Protein AF-0000000081334468 (afdb_homodimer)

Organism: NCBI:txid2813360

Solvent-accessible surface area (backbone atoms only — not comparable to full-atom values): 34342 Å² total; per-residue (Å²): 132,62,69,47,63,34,62,40,71,49,80,74,41,70,24,66,18,25,35,27,31,48,58,57,69,58,56,74,20,61,84,16,30,59,49,68,69,50,39,28,52,50,31,40,37,18,38,14,40,31,6,31,39,27,40,32,58,20,8,26,38,84,65,19,20,40,25,73,19,23,35,28,30,64,45,69,68,32,23,58,55,42,31,68,39,34,52,40,15,43,74,41,58,11,45,29,24,36,25,43,26,39,19,16,39,59,18,32,19,36,52,70,89,73,68,49,23,50,44,52,83,87,43,86,82,34,64,83,31,38,25,57,22,66,50,40,54,36,87,60,32,58,59,62,16,45,50,52,48,75,65,49,52,54,49,52,42,48,27,47,33,53,23,45,45,35,41,48,72,33,58,44,58,32,41,28,41,47,30,27,56,27,18,32,46,24,24,28,52,33,78,89,39,17,74,33,83,56,80,53,13,74,48,72,67,20,14,42,38,64,54,53,53,36,48,45,54,34,52,76,65,40,61,86,57,38,42,39,30,31,31,35,31,37,34,58,35,70,84,52,41,69,63,42,34,53,53,34,32,52,48,45,34,52,40,42,76,56,60,43,57,34,39,33,46,44,53,19,55,60,53,83,77,52,67,71,74,79,50,80,38,54,45,35,68,58,32,24,49,41,25,65,76,34,69,42,50,26,27,39,54,57,34,31,65,44,54,67,48,36,36,46,34,43,75,70,55,24,29,70,33,38,20,33,44,69,46,34,64,60,22,40,21,39,51,29,53,30,25,53,76,68,64,43,82,70,24,40,62,44,29,54,65,65,44,14,54,60,51,60,74,65,113,133,62,68,45,63,35,64,39,70,48,81,74,42,70,26,65,17,24,35,28,34,47,59,60,68,58,56,74,20,59,84,17,32,60,47,69,69,50,37,28,53,50,30,40,38,18,37,13,38,32,6,31,39,27,40,32,59,20,7,26,40,84,64,20,19,42,27,72,20,24,35,29,31,64,45,70,68,30,23,57,55,42,30,67,40,35,53,39,16,44,74,43,56,12,47,29,24,37,25,41,28,38,20,16,39,58,19,32,19,38,52,69,90,73,66,49,23,48,44,52,84,87,42,86,83,34,64,82,30,38,24,57,20,66,50,41,53,36,87,60,32,58,59,63,16,45,50,52,48,74,66,49,52,53,49,51,40,47,28,48,32,51,24,45,45,37,41,49,72,33,57,44,60,31,41,28,42,46,29,28,55,27,17,32,46,24,24,29,51,32,77,89,40,17,74,33,84,55,80,54,13,74,48,72,67,18,14,39,37,63,53,53,50,35,50,44,54,31,52,76,64,43,62,86,57,39,43,39,30,32,31,34,32,36,34,59,34,71,83,53,40,70,62,41,33,53,52,34,31,53,49,46,32,51,41,43,74,57,60,43,57,34,39,32,46,44,51,18,55,60,53,82,78,53,68,71,74,82,51,80,38,56,47,36,68,58,32,25,49,40,25,65,74,33,67,42,51,25,27,40,54,57,35,32,65,46,54,67,47,36,37,46,34,44,76,70,56,26,28,71,32,37,19,33,42,69,46,34,64,59,22,40,24,38,49,30,53,31,26,52,76,69,64,44,81,70,25,40,63,44,29,55,64,65,44,14,54,60,52,60,74,64,115

pLDDT: mean 97.89, std 3.21, range [55.41, 98.94]

Sequence (726 aa):
MSALFEPFTLKDVTLRNRIAIPPMCQYMADDGMVNDWHHVHLAGMARGGAGLLVVEATAVSPEGRITPGCAGIWSDAHAEAFVPMVKAIKAAGSVPGIQIAHAGRKASANRPWEGDDHIPASDARSWETIAPSAIAFGANLPTVPRAMTLDDIARVKQDFVDAARRARDAGFEWIELHFAHGYLGQSFFSEHSNLRTDAYGGSFDNRSRFLLETLAAVREVWPENLPLTARFGVIEYDGRDEQTLTESIELARNFKAGGLDLLSVSVGFTIPDTQIPWGPAFMGPIAERVRREAGIPVTSAWGFGTPQLAEGALQAGHLDLVSVGRAHLADPHWAYFAAKELGVDKSSWTLPAPYAHWLERYRMSALFEPFTLKDVTLRNRIAIPPMCQYMADDGMVNDWHHVHLAGMARGGAGLLVVEATAVSPEGRITPGCAGIWSDAHAEAFVPMVKAIKAAGSVPGIQIAHAGRKASANRPWEGDDHIPASDARSWETIAPSAIAFGANLPTVPRAMTLDDIARVKQDFVDAARRARDAGFEWIELHFAHGYLGQSFFSEHSNLRTDAYGGSFDNRSRFLLETLAAVREVWPENLPLTARFGVIEYDGRDEQTLTESIELARNFKAGGLDLLSVSVGFTIPDTQIPWGPAFMGPIAERVRREAGIPVTSAWGFGTPQLAEGALQAGHLDLVSVGRAHLADPHWAYFAAKELGVDKSSWTLPAPYAHWLERYR

Nearest PDB structures (foldseek):
  8aui-assembly1_B  TM=1.000E+00  e=1.859E-71  Pseudomonas putida
  5lnj-assembly1_A  TM=1.000E+00  e=1.976E-71  Pseudomonas putida
  3l65-assembly1_A  TM=9.982E-01  e=1.013E-71  Pseudomonas putida
  3n14-assembly1_A-2  TM=9.993E-01  e=1.292E-71  Pseudomonas putida
  5cpo-assembly1_B  TM=1.000E+00  e=3.022E-71  Pseudomonas putida

Structure (mmCIF, N/CA/C/O backbone):
data_AF-0000000081334468-model_v1
#
loop_
_entity.id
_entity.type
_entity.pdbx_description
1 polymer 'NADH:flavin oxidoreductase/NADH oxidase'
#
loop_
_atom_site.group_PDB
_atom_site.id
_atom_site.type_symbol
_atom_site.label_atom_id
_atom_site.label_alt_id
_atom_site.label_comp_id
_atom_site.label_asym_id
_atom_site.label_entity_id
_atom_site.label_seq_id
_atom_site.pdbx_PDB_ins_code
_atom_site.Cartn_x
_atom_site.Cartn_y
_atom_site.Cartn_z
_atom_site.occupancy
_atom_site.B_iso_or_equiv
_atom_site.auth_seq_id
_atom_site.auth_comp_id
_atom_site.auth_asym_id
_atom_site.auth_atom_id
_atom_site.pdbx_PDB_model_num
ATOM 1 N N . MET A 1 1 ? -19.266 1.677 -21.25 1 81.69 1 MET A N 1
ATOM 2 C CA . MET A 1 1 ? -18.766 1.299 -19.922 1 81.69 1 MET A CA 1
ATOM 3 C C . MET A 1 1 ? -17.578 0.34 -20.047 1 81.69 1 MET A C 1
ATOM 5 O O . MET A 1 1 ? -17.516 -0.456 -20.984 1 81.69 1 MET A O 1
ATOM 9 N N . SER A 1 2 ? -16.422 0.523 -19.344 1 94.81 2 SER A N 1
ATOM 10 C CA . SER A 1 2 ? -15.211 -0.283 -19.422 1 94.81 2 SER A CA 1
ATOM 11 C C . SER A 1 2 ? -15.469 -1.723 -19 1 94.81 2 SER A C 1
ATOM 13 O O . SER A 1 2 ? -16.016 -1.962 -17.922 1 94.81 2 SER A O 1
ATOM 15 N N . ALA A 1 3 ? -15.195 -2.684 -19.922 1 97.81 3 ALA A N 1
ATOM 16 C CA . ALA A 1 3 ? -15.344 -4.102 -19.609 1 97.81 3 ALA A CA 1
ATOM 17 C C . ALA A 1 3 ? -14.531 -4.488 -18.375 1 97.81 3 ALA A C 1
ATOM 19 O O . ALA A 1 3 ? -14.953 -5.336 -17.578 1 97.81 3 ALA A O 1
ATOM 20 N N . LEU A 1 4 ? -13.422 -3.832 -18.25 1 98.5 4 LEU A N 1
ATOM 21 C CA . LEU A 1 4 ? -12.492 -4.113 -17.172 1 98.5 4 LEU A CA 1
ATOM 22 C C . LEU A 1 4 ? -13.141 -3.844 -15.812 1 98.5 4 LEU A C 1
ATOM 24 O O . LEU A 1 4 ? -12.82 -4.504 -14.82 1 98.5 4 LEU A O 1
ATOM 28 N N . PHE A 1 5 ? -14.133 -2.943 -15.719 1 98.44 5 PHE A N 1
ATOM 29 C CA . PHE A 1 5 ? -14.703 -2.523 -14.445 1 98.44 5 PHE A CA 1
ATOM 30 C C . PHE A 1 5 ? -16.141 -3.002 -14.312 1 98.44 5 PHE A C 1
ATOM 32 O O . PHE A 1 5 ? -16.891 -2.506 -13.469 1 98.44 5 PHE A O 1
ATOM 39 N N . GLU A 1 6 ? -16.516 -3.973 -15.156 1 98 6 GLU A N 1
ATOM 40 C CA . GLU A 1 6 ? -17.766 -4.707 -14.953 1 98 6 GLU A CA 1
ATOM 41 C C . GLU A 1 6 ? -17.578 -5.848 -13.961 1 98 6 GLU A C 1
ATOM 43 O O . GLU A 1 6 ? -16.531 -6.492 -13.938 1 98 6 GLU A O 1
ATOM 48 N N . PRO A 1 7 ? -18.625 -6.055 -13.148 1 98.31 7 PRO A N 1
ATOM 49 C CA . PRO A 1 7 ? -18.516 -7.184 -12.219 1 98.31 7 PRO A CA 1
ATOM 50 C C . PRO A 1 7 ? -18.391 -8.523 -12.938 1 98.31 7 PRO A C 1
ATOM 52 O O . PRO A 1 7 ? -18.766 -8.648 -14.094 1 98.31 7 PRO A O 1
ATOM 55 N N . PHE A 1 8 ? -17.797 -9.438 -12.367 1 98.69 8 PHE A N 1
ATOM 56 C CA . PHE A 1 8 ? -17.656 -10.812 -12.844 1 98.69 8 PHE A CA 1
ATOM 57 C C . PHE A 1 8 ? -18.094 -11.805 -11.781 1 98.69 8 PHE A C 1
ATOM 59 O O . PHE A 1 8 ? -17.609 -11.773 -10.648 1 98.69 8 PHE A O 1
ATOM 66 N N . THR A 1 9 ? -19 -12.602 -12.125 1 98.75 9 THR A N 1
ATOM 67 C CA . THR A 1 9 ? -19.547 -13.578 -11.18 1 98.75 9 THR A CA 1
ATOM 68 C C . THR A 1 9 ? -19.109 -14.992 -11.547 1 98.75 9 THR A C 1
ATOM 70 O O . THR A 1 9 ? -19.188 -15.383 -12.711 1 98.75 9 THR A O 1
ATOM 73 N N . LEU A 1 10 ? -18.562 -15.719 -10.703 1 98.69 10 LEU A N 1
ATOM 74 C CA . LEU A 1 10 ? -18.234 -17.141 -10.781 1 98.69 10 LEU A CA 1
ATOM 75 C C . LEU A 1 10 ? -18.766 -17.891 -9.57 1 98.69 10 LEU A C 1
ATOM 77 O O . LEU A 1 10 ? -18.328 -17.656 -8.438 1 98.69 10 LEU A O 1
ATOM 81 N N . LYS A 1 11 ? -19.797 -18.75 -9.852 1 98.25 11 LYS A N 1
ATOM 82 C CA . LYS A 1 11 ? -20.547 -19.391 -8.773 1 98.25 11 LYS A CA 1
ATOM 83 C C . LYS A 1 11 ? -21.156 -18.344 -7.844 1 98.25 11 LYS A C 1
ATOM 85 O O . LYS A 1 11 ? -21.875 -17.453 -8.297 1 98.25 11 LYS A O 1
ATOM 90 N N . ASP A 1 12 ? -20.922 -18.453 -6.48 1 98.5 12 ASP A N 1
ATOM 91 C CA . ASP A 1 12 ? -21.547 -17.516 -5.547 1 98.5 12 ASP A CA 1
ATOM 92 C C . ASP A 1 12 ? -20.672 -16.297 -5.305 1 98.5 12 ASP A C 1
ATOM 94 O O . ASP A 1 12 ? -21 -15.438 -4.488 1 98.5 12 ASP A O 1
ATOM 98 N N . VAL A 1 13 ? -19.609 -16.219 -5.98 1 98.75 13 VAL A N 1
ATOM 99 C CA . VAL A 1 13 ? -18.672 -15.109 -5.766 1 98.75 13 VAL A CA 1
ATOM 100 C C . VAL A 1 13 ? -18.828 -14.078 -6.875 1 98.75 13 VAL A C 1
ATOM 102 O O . VAL A 1 13 ? -18.844 -14.422 -8.062 1 98.75 13 VAL A O 1
ATOM 105 N N . THR A 1 14 ? -19.047 -12.852 -6.496 1 98.81 14 THR A N 1
ATOM 106 C CA . THR A 1 14 ? -19.078 -11.75 -7.449 1 98.81 14 THR A CA 1
ATOM 107 C C . THR A 1 14 ? -17.922 -10.789 -7.199 1 98.81 14 THR A C 1
ATOM 109 O O . THR A 1 14 ? -17.781 -10.25 -6.098 1 98.81 14 THR A O 1
ATOM 112 N N . LEU A 1 15 ? -17.062 -10.68 -8.148 1 98.88 15 LEU A N 1
ATOM 113 C CA . LEU A 1 15 ? -15.984 -9.703 -8.117 1 98.88 15 LEU A CA 1
ATOM 114 C C . LEU A 1 15 ? -16.484 -8.312 -8.516 1 98.88 15 LEU A C 1
ATOM 116 O O . LEU A 1 15 ? -17.297 -8.188 -9.438 1 98.88 15 LEU A O 1
ATOM 120 N N . ARG A 1 16 ? -16 -7.254 -7.859 1 98.44 16 ARG A N 1
ATOM 121 C CA . ARG A 1 16 ? -16.453 -5.891 -8.125 1 98.44 16 ARG A CA 1
ATOM 122 C C . ARG A 1 16 ? -16.016 -5.43 -9.508 1 98.44 16 ARG A C 1
ATOM 124 O O . ARG A 1 16 ? -16.562 -4.465 -10.047 1 98.44 16 ARG A O 1
ATOM 131 N N . ASN A 1 17 ? -15.047 -6.055 -10.086 1 98.75 17 ASN A N 1
ATOM 132 C CA . ASN A 1 17 ? -14.547 -5.82 -11.438 1 98.75 17 ASN A CA 1
ATOM 133 C C . ASN A 1 17 ? -13.75 -7.012 -11.953 1 98.75 17 ASN A C 1
ATOM 135 O O . ASN A 1 17 ? -13.672 -8.047 -11.289 1 98.75 17 ASN A O 1
ATOM 139 N N . ARG A 1 18 ? -13.172 -6.922 -13.117 1 98.88 18 ARG A N 1
ATOM 140 C CA . ARG A 1 18 ? -12.523 -8.055 -13.773 1 98.88 18 ARG A CA 1
ATOM 141 C C . ARG A 1 18 ? -11.008 -7.941 -13.688 1 98.88 18 ARG A C 1
ATOM 143 O O . ARG A 1 18 ? -10.289 -8.406 -14.578 1 98.88 18 ARG A O 1
ATOM 150 N N . ILE A 1 19 ? -10.531 -7.27 -12.625 1 98.94 19 ILE A N 1
ATOM 151 C CA . ILE A 1 19 ? -9.102 -7.137 -12.344 1 98.94 19 ILE A CA 1
ATOM 152 C C . ILE A 1 19 ? -8.703 -8.094 -11.227 1 98.94 19 ILE A C 1
ATOM 154 O O . ILE A 1 19 ? -9.258 -8.039 -10.125 1 98.94 19 ILE A O 1
ATOM 158 N N . ALA A 1 20 ? -7.773 -8.961 -11.5 1 98.94 20 ALA A N 1
ATOM 159 C CA . ALA A 1 20 ? -7.211 -9.859 -10.492 1 98.94 20 ALA A CA 1
ATOM 160 C C . ALA A 1 20 ? -5.738 -9.555 -10.242 1 98.94 20 ALA A C 1
ATOM 162 O O . ALA A 1 20 ? -5 -9.211 -11.164 1 98.94 20 ALA A O 1
ATOM 163 N N . ILE A 1 21 ? -5.41 -9.578 -9.023 1 98.88 21 ILE A N 1
ATOM 164 C CA . ILE A 1 21 ? -3.996 -9.617 -8.664 1 98.88 21 ILE A CA 1
ATOM 165 C C . ILE A 1 21 ? -3.549 -11.062 -8.477 1 98.88 21 ILE A C 1
ATOM 167 O O . ILE A 1 21 ? -3.994 -11.742 -7.551 1 98.88 21 ILE A O 1
ATOM 171 N N . PRO A 1 22 ? -2.73 -11.531 -9.422 1 98.81 22 PRO A N 1
ATOM 172 C CA . PRO A 1 22 ? -2.312 -12.93 -9.359 1 98.81 22 PRO A CA 1
ATOM 173 C C . PRO A 1 22 ? -1.305 -13.195 -8.242 1 98.81 22 PRO A C 1
ATOM 175 O O . PRO A 1 22 ? -0.782 -12.25 -7.641 1 98.81 22 PRO A O 1
ATOM 178 N N . PRO A 1 23 ? -1.126 -14.5 -7.875 1 98.56 23 PRO A N 1
ATOM 179 C CA . PRO A 1 23 ? -0.122 -14.82 -6.855 1 98.56 23 PRO A CA 1
ATOM 180 C C . PRO A 1 23 ? 1.267 -14.289 -7.215 1 98.56 23 PRO A C 1
ATOM 182 O O . PRO A 1 23 ? 1.753 -14.523 -8.32 1 98.56 23 PRO A O 1
ATOM 185 N N . MET A 1 24 ? 1.854 -13.57 -6.348 1 98.06 24 MET A N 1
ATOM 186 C CA . MET A 1 24 ? 3.221 -13.07 -6.465 1 98.06 24 MET A CA 1
ATOM 187 C C . MET A 1 24 ? 4.016 -13.359 -5.195 1 98.06 24 MET A C 1
ATOM 189 O O . MET A 1 24 ? 3.791 -12.727 -4.16 1 98.06 24 MET A O 1
ATOM 193 N N . CYS A 1 25 ? 4.887 -14.281 -5.301 1 98.31 25 CYS A N 1
ATOM 194 C CA . CYS A 1 25 ? 5.668 -14.672 -4.129 1 98.31 25 CYS A CA 1
ATOM 195 C C . CYS A 1 25 ? 6.461 -13.484 -3.586 1 98.31 25 CYS A C 1
ATOM 197 O O . CYS A 1 25 ? 7.074 -12.742 -4.352 1 98.31 25 CYS A O 1
ATOM 199 N N . GLN A 1 26 ? 6.453 -13.375 -2.289 1 98.5 26 GLN A N 1
ATOM 200 C CA . GLN A 1 26 ? 7.164 -12.289 -1.617 1 98.5 26 GLN A CA 1
ATOM 201 C C . GLN A 1 26 ? 8.453 -12.797 -0.983 1 98.5 26 GLN A C 1
ATOM 203 O O . GLN A 1 26 ? 9.359 -12.008 -0.684 1 98.5 26 GLN A O 1
ATOM 208 N N . TYR A 1 27 ? 8.492 -14.07 -0.603 1 98.75 27 TYR A N 1
ATOM 209 C CA . TYR A 1 27 ? 9.648 -14.727 0.002 1 98.75 27 TYR A CA 1
ATOM 210 C C . TYR A 1 27 ? 10.016 -14.07 1.324 1 98.75 27 TYR A C 1
ATOM 212 O O . TYR A 1 27 ? 11.203 -13.883 1.621 1 98.75 27 TYR A O 1
ATOM 220 N N . MET A 1 28 ? 9.023 -13.727 2.088 1 98.69 28 MET A N 1
ATOM 221 C CA . MET A 1 28 ? 9.266 -12.992 3.324 1 98.69 28 MET A CA 1
ATOM 222 C C . MET A 1 28 ? 8.703 -13.742 4.527 1 98.69 28 MET A C 1
ATOM 224 O O . MET A 1 28 ? 8.656 -13.203 5.633 1 98.69 28 MET A O 1
ATOM 228 N N . ALA A 1 29 ? 8.18 -14.961 4.312 1 98.75 29 ALA A N 1
ATOM 229 C CA . ALA A 1 29 ? 7.633 -15.75 5.41 1 98.75 29 ALA A CA 1
ATOM 230 C C . ALA A 1 29 ? 8.75 -16.406 6.223 1 98.75 29 ALA A C 1
ATOM 232 O O . ALA A 1 29 ? 9.891 -16.484 5.77 1 98.75 29 ALA A O 1
ATOM 233 N N . ASP A 1 30 ? 8.461 -16.75 7.469 1 98.31 30 ASP A N 1
ATOM 234 C CA . ASP A 1 30 ? 9.344 -17.516 8.352 1 98.31 30 ASP A CA 1
ATOM 235 C C . ASP A 1 30 ? 8.773 -18.906 8.617 1 98.31 30 ASP A C 1
ATOM 237 O O . ASP A 1 30 ? 7.762 -19.047 9.305 1 98.31 30 ASP A O 1
ATOM 241 N N . ASP A 1 31 ? 9.445 -19.906 8.062 1 98.25 31 ASP A N 1
ATOM 242 C CA . ASP A 1 31 ? 8.969 -21.281 8.156 1 98.25 31 ASP A CA 1
ATOM 243 C C . ASP A 1 31 ? 7.52 -21.406 7.688 1 98.25 31 ASP A C 1
ATOM 245 O O . ASP A 1 31 ? 6.68 -21.984 8.383 1 98.25 31 ASP A O 1
ATOM 249 N N . GLY A 1 32 ? 7.27 -20.734 6.609 1 98.75 32 GLY A N 1
ATOM 250 C CA . GLY A 1 32 ? 5.945 -20.797 6.008 1 98.75 32 GLY A CA 1
ATOM 251 C C . GLY A 1 32 ? 4.965 -19.828 6.629 1 98.75 32 GLY A C 1
ATOM 252 O O . GLY A 1 32 ? 3.893 -19.578 6.07 1 98.75 32 GLY A O 1
ATOM 253 N N . MET A 1 33 ? 5.34 -19.234 7.805 1 98.88 33 MET A N 1
ATOM 254 C CA . MET A 1 33 ? 4.418 -18.375 8.539 1 98.88 33 MET A CA 1
ATOM 255 C C . MET A 1 33 ? 4.398 -16.969 7.938 1 98.88 33 MET A C 1
ATOM 257 O O . MET A 1 33 ? 5.426 -16.297 7.898 1 98.88 33 MET A O 1
ATOM 261 N N . VAL A 1 34 ? 3.221 -16.578 7.445 1 98.81 34 VAL A N 1
ATOM 262 C CA . VAL A 1 34 ? 3.053 -15.211 6.988 1 98.81 34 VAL A CA 1
ATOM 263 C C . VAL A 1 34 ? 3.127 -14.258 8.18 1 98.81 34 VAL A C 1
ATOM 265 O O . VAL A 1 34 ? 2.9 -14.664 9.32 1 98.81 34 VAL A O 1
ATOM 268 N N . ASN A 1 35 ? 3.49 -13.047 7.938 1 98.12 35 ASN A N 1
ATOM 269 C CA . ASN A 1 35 ? 3.74 -12.07 8.992 1 98.12 35 ASN A CA 1
ATOM 270 C C . ASN A 1 35 ? 3.268 -10.68 8.586 1 98.12 35 ASN A C 1
ATOM 272 O O . ASN A 1 35 ? 2.426 -10.531 7.699 1 98.12 35 ASN A O 1
ATOM 276 N N . ASP A 1 36 ? 3.756 -9.688 9.258 1 97.38 36 ASP A N 1
ATOM 277 C CA . ASP A 1 36 ? 3.305 -8.32 9.055 1 97.38 36 ASP A CA 1
ATOM 278 C C . ASP A 1 36 ? 3.621 -7.84 7.637 1 97.38 36 ASP A C 1
ATOM 280 O O . ASP A 1 36 ? 2.867 -7.055 7.059 1 97.38 36 ASP A O 1
ATOM 284 N N . TRP A 1 37 ? 4.738 -8.328 7.078 1 98 37 TRP A N 1
ATOM 285 C CA . TRP A 1 37 ? 5.039 -8.016 5.688 1 98 37 TRP A CA 1
ATOM 286 C C . TRP A 1 37 ? 3.85 -8.336 4.789 1 98 37 TRP A C 1
ATOM 288 O O . TRP A 1 37 ? 3.402 -7.492 4.012 1 98 37 TRP A O 1
ATOM 298 N N . HIS A 1 38 ? 3.361 -9.484 4.992 1 98.75 38 HIS A N 1
ATOM 299 C CA . HIS A 1 38 ? 2.289 -9.969 4.133 1 98.75 38 HIS A CA 1
ATOM 300 C C . HIS A 1 38 ? 0.987 -9.227 4.402 1 98.75 38 HIS A C 1
ATOM 302 O O . HIS A 1 38 ? 0.255 -8.891 3.467 1 98.75 38 HIS A O 1
ATOM 308 N N . HIS A 1 39 ? 0.746 -9.016 5.664 1 98.5 39 HIS A N 1
ATOM 309 C CA . HIS A 1 39 ? -0.485 -8.312 6.016 1 98.5 39 HIS A CA 1
ATOM 310 C C . HIS A 1 39 ? -0.557 -6.953 5.332 1 98.5 39 HIS A C 1
ATOM 312 O O . HIS A 1 39 ? -1.555 -6.629 4.684 1 98.5 39 HIS A O 1
ATOM 318 N N . VAL A 1 40 ? 0.498 -6.176 5.402 1 98.44 40 VAL A N 1
ATOM 319 C CA . VAL A 1 40 ? 0.551 -4.844 4.805 1 98.44 40 VAL A CA 1
ATOM 320 C C . VAL A 1 40 ? 0.481 -4.961 3.283 1 98.44 40 VAL A C 1
ATOM 322 O O . VAL A 1 40 ? -0.264 -4.223 2.633 1 98.44 40 VAL A O 1
ATOM 325 N N . HIS A 1 41 ? 1.234 -5.891 2.721 1 98.56 41 HIS A N 1
ATOM 326 C CA . HIS A 1 41 ? 1.293 -6.102 1.279 1 98.56 41 HIS A CA 1
ATOM 327 C C . HIS A 1 41 ? -0.083 -6.441 0.716 1 98.56 41 HIS A C 1
ATOM 329 O O . HIS A 1 41 ? -0.563 -5.773 -0.203 1 98.56 41 HIS A O 1
ATOM 335 N N . LEU A 1 42 ? -0.753 -7.391 1.297 1 98.81 42 LEU A N 1
ATOM 336 C CA . LEU A 1 42 ? -2.014 -7.906 0.77 1 98.81 42 LEU A CA 1
ATOM 337 C C . LEU A 1 42 ? -3.148 -6.918 1.016 1 98.81 42 LEU A C 1
ATOM 339 O O . LEU A 1 42 ? -3.943 -6.645 0.114 1 98.81 42 LEU A O 1
ATOM 343 N N . ALA A 1 43 ? -3.215 -6.398 2.229 1 98.62 43 ALA A N 1
ATOM 344 C CA . ALA A 1 43 ? -4.25 -5.418 2.537 1 98.62 43 ALA A CA 1
ATOM 345 C C . ALA A 1 43 ? -4.086 -4.16 1.687 1 98.62 43 ALA A C 1
ATOM 347 O O . ALA A 1 43 ? -5.07 -3.605 1.19 1 98.62 43 ALA A O 1
ATOM 348 N N . GLY A 1 44 ? -2.842 -3.742 1.545 1 98.25 44 GLY A N 1
ATOM 349 C CA . GLY A 1 44 ? -2.561 -2.584 0.71 1 98.25 44 GLY A CA 1
ATOM 350 C C . GLY A 1 44 ? -2.975 -2.779 -0.737 1 98.25 44 GLY A C 1
ATOM 351 O O . GLY A 1 44 ? -3.586 -1.893 -1.337 1 98.25 44 GLY A O 1
ATOM 352 N N . MET A 1 45 ? -2.674 -3.928 -1.295 1 98.44 45 MET A N 1
ATOM 353 C CA . MET A 1 45 ? -3.041 -4.234 -2.674 1 98.44 45 MET A CA 1
ATOM 354 C C . MET A 1 45 ? -4.559 -4.273 -2.836 1 98.44 45 MET A C 1
ATOM 356 O O . MET A 1 45 ? -5.098 -3.738 -3.805 1 98.44 45 MET A O 1
ATOM 360 N N . ALA A 1 46 ? -5.219 -4.875 -1.894 1 98.69 46 ALA A N 1
ATOM 361 C CA . ALA A 1 46 ? -6.672 -5.008 -1.952 1 98.69 46 ALA A CA 1
ATOM 362 C C . ALA A 1 46 ? -7.348 -3.639 -1.937 1 98.69 46 ALA A C 1
ATOM 364 O O . ALA A 1 46 ? -8.336 -3.422 -2.635 1 98.69 46 ALA A O 1
ATOM 365 N N . ARG A 1 47 ? -6.801 -2.715 -1.242 1 98.12 47 ARG A N 1
ATOM 366 C CA . ARG A 1 47 ? -7.355 -1.372 -1.106 1 98.12 47 ARG A CA 1
ATOM 367 C C . ARG A 1 47 ? -7.305 -0.621 -2.434 1 98.12 47 ARG A C 1
ATOM 369 O O . ARG A 1 47 ? -8.023 0.362 -2.625 1 98.12 47 ARG A O 1
ATOM 376 N N . GLY A 1 48 ? -6.461 -1.084 -3.348 1 98.38 48 GLY A N 1
ATOM 377 C CA . GLY A 1 48 ? -6.242 -0.407 -4.617 1 98.38 48 GLY A CA 1
ATOM 378 C C . GLY A 1 48 ? -7.387 -0.591 -5.594 1 98.38 48 GLY A C 1
ATOM 379 O O . GLY A 1 48 ? -7.426 0.059 -6.641 1 98.38 48 GLY A O 1
ATOM 380 N N . GLY A 1 49 ? -8.312 -1.574 -5.305 1 98.44 49 GLY A N 1
ATOM 381 C CA . GLY A 1 49 ? -9.539 -1.563 -6.09 1 98.44 49 GLY A CA 1
ATOM 382 C C . GLY A 1 49 ? -9.742 -2.832 -6.898 1 98.44 49 GLY A C 1
ATOM 383 O O . GLY A 1 49 ? -10.773 -3.004 -7.547 1 98.44 49 GLY A O 1
ATOM 384 N N . ALA A 1 50 ? -8.805 -3.76 -6.863 1 98.75 50 ALA A N 1
ATOM 385 C CA . ALA A 1 50 ? -8.945 -4.988 -7.641 1 98.75 50 ALA A CA 1
ATOM 386 C C . ALA A 1 50 ? -10.078 -5.852 -7.109 1 98.75 50 ALA A C 1
ATOM 388 O O . ALA A 1 50 ? -10.398 -5.809 -5.918 1 98.75 50 ALA A O 1
ATOM 389 N N . GLY A 1 51 ? -10.688 -6.617 -8.008 1 98.88 51 GLY A N 1
ATOM 390 C CA . GLY A 1 51 ? -11.797 -7.469 -7.609 1 98.88 51 GLY A CA 1
ATOM 391 C C . GLY A 1 51 ? -11.352 -8.742 -6.91 1 98.88 51 GLY A C 1
ATOM 392 O O . GLY A 1 51 ? -12.039 -9.242 -6.016 1 98.88 51 GLY A O 1
ATOM 393 N N . LEU A 1 52 ? -10.203 -9.25 -7.312 1 98.94 52 LEU A N 1
ATOM 394 C CA . LEU A 1 52 ? -9.68 -10.508 -6.789 1 98.94 52 LEU A CA 1
ATOM 395 C C . LEU A 1 52 ? -8.211 -10.367 -6.402 1 98.94 52 LEU A C 1
ATOM 397 O O . LEU A 1 52 ? -7.426 -9.758 -7.137 1 98.94 52 LEU A O 1
ATOM 401 N N . LEU A 1 53 ? -7.914 -10.781 -5.258 1 98.94 53 LEU A N 1
ATOM 402 C CA . LEU A 1 53 ? -6.523 -10.883 -4.832 1 98.94 53 LEU A CA 1
ATOM 403 C C . LEU A 1 53 ? -6.184 -12.32 -4.438 1 98.94 53 LEU A C 1
ATOM 405 O O . LEU A 1 53 ? -6.742 -12.852 -3.479 1 98.94 53 LEU A O 1
ATOM 409 N N . VAL A 1 54 ? -5.289 -12.922 -5.199 1 98.94 54 VAL A N 1
ATOM 410 C CA . VAL A 1 54 ? -4.867 -14.289 -4.914 1 98.94 54 VAL A CA 1
ATOM 411 C C . VAL A 1 54 ? -3.516 -14.273 -4.199 1 98.94 54 VAL A C 1
ATOM 413 O O . VAL A 1 54 ? -2.506 -13.859 -4.773 1 98.94 54 VAL A O 1
ATOM 416 N N . VAL A 1 55 ? -3.502 -14.719 -2.957 1 98.75 55 VAL A N 1
ATOM 417 C CA . VAL A 1 55 ? -2.285 -14.789 -2.154 1 98.75 55 VAL A CA 1
ATOM 418 C C . VAL A 1 55 ? -1.248 -15.656 -2.863 1 98.75 55 VAL A C 1
ATOM 420 O O . VAL A 1 55 ? -1.597 -16.641 -3.52 1 98.75 55 VAL A O 1
ATOM 423 N N . GLU A 1 56 ? -0.044 -15.352 -2.65 1 98.44 56 GLU A N 1
ATOM 424 C CA . GLU A 1 56 ? 1.11 -15.953 -3.314 1 98.44 56 GLU A CA 1
ATOM 425 C C . GLU A 1 56 ? 1.098 -17.469 -3.184 1 98.44 56 GLU A C 1
ATOM 427 O O . GLU A 1 56 ? 0.313 -18.031 -2.41 1 98.44 56 GLU A O 1
ATOM 432 N N . ALA A 1 57 ? 1.932 -18.078 -4.082 1 98.75 57 ALA A N 1
ATOM 433 C CA . ALA A 1 57 ? 2.07 -19.531 -4.012 1 98.75 57 ALA A CA 1
ATOM 434 C C . ALA A 1 57 ? 2.383 -19.984 -2.588 1 98.75 57 ALA A C 1
ATOM 436 O O . ALA A 1 57 ? 3.475 -19.734 -2.074 1 98.75 57 ALA A O 1
ATOM 437 N N . THR A 1 58 ? 1.451 -20.656 -1.983 1 98.94 58 THR A N 1
ATOM 438 C CA . THR A 1 58 ? 1.524 -21.125 -0.601 1 98.94 58 THR A CA 1
ATOM 439 C C . THR A 1 58 ? 1.742 -22.625 -0.543 1 98.94 58 THR A C 1
ATOM 441 O O . THR A 1 58 ? 0.916 -23.406 -1.034 1 98.94 58 THR A O 1
ATOM 444 N N . ALA A 1 59 ? 2.826 -23.016 0.025 1 98.94 59 ALA A N 1
ATOM 445 C CA . ALA A 1 59 ? 3.268 -24.406 -0.021 1 98.94 59 ALA A CA 1
ATOM 446 C C . ALA A 1 59 ? 2.354 -25.312 0.811 1 98.94 59 ALA A C 1
ATOM 448 O O . ALA A 1 59 ? 1.988 -24.953 1.936 1 98.94 59 ALA A O 1
ATOM 449 N N . VAL A 1 60 ? 2.02 -26.484 0.361 1 98.94 60 VAL A N 1
ATOM 450 C CA . VAL A 1 60 ? 1.113 -27.422 1.029 1 98.94 60 VAL A CA 1
ATOM 451 C C . VAL A 1 60 ? 1.898 -28.312 1.99 1 98.94 60 VAL A C 1
ATOM 453 O O . VAL A 1 60 ? 1.312 -28.984 2.842 1 98.94 60 VAL A O 1
ATOM 456 N N . SER A 1 61 ? 3.16 -28.344 1.871 1 98.88 61 SER A N 1
ATOM 457 C CA . SER A 1 61 ? 4.105 -29.047 2.736 1 98.88 61 SER A CA 1
ATOM 458 C C . SER A 1 61 ? 5.414 -28.281 2.863 1 98.88 61 SER A C 1
ATOM 460 O O . SER A 1 61 ? 5.734 -27.438 2.016 1 98.88 61 SER A O 1
ATOM 462 N N . PRO A 1 62 ? 6.164 -28.5 3.947 1 98.69 62 PRO A N 1
ATOM 463 C CA . PRO A 1 62 ? 7.402 -27.75 4.129 1 98.69 62 PRO A CA 1
ATOM 464 C C . PRO A 1 62 ? 8.352 -27.859 2.936 1 98.69 62 PRO A C 1
ATOM 466 O O . PRO A 1 62 ? 8.938 -26.875 2.502 1 98.69 62 PRO A O 1
ATOM 469 N N . GLU A 1 63 ? 8.477 -29.031 2.412 1 98.38 63 GLU A N 1
ATOM 470 C CA . GLU A 1 63 ? 9.438 -29.25 1.339 1 98.38 63 GLU A CA 1
ATOM 471 C C . GLU A 1 63 ? 8.898 -28.75 0.001 1 98.38 63 GLU A C 1
ATOM 473 O O . GLU A 1 63 ? 9.617 -28.734 -1 1 98.38 63 GLU A O 1
ATOM 478 N N . GLY A 1 64 ? 7.594 -28.359 -0.06 1 98.75 64 GLY A N 1
ATOM 479 C CA . GLY A 1 64 ? 6.988 -27.844 -1.281 1 98.75 64 GLY A CA 1
ATOM 480 C C . GLY A 1 64 ? 7.305 -26.391 -1.543 1 98.75 64 GLY A C 1
ATOM 481 O O . GLY A 1 64 ? 6.898 -25.828 -2.566 1 98.75 64 GLY A O 1
ATOM 482 N N . ARG A 1 65 ? 8.062 -25.734 -0.651 1 98.81 65 ARG A N 1
ATOM 483 C CA . ARG A 1 65 ? 8.438 -24.344 -0.796 1 98.81 65 ARG A CA 1
ATOM 484 C C . ARG A 1 65 ? 9.508 -24.172 -1.875 1 98.81 65 ARG A C 1
ATOM 486 O O . ARG A 1 65 ? 10.352 -25.047 -2.064 1 98.81 65 ARG A O 1
ATOM 493 N N . ILE A 1 66 ? 9.445 -23.016 -2.566 1 98.81 66 ILE A N 1
ATOM 494 C CA . ILE A 1 66 ? 10.5 -22.656 -3.514 1 98.81 66 ILE A CA 1
ATOM 495 C C . ILE A 1 66 ? 11.758 -22.266 -2.756 1 98.81 66 ILE A C 1
ATOM 497 O O . ILE A 1 66 ? 12.852 -22.734 -3.064 1 98.81 66 ILE A O 1
ATOM 501 N N . THR A 1 67 ? 11.648 -21.344 -1.84 1 98.75 67 THR A N 1
ATOM 502 C CA . THR A 1 67 ? 12.695 -20.844 -0.961 1 98.75 67 THR A CA 1
ATOM 503 C C . THR A 1 67 ? 12.289 -20.969 0.503 1 98.75 67 THR A C 1
ATOM 505 O O . THR A 1 67 ? 11.102 -21.125 0.809 1 98.75 67 THR A O 1
ATOM 508 N N . PRO A 1 68 ? 13.25 -20.797 1.415 1 98.5 68 PRO A N 1
ATOM 509 C CA . PRO A 1 68 ? 12.898 -20.828 2.838 1 98.5 68 PRO A CA 1
ATOM 510 C C . PRO A 1 68 ? 11.961 -19.688 3.229 1 98.5 68 PRO A C 1
ATOM 512 O O . PRO A 1 68 ? 11.344 -19.719 4.297 1 98.5 68 PRO A O 1
ATOM 515 N N . GLY A 1 69 ? 11.812 -18.703 2.34 1 98.69 69 GLY A N 1
ATOM 516 C CA . GLY A 1 69 ? 11.016 -17.531 2.662 1 98.69 69 GLY A CA 1
ATOM 517 C C . GLY A 1 69 ? 9.602 -17.594 2.117 1 98.69 69 GLY A C 1
ATOM 518 O O . GLY A 1 69 ? 8.852 -16.625 2.199 1 98.69 69 GLY A O 1
ATOM 519 N N . CYS A 1 70 ? 9.172 -18.781 1.616 1 98.88 70 CYS A N 1
ATOM 520 C CA . CYS A 1 70 ? 7.863 -18.922 0.999 1 98.88 70 CYS A CA 1
ATOM 521 C C . CYS A 1 70 ? 6.781 -19.109 2.055 1 98.88 70 CYS A C 1
ATOM 523 O O . CYS A 1 70 ? 7.039 -19.672 3.121 1 98.88 70 CYS A O 1
ATOM 525 N N . ALA A 1 71 ? 5.598 -18.656 1.707 1 98.88 71 ALA A N 1
ATOM 526 C CA . ALA A 1 71 ? 4.43 -18.922 2.547 1 98.88 71 ALA A CA 1
ATOM 527 C C . ALA A 1 71 ? 4.047 -20.406 2.504 1 98.88 71 ALA A C 1
ATOM 529 O O . ALA A 1 71 ? 4.273 -21.078 1.5 1 98.88 71 ALA A O 1
ATOM 530 N N . GLY A 1 72 ? 3.504 -20.875 3.615 1 98.94 72 GLY A N 1
ATOM 531 C CA . GLY A 1 72 ? 2.998 -22.234 3.723 1 98.94 72 GLY A CA 1
ATOM 532 C C . GLY A 1 72 ? 1.638 -22.312 4.391 1 98.94 72 GLY A C 1
ATOM 533 O O . GLY A 1 72 ? 1.199 -21.344 5.031 1 98.94 72 GLY A O 1
ATOM 534 N N . ILE A 1 73 ? 0.999 -23.406 4.219 1 98.94 73 ILE A N 1
ATOM 535 C CA . ILE A 1 73 ? -0.288 -23.656 4.859 1 98.94 73 ILE A CA 1
ATOM 536 C C . ILE A 1 73 ? -0.431 -25.141 5.18 1 98.94 73 ILE A C 1
ATOM 538 O O . ILE A 1 73 ? -1.489 -25.734 4.949 1 98.94 73 ILE A O 1
ATOM 542 N N . TRP A 1 74 ? 0.583 -25.766 5.719 1 98.88 74 TRP A N 1
ATOM 543 C CA . TRP A 1 74 ? 0.596 -27.203 6 1 98.88 74 TRP A CA 1
ATOM 544 C C . TRP A 1 74 ? 0.195 -27.469 7.445 1 98.88 74 TRP A C 1
ATOM 546 O O . TRP A 1 74 ? 0.147 -28.625 7.871 1 98.88 74 TRP A O 1
ATOM 556 N N . SER A 1 75 ? -0.084 -26.5 8.25 1 98.88 75 SER A N 1
ATOM 557 C CA . SER A 1 75 ? -0.558 -26.656 9.617 1 98.88 75 SER A CA 1
ATOM 558 C C . SER A 1 75 ? -1.676 -25.672 9.938 1 98.88 75 SER A C 1
ATOM 560 O O . SER A 1 75 ? -1.873 -24.688 9.219 1 98.88 75 SER A O 1
ATOM 562 N N . ASP A 1 76 ? -2.334 -25.969 11.031 1 98.75 76 ASP A N 1
ATOM 563 C CA . ASP A 1 76 ? -3.412 -25.078 11.461 1 98.75 76 ASP A CA 1
ATOM 564 C C . ASP A 1 76 ? -2.869 -23.703 11.867 1 98.75 76 ASP A C 1
ATOM 566 O O . ASP A 1 76 ? -3.539 -22.688 11.68 1 98.75 76 ASP A O 1
ATOM 570 N N . ALA A 1 77 ? -1.7 -23.75 12.445 1 98.81 77 ALA A N 1
ATOM 571 C CA . ALA A 1 77 ? -1.069 -22.484 12.812 1 98.81 77 ALA A CA 1
ATOM 572 C C . ALA A 1 77 ? -0.848 -21.609 11.594 1 98.81 77 ALA A C 1
ATOM 574 O O . ALA A 1 77 ? -1.03 -20.391 11.664 1 98.81 77 ALA A O 1
ATOM 575 N N . HIS A 1 78 ? -0.412 -22.125 10.492 1 98.88 78 HIS A N 1
ATOM 576 C CA . HIS A 1 78 ? -0.25 -21.375 9.25 1 98.88 78 HIS A CA 1
ATOM 577 C C . HIS A 1 78 ? -1.576 -20.781 8.789 1 98.88 78 HIS A C 1
ATOM 579 O O . HIS A 1 78 ? -1.63 -19.625 8.391 1 98.88 78 HIS A O 1
ATOM 585 N N . ALA A 1 79 ? -2.615 -21.609 8.828 1 98.88 79 ALA A N 1
ATOM 586 C CA . ALA A 1 79 ? -3.934 -21.141 8.406 1 98.88 79 ALA A CA 1
ATOM 587 C C . ALA A 1 79 ? -4.406 -19.969 9.266 1 98.88 79 ALA A C 1
ATOM 589 O O . ALA A 1 79 ? -4.938 -18.984 8.75 1 98.88 79 ALA A O 1
ATOM 590 N N . GLU A 1 80 ? -4.238 -20.141 10.555 1 98.81 80 GLU A N 1
ATOM 591 C CA . GLU A 1 80 ? -4.652 -19.094 11.5 1 98.81 80 GLU A CA 1
ATOM 592 C C . GLU A 1 80 ? -3.941 -17.781 11.211 1 98.81 80 GLU A C 1
ATOM 594 O O . GLU A 1 80 ? -4.531 -16.703 11.359 1 98.81 80 GLU A O 1
ATOM 599 N N . ALA A 1 81 ? -2.721 -17.828 10.812 1 98.75 81 ALA A N 1
ATOM 600 C CA . ALA A 1 81 ? -1.919 -16.641 10.539 1 98.75 81 ALA A CA 1
ATOM 601 C C . ALA A 1 81 ? -2.479 -15.852 9.359 1 98.75 81 ALA A C 1
ATOM 603 O O . ALA A 1 81 ? -2.221 -14.656 9.219 1 98.75 81 ALA A O 1
ATOM 604 N N . PHE A 1 82 ? -3.285 -16.469 8.5 1 98.88 82 PHE A N 1
ATOM 605 C CA . PHE A 1 82 ? -3.82 -15.82 7.312 1 98.88 82 PHE A CA 1
ATOM 606 C C . PHE A 1 82 ? -5.117 -15.086 7.637 1 98.88 82 PHE A C 1
ATOM 608 O O . PHE A 1 82 ? -5.574 -14.25 6.855 1 98.88 82 PHE A O 1
ATOM 615 N N . VAL A 1 83 ? -5.77 -15.406 8.727 1 98.88 83 VAL A N 1
ATOM 616 C CA . VAL A 1 83 ? -7.133 -14.969 9.023 1 98.88 83 VAL A CA 1
ATOM 617 C C . VAL A 1 83 ? -7.203 -13.445 8.984 1 98.88 83 VAL A C 1
ATOM 619 O O . VAL A 1 83 ? -8.078 -12.875 8.32 1 98.88 83 VAL A O 1
ATOM 622 N N . PRO A 1 84 ? -6.234 -12.688 9.664 1 98.38 84 PRO A N 1
ATOM 623 C CA . PRO A 1 84 ? -6.32 -11.227 9.594 1 98.38 84 PRO A CA 1
ATOM 624 C C . PRO A 1 84 ? -6.172 -10.695 8.172 1 98.38 84 PRO A C 1
ATOM 626 O O . PRO A 1 84 ? -6.777 -9.68 7.82 1 98.38 84 PRO A O 1
ATOM 629 N N . MET A 1 85 ? -5.41 -11.328 7.352 1 98.5 85 MET A N 1
ATOM 630 C CA . MET A 1 85 ? -5.203 -10.906 5.969 1 98.5 85 MET A CA 1
ATOM 631 C C . MET A 1 85 ? -6.465 -11.133 5.141 1 98.5 85 MET A C 1
ATOM 633 O O . MET A 1 85 ? -6.852 -10.273 4.344 1 98.5 85 MET A O 1
ATOM 637 N N . VAL A 1 86 ? -7.066 -12.281 5.355 1 98.88 86 VAL A N 1
ATOM 638 C CA . VAL A 1 86 ? -8.312 -12.594 4.668 1 98.88 86 VAL A CA 1
ATOM 639 C C . VAL A 1 86 ? -9.367 -11.539 5.008 1 98.88 86 VAL A C 1
ATOM 641 O O . VAL A 1 86 ? -10.031 -11.008 4.113 1 98.88 86 VAL A O 1
ATOM 644 N N . LYS A 1 87 ? -9.492 -11.234 6.277 1 98.69 87 LYS A N 1
ATOM 645 C CA . LYS A 1 87 ? -10.445 -10.227 6.723 1 98.69 87 LYS A CA 1
ATOM 646 C C . LYS A 1 87 ? -10.133 -8.867 6.098 1 98.69 87 LYS A C 1
ATOM 648 O O . LYS A 1 87 ? -11.047 -8.148 5.68 1 98.69 87 LYS A O 1
ATOM 653 N N . ALA A 1 88 ? -8.883 -8.539 6.027 1 98.38 88 ALA A N 1
ATOM 654 C CA . ALA A 1 88 ? -8.477 -7.246 5.477 1 98.38 88 ALA A CA 1
ATOM 655 C C . ALA A 1 88 ? -8.789 -7.156 3.988 1 98.38 88 ALA A C 1
ATOM 657 O O . ALA A 1 88 ? -9.234 -6.117 3.5 1 98.38 88 ALA A O 1
ATOM 658 N N . ILE A 1 89 ? -8.516 -8.195 3.246 1 98.81 89 ILE A N 1
ATOM 659 C CA . ILE A 1 89 ? -8.805 -8.242 1.817 1 98.81 89 ILE A CA 1
ATOM 660 C C . ILE A 1 89 ? -10.297 -8.039 1.586 1 98.81 89 ILE A C 1
ATOM 662 O O . ILE A 1 89 ? -10.703 -7.219 0.759 1 98.81 89 ILE A O 1
ATOM 666 N N . LYS A 1 90 ? -11.117 -8.688 2.387 1 98.44 90 LYS A N 1
ATOM 667 C CA . LYS A 1 90 ? -12.57 -8.586 2.268 1 98.44 90 LYS A CA 1
ATOM 668 C C . LYS A 1 90 ? -13.055 -7.18 2.621 1 98.44 90 LYS A C 1
ATOM 670 O O . LYS A 1 90 ? -13.898 -6.613 1.927 1 98.44 90 LYS A O 1
ATOM 675 N N . ALA A 1 91 ? -12.492 -6.699 3.648 1 97.44 91 ALA A N 1
ATOM 676 C CA . ALA A 1 91 ? -12.875 -5.367 4.105 1 97.44 91 ALA A CA 1
ATOM 677 C C . ALA A 1 91 ? -12.578 -4.312 3.045 1 97.44 91 ALA A C 1
ATOM 679 O O . ALA A 1 91 ? -13.266 -3.293 2.963 1 97.44 91 ALA A O 1
ATOM 680 N N . ALA A 1 92 ? -11.617 -4.598 2.203 1 97.75 92 ALA A N 1
ATOM 681 C CA . ALA A 1 92 ? -11.219 -3.666 1.148 1 97.75 92 ALA A CA 1
ATOM 682 C C . ALA A 1 92 ? -12.062 -3.871 -0.108 1 97.75 92 ALA A C 1
ATOM 684 O O . ALA A 1 92 ? -11.898 -3.148 -1.095 1 97.75 92 ALA A O 1
ATOM 685 N N . GLY A 1 93 ? -12.914 -4.855 -0.127 1 97.94 93 GLY A N 1
ATOM 686 C CA . GLY A 1 93 ? -13.828 -5.066 -1.236 1 97.94 93 GLY A CA 1
ATOM 687 C C . GLY A 1 93 ? -13.32 -6.074 -2.248 1 97.94 93 GLY A C 1
ATOM 688 O O . GLY A 1 93 ? -13.969 -6.312 -3.271 1 97.94 93 GLY A O 1
ATOM 689 N N . SER A 1 94 ? -12.188 -6.664 -2.023 1 98.81 94 SER A N 1
ATOM 690 C CA . SER A 1 94 ? -11.656 -7.707 -2.896 1 98.81 94 SER A CA 1
ATOM 691 C C . SER A 1 94 ? -12.023 -9.094 -2.389 1 98.81 94 SER A C 1
ATOM 693 O O . SER A 1 94 ? -12.266 -9.281 -1.193 1 98.81 94 SER A O 1
ATOM 695 N N . VAL A 1 95 ? -12.133 -10.023 -3.279 1 98.94 95 VAL A N 1
ATOM 696 C CA . VAL A 1 95 ? -12.32 -11.414 -2.896 1 98.94 95 VAL A CA 1
ATOM 697 C C . VAL A 1 95 ? -10.977 -12.039 -2.539 1 98.94 95 VAL A C 1
ATOM 699 O O . VAL A 1 95 ? -10.008 -11.922 -3.295 1 98.94 95 VAL A O 1
ATOM 702 N N . PRO A 1 96 ? -10.875 -12.633 -1.344 1 98.94 96 PRO A N 1
ATOM 703 C CA . PRO A 1 96 ? -9.609 -13.258 -0.935 1 98.94 96 PRO A CA 1
ATOM 704 C C . PRO A 1 96 ? -9.414 -14.641 -1.557 1 98.94 96 PRO A C 1
ATOM 706 O O . PRO A 1 96 ? -10.141 -15.578 -1.231 1 98.94 96 PRO A O 1
ATOM 709 N N . GLY A 1 97 ? -8.438 -14.758 -2.439 1 98.94 97 GLY A N 1
ATOM 710 C CA . GLY A 1 97 ? -8.031 -16.031 -3.012 1 98.94 97 GLY A CA 1
ATOM 711 C C . GLY A 1 97 ? -6.668 -16.484 -2.527 1 98.94 97 GLY A C 1
ATOM 712 O O . GLY A 1 97 ? -5.906 -15.703 -1.96 1 98.94 97 GLY A O 1
ATOM 713 N N . ILE A 1 98 ? -6.391 -17.75 -2.742 1 98.94 98 ILE A N 1
ATOM 714 C CA . ILE A 1 98 ? -5.09 -18.312 -2.381 1 98.94 98 ILE A CA 1
ATOM 715 C C . ILE A 1 98 ? -4.652 -19.312 -3.438 1 98.94 98 ILE A C 1
ATOM 717 O O . ILE A 1 98 ? -5.473 -20.094 -3.941 1 98.94 98 ILE A O 1
ATOM 721 N N . GLN A 1 99 ? -3.445 -19.25 -3.775 1 98.94 99 GLN A N 1
ATOM 722 C CA . GLN A 1 99 ? -2.859 -20.297 -4.598 1 98.94 99 GLN A CA 1
ATOM 723 C C . GLN A 1 99 ? -2.102 -21.312 -3.742 1 98.94 99 GLN A C 1
ATOM 725 O O . GLN A 1 99 ? -1.244 -20.938 -2.941 1 98.94 99 GLN A O 1
ATOM 730 N N . ILE A 1 100 ? -2.408 -22.562 -3.807 1 98.94 100 ILE A N 1
ATOM 731 C CA . ILE A 1 100 ? -1.68 -23.594 -3.082 1 98.94 100 ILE A CA 1
ATOM 732 C C . ILE A 1 100 ? -0.792 -24.375 -4.051 1 98.94 100 ILE A C 1
ATOM 734 O O . ILE A 1 100 ? -1.167 -24.594 -5.203 1 98.94 100 ILE A O 1
ATOM 738 N N . ALA A 1 101 ? 0.409 -24.703 -3.578 1 98.81 101 ALA A N 1
ATOM 739 C CA . ALA A 1 101 ? 1.429 -25.109 -4.543 1 98.81 101 ALA A CA 1
ATOM 740 C C . ALA A 1 101 ? 2.439 -26.062 -3.912 1 98.81 101 ALA A C 1
ATOM 742 O O . ALA A 1 101 ? 2.535 -26.156 -2.686 1 98.81 101 ALA A O 1
ATOM 743 N N . HIS A 1 102 ? 3.115 -26.812 -4.68 1 98.94 102 HIS A N 1
ATOM 744 C CA . HIS A 1 102 ? 4.324 -27.578 -4.398 1 98.94 102 HIS A CA 1
ATOM 745 C C . HIS A 1 102 ? 5.379 -27.359 -5.477 1 98.94 102 HIS A C 1
ATOM 747 O O . HIS A 1 102 ? 5.137 -27.625 -6.656 1 98.94 102 HIS A O 1
ATOM 753 N N . ALA A 1 103 ? 6.586 -27 -5.086 1 98.88 103 ALA A N 1
ATOM 754 C CA . ALA A 1 103 ? 7.582 -26.484 -6.02 1 98.88 103 ALA A CA 1
ATOM 755 C C . ALA A 1 103 ? 8.305 -27.625 -6.734 1 98.88 103 ALA A C 1
ATOM 757 O O . ALA A 1 103 ? 8.977 -27.406 -7.746 1 98.88 103 ALA A O 1
ATOM 758 N N . GLY A 1 104 ? 8.227 -28.906 -6.16 1 98.75 104 GLY A N 1
ATOM 759 C CA . GLY A 1 104 ? 8.844 -30.047 -6.801 1 98.75 104 GLY A CA 1
ATOM 760 C C . GLY A 1 104 ? 10.336 -29.891 -7.016 1 98.75 104 GLY A C 1
ATOM 761 O O . GLY A 1 104 ? 11.07 -29.578 -6.078 1 98.75 104 GLY A O 1
ATOM 762 N N . ARG A 1 105 ? 10.781 -30.109 -8.188 1 98.5 105 ARG A N 1
ATOM 763 C CA . ARG A 1 105 ? 12.211 -30.172 -8.5 1 98.5 105 ARG A CA 1
ATOM 764 C C . ARG A 1 105 ? 12.828 -28.766 -8.453 1 98.5 105 ARG A C 1
ATOM 766 O O . ARG A 1 105 ? 14.055 -28.625 -8.477 1 98.5 105 ARG A O 1
ATOM 773 N N . LYS A 1 106 ? 12.023 -27.703 -8.406 1 98.56 106 LYS A N 1
ATOM 774 C CA . LYS A 1 106 ? 12.531 -26.328 -8.359 1 98.56 106 LYS A CA 1
ATOM 775 C C . LYS A 1 106 ? 12.578 -25.812 -6.922 1 98.56 106 LYS A C 1
ATOM 777 O O . LYS A 1 106 ? 12.898 -24.641 -6.691 1 98.56 106 LYS A O 1
ATOM 782 N N . ALA A 1 107 ? 12.273 -26.656 -5.957 1 98.69 107 ALA A N 1
ATOM 783 C CA . ALA A 1 107 ? 12.281 -26.297 -4.539 1 98.69 107 ALA A CA 1
ATOM 784 C C . ALA A 1 107 ? 13.711 -26.141 -4.027 1 98.69 107 ALA A C 1
ATOM 786 O O . ALA A 1 107 ? 14.672 -26.422 -4.742 1 98.69 107 ALA A O 1
ATOM 787 N N . SER A 1 108 ? 13.805 -25.656 -2.805 1 98.62 108 SER A N 1
ATOM 788 C CA . SER A 1 108 ? 15.078 -25.547 -2.088 1 98.62 108 SER A CA 1
ATOM 789 C C . SER A 1 108 ? 16.031 -24.594 -2.797 1 98.62 108 SER A C 1
ATOM 791 O O . SER A 1 108 ? 17.188 -24.938 -3.049 1 98.62 108 SER A O 1
ATOM 793 N N . ALA A 1 109 ? 15.523 -23.469 -3.199 1 98.69 109 ALA A N 1
ATOM 794 C CA . ALA A 1 109 ? 16.297 -22.453 -3.914 1 98.69 109 ALA A CA 1
ATOM 795 C C . ALA A 1 109 ? 16.484 -21.203 -3.064 1 98.69 109 ALA A C 1
ATOM 797 O O . ALA A 1 109 ? 15.781 -21.016 -2.074 1 98.69 109 ALA A O 1
ATOM 798 N N . ASN A 1 110 ? 17.5 -20.406 -3.438 1 98.44 110 ASN A N 1
ATOM 799 C CA . ASN A 1 110 ? 17.672 -19.094 -2.844 1 98.44 110 ASN A CA 1
ATOM 800 C C . ASN A 1 110 ? 16.609 -18.109 -3.33 1 98.44 110 ASN A C 1
ATOM 802 O O . ASN A 1 110 ? 16.047 -18.281 -4.414 1 98.44 110 ASN A O 1
ATOM 806 N N . ARG A 1 111 ? 16.344 -17.078 -2.457 1 97.88 111 ARG A N 1
ATOM 807 C CA . ARG A 1 111 ? 15.477 -16 -2.92 1 97.88 111 ARG A CA 1
ATOM 808 C C . ARG A 1 111 ? 15.961 -15.445 -4.254 1 97.88 111 ARG A C 1
ATOM 810 O O . ARG A 1 111 ? 17.156 -15.414 -4.516 1 97.88 111 ARG A O 1
ATOM 817 N N . PRO A 1 112 ? 15.008 -14.969 -5.062 1 97 112 PRO A N 1
ATOM 818 C CA . PRO A 1 112 ? 15.375 -14.492 -6.398 1 97 112 PRO A CA 1
ATOM 819 C C . PRO A 1 112 ? 16.484 -13.438 -6.367 1 97 112 PRO A C 1
ATOM 821 O O . PRO A 1 112 ? 17.391 -13.461 -7.203 1 97 112 PRO A O 1
ATOM 824 N N . TRP A 1 113 ? 16.5 -12.523 -5.363 1 97.06 113 TRP A N 1
ATOM 825 C CA . TRP A 1 113 ? 17.484 -11.438 -5.324 1 97.06 113 TRP A CA 1
ATOM 826 C C . TRP A 1 113 ? 18.734 -11.875 -4.586 1 97.06 113 TRP A C 1
ATOM 828 O O . TRP A 1 113 ? 19.672 -11.078 -4.414 1 97.06 113 TRP A O 1
ATOM 838 N N . GLU A 1 114 ? 18.812 -13.094 -4.102 1 96.88 114 GLU A N 1
ATOM 839 C CA . GLU A 1 114 ? 19.984 -13.648 -3.449 1 96.88 114 GLU A CA 1
ATOM 840 C C . GLU A 1 114 ? 20.672 -14.695 -4.332 1 96.88 114 GLU A C 1
ATOM 842 O O . GLU A 1 114 ? 21.531 -15.438 -3.867 1 96.88 114 GLU A O 1
ATOM 847 N N . GLY A 1 115 ? 20.219 -14.797 -5.633 1 93.75 115 GLY A N 1
ATOM 848 C CA . GLY A 1 115 ? 20.891 -15.695 -6.562 1 93.75 115 GLY A CA 1
ATOM 849 C C . GLY A 1 115 ? 19.922 -16.469 -7.445 1 93.75 115 GLY A C 1
ATOM 850 O O . GLY A 1 115 ? 20.281 -16.891 -8.539 1 93.75 115 GLY A O 1
ATOM 851 N N . ASP A 1 116 ? 18.672 -16.719 -6.902 1 93.31 116 ASP A N 1
ATOM 852 C CA . ASP A 1 116 ? 17.641 -17.438 -7.637 1 93.31 116 ASP A CA 1
ATOM 853 C C . ASP A 1 116 ? 18.156 -18.797 -8.109 1 93.31 116 ASP A C 1
ATOM 855 O O . ASP A 1 116 ? 17.891 -19.219 -9.242 1 93.31 116 ASP A O 1
ATOM 859 N N . ASP A 1 117 ? 18.938 -19.438 -7.398 1 97.75 117 ASP A N 1
ATOM 860 C CA . ASP A 1 117 ? 19.562 -20.719 -7.684 1 97.75 117 ASP A CA 1
ATOM 861 C C . ASP A 1 117 ? 19.375 -21.688 -6.52 1 97.75 117 ASP A C 1
ATOM 863 O O . ASP A 1 117 ? 19.016 -21.281 -5.414 1 97.75 117 ASP A O 1
ATOM 867 N N . HIS A 1 118 ? 19.594 -22.969 -6.73 1 98.44 118 HIS A N 1
ATOM 868 C CA . HIS A 1 118 ? 19.438 -23.984 -5.684 1 98.44 118 HIS A CA 1
ATOM 869 C C . HIS A 1 118 ? 20.375 -23.703 -4.512 1 98.44 118 HIS A C 1
ATOM 871 O O . HIS A 1 118 ? 21.531 -23.328 -4.715 1 98.44 118 HIS A O 1
ATOM 877 N N . ILE A 1 119 ? 19.875 -23.891 -3.391 1 98.25 119 ILE A N 1
ATOM 878 C CA . ILE A 1 119 ? 20.719 -23.891 -2.197 1 98.25 119 ILE A CA 1
ATOM 879 C C . ILE A 1 119 ? 21.578 -25.141 -2.168 1 98.25 119 ILE A C 1
ATOM 881 O O . ILE A 1 119 ? 21.078 -26.25 -2.326 1 98.25 119 ILE A O 1
ATOM 885 N N . PRO A 1 120 ? 22.875 -24.969 -1.999 1 96.5 120 PRO A N 1
ATOM 886 C CA . PRO A 1 120 ? 23.734 -26.141 -1.943 1 96.5 120 PRO A CA 1
ATOM 887 C C . PRO A 1 120 ? 23.328 -27.109 -0.833 1 96.5 120 PRO A C 1
ATOM 889 O O . PRO A 1 120 ? 22.906 -26.688 0.244 1 96.5 120 PRO A O 1
ATOM 892 N N . ALA A 1 121 ? 23.531 -28.391 -1.113 1 95 121 ALA A N 1
ATOM 893 C CA . ALA A 1 121 ? 23.156 -29.438 -0.164 1 95 121 ALA A CA 1
ATOM 894 C C . ALA A 1 121 ? 23.891 -29.266 1.163 1 95 121 ALA A C 1
ATOM 896 O O . ALA A 1 121 ? 23.406 -29.703 2.209 1 95 121 ALA A O 1
ATOM 897 N N . SER A 1 122 ? 25.047 -28.656 1.171 1 96.06 122 SER A N 1
ATOM 898 C CA . SER A 1 122 ? 25.859 -28.438 2.365 1 96.06 122 SER A CA 1
ATOM 899 C C . SER A 1 122 ? 25.281 -27.344 3.248 1 96.06 122 SER A C 1
ATOM 901 O O . SER A 1 122 ? 25.656 -27.219 4.414 1 96.06 122 SER A O 1
ATOM 903 N N . ASP A 1 123 ? 24.469 -26.5 2.662 1 96.94 123 ASP A N 1
ATOM 904 C CA . ASP A 1 123 ? 23.797 -25.438 3.41 1 96.94 123 ASP A CA 1
ATOM 905 C C . ASP A 1 123 ? 22.641 -26 4.227 1 96.94 123 ASP A C 1
ATOM 907 O O . ASP A 1 123 ? 21.781 -26.688 3.691 1 96.94 123 ASP A O 1
ATOM 911 N N . ALA A 1 124 ? 22.547 -25.688 5.539 1 96.44 124 ALA A N 1
ATOM 912 C CA . ALA A 1 124 ? 21.547 -26.219 6.461 1 96.44 124 ALA A CA 1
ATOM 913 C C . ALA A 1 124 ? 20.141 -25.766 6.062 1 96.44 124 ALA A C 1
ATOM 915 O O . ALA A 1 124 ? 19.156 -26.375 6.477 1 96.44 124 ALA A O 1
ATOM 916 N N . ARG A 1 125 ? 20.062 -24.844 5.305 1 96.62 125 ARG A N 1
ATOM 917 C CA . ARG A 1 125 ? 18.766 -24.328 4.871 1 96.62 125 ARG A CA 1
ATOM 918 C C . ARG A 1 125 ? 18.156 -25.203 3.777 1 96.62 125 ARG A C 1
ATOM 920 O O . ARG A 1 125 ? 16.984 -25.078 3.467 1 96.62 125 ARG A O 1
ATOM 927 N N . SER A 1 126 ? 18.922 -25.984 3.051 1 97.88 126 SER A N 1
ATOM 928 C CA . SER A 1 126 ? 18.484 -26.781 1.913 1 97.88 126 SER A CA 1
ATOM 929 C C . SER A 1 126 ? 17.672 -28 2.369 1 97.88 126 SER A C 1
ATOM 931 O O . SER A 1 126 ? 17.734 -28.375 3.539 1 97.88 126 SER A O 1
ATOM 933 N N . TRP A 1 127 ? 16.828 -28.594 1.492 1 98.5 127 TRP A N 1
ATOM 934 C CA . TRP A 1 127 ? 16.125 -29.859 1.726 1 98.5 127 TRP A CA 1
ATOM 935 C C . TRP A 1 127 ? 16.062 -30.688 0.448 1 98.5 127 TRP A C 1
ATOM 937 O O . TRP A 1 127 ? 16.375 -30.188 -0.639 1 98.5 127 TRP A O 1
ATOM 947 N N . GLU A 1 128 ? 15.75 -31.953 0.593 1 98.12 128 GLU A N 1
ATOM 948 C CA . GLU A 1 128 ? 15.602 -32.844 -0.557 1 98.12 128 GLU A CA 1
ATOM 949 C C . GLU A 1 128 ? 14.344 -32.5 -1.348 1 98.12 128 GLU A C 1
ATOM 951 O O . GLU A 1 128 ? 13.258 -32.375 -0.773 1 98.12 128 GLU A O 1
ATOM 956 N N . THR A 1 129 ? 14.492 -32.406 -2.672 1 98.5 129 THR A N 1
ATOM 957 C CA . THR A 1 129 ? 13.352 -32.125 -3.533 1 98.5 129 THR A CA 1
ATOM 958 C C . THR A 1 129 ? 12.805 -33.406 -4.148 1 98.5 129 THR A C 1
ATOM 960 O O . THR A 1 129 ? 13.492 -34.438 -4.172 1 98.5 129 THR A O 1
ATOM 963 N N . ILE A 1 130 ? 11.586 -33.344 -4.527 1 98.81 130 ILE A N 1
ATOM 964 C CA . ILE A 1 130 ? 10.938 -34.531 -5.133 1 98.81 130 ILE A CA 1
ATOM 965 C C . ILE A 1 130 ? 10.328 -34.125 -6.477 1 98.81 130 ILE A C 1
ATOM 967 O O . ILE A 1 130 ? 10 -32.969 -6.703 1 98.81 130 ILE A O 1
ATOM 971 N N . ALA A 1 131 ? 10.172 -35.062 -7.387 1 98.88 131 ALA A N 1
ATOM 972 C CA . ALA A 1 131 ? 9.602 -34.875 -8.719 1 98.88 131 ALA A CA 1
ATOM 973 C C . ALA A 1 131 ? 9.109 -36.219 -9.297 1 98.88 131 ALA A C 1
ATOM 975 O O . ALA A 1 131 ? 9.383 -37.281 -8.734 1 98.88 131 ALA A O 1
ATOM 976 N N . PRO A 1 132 ? 8.312 -36.125 -10.367 1 98.88 132 PRO A N 1
ATOM 977 C CA . PRO A 1 132 ? 7.891 -37.406 -10.977 1 98.88 132 PRO A CA 1
ATOM 978 C C . PRO A 1 132 ? 9.07 -38.281 -11.406 1 98.88 132 PRO A C 1
ATOM 980 O O . PRO A 1 132 ? 9.016 -39.5 -11.266 1 98.88 132 PRO A O 1
ATOM 983 N N . SER A 1 133 ? 10.109 -37.656 -11.961 1 98.88 133 SER A N 1
ATOM 984 C CA . SER A 1 133 ? 11.336 -38.344 -12.359 1 98.88 133 SER A CA 1
ATOM 985 C C . SER A 1 133 ? 12.57 -37.656 -11.789 1 98.88 133 SER A C 1
ATOM 987 O O . SER A 1 133 ? 12.516 -36.5 -11.414 1 98.88 133 SER A O 1
ATOM 989 N N . ALA A 1 134 ? 13.633 -38.438 -11.656 1 98.75 134 ALA A N 1
ATOM 990 C CA . ALA A 1 134 ? 14.891 -37.906 -11.156 1 98.75 134 ALA A CA 1
ATOM 991 C C . ALA A 1 134 ? 15.625 -37.125 -12.234 1 98.75 134 ALA A C 1
ATOM 993 O O . ALA A 1 134 ? 16.719 -37.5 -12.664 1 98.75 134 ALA A O 1
ATOM 994 N N . ILE A 1 135 ? 15.062 -36 -12.648 1 98.44 135 ILE A N 1
ATOM 995 C CA . ILE A 1 135 ? 15.602 -35.156 -13.688 1 98.44 135 ILE A CA 1
ATOM 996 C C . ILE A 1 135 ? 15.664 -33.719 -13.172 1 98.44 135 ILE A C 1
ATOM 998 O O . ILE A 1 135 ? 14.641 -33.125 -12.836 1 98.44 135 ILE A O 1
ATOM 1002 N N . ALA A 1 136 ? 16.828 -33.188 -13.109 1 98.38 136 ALA A N 1
ATOM 1003 C CA . ALA A 1 136 ? 17.016 -31.812 -12.688 1 98.38 136 ALA A CA 1
ATOM 1004 C C . ALA A 1 136 ? 16.391 -30.844 -13.695 1 98.38 136 ALA A C 1
ATOM 1006 O O . ALA A 1 136 ? 16.266 -31.172 -14.875 1 98.38 136 ALA A O 1
ATOM 1007 N N . PHE A 1 137 ? 15.953 -29.703 -13.148 1 98 137 PHE A N 1
ATOM 1008 C CA . PHE A 1 137 ? 15.5 -28.656 -14.055 1 98 137 PHE A CA 1
ATOM 1009 C C . PHE A 1 137 ? 16.625 -28.234 -14.984 1 98 137 PHE A C 1
ATOM 1011 O O . PHE A 1 137 ? 16.406 -28.047 -16.188 1 98 137 PHE A O 1
ATOM 1018 N N . GLY A 1 138 ? 17.812 -28.031 -14.281 1 96.5 138 GLY A N 1
ATOM 1019 C CA . GLY A 1 138 ? 18.969 -27.562 -15.047 1 96.5 138 GLY A CA 1
ATOM 1020 C C . GLY A 1 138 ? 19.266 -26.094 -14.836 1 96.5 138 GLY A C 1
ATOM 1021 O O . GLY A 1 138 ? 18.688 -25.453 -13.953 1 96.5 138 GLY A O 1
ATOM 1022 N N . ALA A 1 139 ? 20.234 -25.547 -15.664 1 94.94 139 ALA A N 1
ATOM 1023 C CA . ALA A 1 139 ? 20.672 -24.156 -15.523 1 94.94 139 ALA A CA 1
ATOM 1024 C C . ALA A 1 139 ? 21.078 -23.859 -14.086 1 94.94 139 ALA A C 1
ATOM 1026 O O . ALA A 1 139 ? 21.922 -24.531 -13.516 1 94.94 139 ALA A O 1
ATOM 1027 N N . ASN A 1 140 ? 20.391 -22.891 -13.438 1 94.75 140 ASN A N 1
ATOM 1028 C CA . ASN A 1 140 ? 20.766 -22.5 -12.086 1 94.75 140 ASN A CA 1
ATOM 1029 C C . ASN A 1 140 ? 20.094 -23.391 -11.039 1 94.75 140 ASN A C 1
ATOM 1031 O O . ASN A 1 140 ? 20.312 -23.219 -9.836 1 94.75 140 ASN A O 1
ATOM 1035 N N . LEU A 1 141 ? 19.359 -24.328 -11.469 1 97.94 141 LEU A N 1
ATOM 1036 C CA . LEU A 1 141 ? 18.703 -25.297 -10.594 1 97.94 141 LEU A CA 1
ATOM 1037 C C . LEU A 1 141 ? 19.125 -26.719 -10.938 1 97.94 141 LEU A C 1
ATOM 1039 O O . LEU A 1 141 ? 18.312 -27.516 -11.414 1 97.94 141 LEU A O 1
ATOM 1043 N N . PRO A 1 142 ? 20.344 -27.094 -10.617 1 96.94 142 PRO A N 1
ATOM 1044 C CA . PRO A 1 142 ? 20.953 -28.328 -11.117 1 96.94 142 PRO A CA 1
ATOM 1045 C C . PRO A 1 142 ? 20.703 -29.531 -10.203 1 96.94 142 PRO A C 1
ATOM 1047 O O . PRO A 1 142 ? 21 -30.672 -10.578 1 96.94 142 PRO A O 1
ATOM 1050 N N . THR A 1 143 ? 20.188 -29.297 -9.055 1 97.56 143 THR A N 1
ATOM 1051 C CA . THR A 1 143 ? 20.031 -30.406 -8.102 1 97.56 143 THR A CA 1
ATOM 1052 C C . THR A 1 143 ? 19.031 -31.438 -8.633 1 97.56 143 THR A C 1
ATOM 1054 O O . THR A 1 143 ? 17.938 -31.078 -9.07 1 97.56 143 THR A O 1
ATOM 1057 N N . VAL A 1 144 ? 19.422 -32.688 -8.633 1 98.38 144 VAL A N 1
ATOM 1058 C CA . VAL A 1 144 ? 18.562 -33.781 -9.094 1 98.38 144 VAL A CA 1
ATOM 1059 C C . VAL A 1 144 ? 17.547 -34.125 -7.996 1 98.38 144 VAL A C 1
ATOM 1061 O O . VAL A 1 144 ? 17.938 -34.5 -6.883 1 98.38 144 VAL A O 1
ATOM 1064 N N . PRO A 1 145 ? 16.297 -34.031 -8.25 1 98.75 145 PRO A N 1
ATOM 1065 C CA . PRO A 1 145 ? 15.289 -34.406 -7.266 1 98.75 145 PRO A CA 1
ATOM 1066 C C . PRO A 1 145 ? 15.195 -35.938 -7.09 1 98.75 145 PRO A C 1
ATOM 1068 O O . PRO A 1 145 ? 15.688 -36.688 -7.93 1 98.75 145 PRO A O 1
ATOM 1071 N N . ARG A 1 146 ? 14.672 -36.312 -5.945 1 98.75 146 ARG A N 1
ATOM 1072 C CA . ARG A 1 146 ? 14.312 -37.719 -5.789 1 98.75 146 ARG A CA 1
ATOM 1073 C C . ARG A 1 146 ? 13.016 -38.031 -6.527 1 98.75 146 ARG A C 1
ATOM 1075 O O . ARG A 1 146 ? 12.039 -37.312 -6.41 1 98.75 146 ARG A O 1
ATOM 1082 N N . ALA A 1 147 ? 12.977 -39.094 -7.34 1 98.88 147 ALA A N 1
ATOM 1083 C CA . ALA A 1 147 ? 11.742 -39.531 -7.984 1 98.88 147 ALA A CA 1
ATOM 1084 C C . ALA A 1 147 ? 10.703 -39.938 -6.949 1 98.88 147 ALA A C 1
ATOM 1086 O O . ALA A 1 147 ? 10.992 -40.75 -6.055 1 98.88 147 ALA A O 1
ATOM 1087 N N . MET A 1 148 ? 9.539 -39.5 -7.09 1 98.88 148 MET A N 1
ATOM 1088 C CA . MET A 1 148 ? 8.461 -39.781 -6.141 1 98.88 148 MET A CA 1
ATOM 1089 C C . MET A 1 148 ? 8.023 -41.25 -6.223 1 98.88 148 MET A C 1
ATOM 1091 O O . MET A 1 148 ? 7.914 -41.812 -7.312 1 98.88 148 MET A O 1
ATOM 1095 N N . THR A 1 149 ? 7.773 -41.812 -5.02 1 98.62 149 THR A N 1
ATOM 1096 C CA . THR A 1 149 ? 7.09 -43.094 -4.953 1 98.62 149 THR A CA 1
ATOM 1097 C C . THR A 1 149 ? 5.578 -42.906 -5.047 1 98.62 149 THR A C 1
ATOM 1099 O O . THR A 1 149 ? 5.082 -41.781 -4.996 1 98.62 149 THR A O 1
ATOM 1102 N N . LEU A 1 150 ? 4.887 -44.062 -5.262 1 98.62 150 LEU A N 1
ATOM 1103 C CA . LEU A 1 150 ? 3.43 -44 -5.238 1 98.62 150 LEU A CA 1
ATOM 1104 C C . LEU A 1 150 ? 2.934 -43.469 -3.896 1 98.62 150 LEU A C 1
ATOM 1106 O O . LEU A 1 150 ? 1.931 -42.75 -3.838 1 98.62 150 LEU A O 1
ATOM 1110 N N . ASP A 1 151 ? 3.639 -43.812 -2.828 1 98.62 151 ASP A N 1
ATOM 1111 C CA . ASP A 1 151 ? 3.295 -43.281 -1.504 1 98.62 151 ASP A CA 1
ATOM 1112 C C . ASP A 1 151 ? 3.518 -41.781 -1.425 1 98.62 151 ASP A C 1
ATOM 1114 O O . ASP A 1 151 ? 2.738 -41.062 -0.788 1 98.62 151 ASP A O 1
ATOM 1118 N N . ASP A 1 152 ? 4.617 -41.312 -2.002 1 98.75 152 ASP A N 1
ATOM 1119 C CA . ASP A 1 152 ? 4.863 -39.875 -2.07 1 98.75 152 ASP A CA 1
ATOM 1120 C C . ASP A 1 152 ? 3.721 -39.156 -2.787 1 98.75 152 ASP A C 1
ATOM 1122 O O . ASP A 1 152 ? 3.258 -38.094 -2.336 1 98.75 152 ASP A O 1
ATOM 1126 N N . ILE A 1 153 ? 3.303 -39.719 -3.916 1 98.88 153 ILE A N 1
ATOM 1127 C CA . ILE A 1 153 ? 2.244 -39.125 -4.73 1 98.88 153 ILE A CA 1
ATOM 1128 C C . ILE A 1 153 ? 0.957 -39.031 -3.914 1 98.88 153 ILE A C 1
ATOM 1130 O O . ILE A 1 153 ? 0.306 -37.969 -3.885 1 98.88 153 ILE A O 1
ATOM 1134 N N . ALA A 1 154 ? 0.658 -40.125 -3.225 1 98.75 154 ALA A N 1
ATOM 1135 C CA . ALA A 1 154 ? -0.535 -40.156 -2.381 1 98.75 154 ALA A CA 1
ATOM 1136 C C . ALA A 1 154 ? -0.434 -39.125 -1.268 1 98.75 154 ALA A C 1
ATOM 1138 O O . ALA A 1 154 ? -1.41 -38.438 -0.963 1 98.75 154 ALA A O 1
ATOM 1139 N N . ARG A 1 155 ? 0.671 -39.031 -0.662 1 98.81 155 ARG A N 1
ATOM 1140 C CA . ARG A 1 155 ? 0.891 -38.094 0.437 1 98.81 155 ARG A CA 1
ATOM 1141 C C . ARG A 1 155 ? 0.742 -36.656 -0.033 1 98.81 155 ARG A C 1
ATOM 1143 O O . ARG A 1 155 ? 0.08 -35.844 0.623 1 98.81 155 ARG A O 1
ATOM 1150 N N . VAL A 1 156 ? 1.367 -36.281 -1.134 1 98.94 156 VAL A N 1
ATOM 1151 C CA . VAL A 1 156 ? 1.324 -34.906 -1.632 1 98.94 156 VAL A CA 1
ATOM 1152 C C . VAL A 1 156 ? -0.102 -34.562 -2.045 1 98.94 156 VAL A C 1
ATOM 1154 O O . VAL A 1 156 ? -0.563 -33.438 -1.81 1 98.94 156 VAL A O 1
ATOM 1157 N N . LYS A 1 157 ? -0.813 -35.5 -2.682 1 98.88 157 LYS A N 1
ATOM 1158 C CA . LYS A 1 157 ? -2.225 -35.281 -2.977 1 98.88 157 LYS A CA 1
ATOM 1159 C C . LYS A 1 157 ? -3.002 -34.938 -1.707 1 98.88 157 LYS A C 1
ATOM 1161 O O . LYS A 1 157 ? -3.803 -34 -1.695 1 98.88 157 LYS A O 1
ATOM 1166 N N . GLN A 1 158 ? -2.717 -35.688 -0.667 1 98.88 158 GLN A N 1
ATOM 1167 C CA . GLN A 1 158 ? -3.381 -35.438 0.606 1 98.88 158 GLN A CA 1
ATOM 1168 C C . GLN A 1 158 ? -2.979 -34.062 1.167 1 98.88 158 GLN A C 1
ATOM 1170 O O . GLN A 1 158 ? -3.795 -33.375 1.785 1 98.88 158 GLN A O 1
ATOM 1175 N N . ASP A 1 159 ? -1.737 -33.688 0.974 1 98.94 159 ASP A N 1
ATOM 1176 C CA . ASP A 1 159 ? -1.283 -32.375 1.41 1 98.94 159 ASP A CA 1
ATOM 1177 C C . ASP A 1 159 ? -2.102 -31.266 0.752 1 98.94 159 ASP A C 1
ATOM 1179 O O . ASP A 1 159 ? -2.443 -30.281 1.398 1 98.94 159 ASP A O 1
ATOM 1183 N N . PHE A 1 160 ? -2.387 -31.391 -0.545 1 98.94 160 PHE A N 1
ATOM 1184 C CA . PHE A 1 160 ? -3.229 -30.422 -1.239 1 98.94 160 PHE A CA 1
ATOM 1185 C C . PHE A 1 160 ? -4.621 -30.375 -0.62 1 98.94 160 PHE A C 1
ATOM 1187 O O . PHE A 1 160 ? -5.188 -29.297 -0.436 1 98.94 160 PHE A O 1
ATOM 1194 N N . VAL A 1 161 ? -5.148 -31.547 -0.319 1 98.94 161 VAL A N 1
ATOM 1195 C CA . VAL A 1 161 ? -6.477 -31.641 0.276 1 98.94 161 VAL A CA 1
ATOM 1196 C C . VAL A 1 161 ? -6.488 -30.922 1.628 1 98.94 161 VAL A C 1
ATOM 1198 O O . VAL A 1 161 ? -7.375 -30.109 1.902 1 98.94 161 VAL A O 1
ATOM 1201 N N . ASP A 1 162 ? -5.543 -31.219 2.451 1 98.94 162 ASP A N 1
ATOM 1202 C CA . ASP A 1 162 ? -5.453 -30.609 3.773 1 98.94 162 ASP A CA 1
ATOM 1203 C C . ASP A 1 162 ? -5.281 -29.094 3.672 1 98.94 162 ASP A C 1
ATOM 1205 O O . ASP A 1 162 ? -5.867 -28.344 4.453 1 98.94 162 ASP A O 1
ATOM 1209 N N . ALA A 1 163 ? -4.457 -28.688 2.742 1 98.94 163 ALA A N 1
ATOM 1210 C CA . ALA A 1 163 ? -4.25 -27.266 2.52 1 98.94 163 ALA A CA 1
ATOM 1211 C C . ALA A 1 163 ? -5.547 -26.578 2.102 1 98.94 163 ALA A C 1
ATOM 1213 O O . ALA A 1 163 ? -5.855 -25.484 2.564 1 98.94 163 ALA A O 1
ATOM 1214 N N . ALA A 1 164 ? -6.273 -27.203 1.229 1 98.94 164 ALA A N 1
ATOM 1215 C CA . ALA A 1 164 ? -7.551 -26.656 0.784 1 98.94 164 ALA A CA 1
ATOM 1216 C C . ALA A 1 164 ? -8.523 -26.516 1.952 1 98.94 164 ALA A C 1
ATOM 1218 O O . ALA A 1 164 ? -9.227 -25.5 2.061 1 98.94 164 ALA A O 1
ATOM 1219 N N . ARG A 1 165 ? -8.578 -27.516 2.814 1 98.94 165 ARG A N 1
ATOM 1220 C CA . ARG A 1 165 ? -9.422 -27.453 4.004 1 98.94 165 ARG A CA 1
ATOM 1221 C C . ARG A 1 165 ? -9.023 -26.281 4.891 1 98.94 165 ARG A C 1
ATOM 1223 O O . ARG A 1 165 ? -9.883 -25.531 5.371 1 98.94 165 ARG A O 1
ATOM 1230 N N . ARG A 1 166 ? -7.762 -26.156 5.09 1 98.94 166 ARG A N 1
ATOM 1231 C CA . ARG A 1 166 ? -7.25 -25.078 5.934 1 98.94 166 ARG A CA 1
ATOM 1232 C C . ARG A 1 166 ? -7.543 -23.719 5.316 1 98.94 166 ARG A C 1
ATOM 1234 O O . ARG A 1 166 ? -7.867 -22.766 6.027 1 98.94 166 ARG A O 1
ATOM 1241 N N . ALA A 1 167 ? -7.359 -23.609 3.979 1 98.94 167 ALA A N 1
ATOM 1242 C CA . ALA A 1 167 ? -7.688 -22.375 3.277 1 98.94 167 ALA A CA 1
ATOM 1243 C C . ALA A 1 167 ? -9.156 -22 3.465 1 98.94 167 ALA A C 1
ATOM 1245 O O . ALA A 1 167 ? -9.484 -20.859 3.748 1 98.94 167 ALA A O 1
ATOM 1246 N N . ARG A 1 168 ? -10.016 -23.016 3.271 1 98.81 168 ARG A N 1
ATOM 1247 C CA . ARG A 1 168 ? -11.445 -22.828 3.504 1 98.81 168 ARG A CA 1
ATOM 1248 C C . ARG A 1 168 ? -11.711 -22.328 4.922 1 98.81 168 ARG A C 1
ATOM 1250 O O . ARG A 1 168 ? -12.438 -21.344 5.113 1 98.81 168 ARG A O 1
ATOM 1257 N N . ASP A 1 169 ? -11.07 -22.953 5.855 1 98.62 169 ASP A N 1
ATOM 1258 C CA . ASP A 1 169 ? -11.305 -22.641 7.262 1 98.62 169 ASP A CA 1
ATOM 1259 C C . ASP A 1 169 ? -10.766 -21.266 7.613 1 98.62 169 ASP A C 1
ATOM 1261 O O . ASP A 1 169 ? -11.281 -20.594 8.516 1 98.62 169 ASP A O 1
ATOM 1265 N N . ALA A 1 170 ? -9.711 -20.844 6.941 1 98.81 170 ALA A N 1
ATOM 1266 C CA . ALA A 1 170 ? -9.133 -19.516 7.156 1 98.81 170 ALA A CA 1
ATOM 1267 C C . ALA A 1 170 ? -10.023 -18.422 6.562 1 98.81 170 ALA A C 1
ATOM 1269 O O . ALA A 1 170 ? -9.836 -17.25 6.84 1 98.81 170 ALA A O 1
ATOM 1270 N N . GLY A 1 171 ? -10.977 -18.781 5.676 1 98.88 171 GLY A N 1
ATOM 1271 C CA . GLY A 1 171 ? -11.953 -17.828 5.172 1 98.88 171 GLY A CA 1
ATOM 1272 C C . GLY A 1 171 ? -11.727 -17.438 3.723 1 98.88 171 GLY A C 1
ATOM 1273 O O . GLY A 1 171 ? -12.375 -16.531 3.205 1 98.88 171 GLY A O 1
ATOM 1274 N N . PHE A 1 172 ? -10.828 -18.062 3.039 1 98.94 172 PHE A N 1
ATOM 1275 C CA . PHE A 1 172 ? -10.641 -17.812 1.615 1 98.94 172 PHE A CA 1
ATOM 1276 C C . PHE A 1 172 ? -11.891 -18.188 0.827 1 98.94 172 PHE A C 1
ATOM 1278 O O . PHE A 1 172 ? -12.57 -19.156 1.172 1 98.94 172 PHE A O 1
ATOM 1285 N N . GLU A 1 173 ? -12.156 -17.469 -0.29 1 98.94 173 GLU A N 1
ATOM 1286 C CA . GLU A 1 173 ? -13.367 -17.672 -1.075 1 98.94 173 GLU A CA 1
ATOM 1287 C C . GLU A 1 173 ? -13.039 -18.031 -2.52 1 98.94 173 GLU A C 1
ATOM 1289 O O . GLU A 1 173 ? -13.938 -18.125 -3.363 1 98.94 173 GLU A O 1
ATOM 1294 N N . TRP A 1 174 ? -11.812 -18.172 -2.801 1 98.94 174 TRP A N 1
ATOM 1295 C CA . TRP A 1 174 ? -11.242 -18.5 -4.105 1 98.94 174 TRP A CA 1
ATOM 1296 C C . TRP A 1 174 ? -9.969 -19.328 -3.955 1 98.94 174 TRP A C 1
ATOM 1298 O O . TRP A 1 174 ? -9.102 -18.984 -3.143 1 98.94 174 TRP A O 1
ATOM 1308 N N . ILE A 1 175 ? -9.875 -20.484 -4.625 1 98.94 175 ILE A N 1
ATOM 1309 C CA . ILE A 1 175 ? -8.656 -21.281 -4.512 1 98.94 175 ILE A CA 1
ATOM 1310 C C . ILE A 1 175 ? -8.109 -21.594 -5.902 1 98.94 175 ILE A C 1
ATOM 1312 O O . ILE A 1 175 ? -8.875 -21.828 -6.84 1 98.94 175 ILE A O 1
ATOM 1316 N N . GLU A 1 176 ? -6.816 -21.484 -6.043 1 98.94 176 GLU A N 1
ATOM 1317 C CA . GLU A 1 176 ? -6.113 -21.781 -7.285 1 98.94 176 GLU A CA 1
ATOM 1318 C C . GLU A 1 176 ? -5.074 -22.875 -7.07 1 98.94 176 GLU A C 1
ATOM 1320 O O . GLU A 1 176 ? -4.188 -22.75 -6.223 1 98.94 176 GLU A O 1
ATOM 1325 N N . LEU A 1 177 ? -5.18 -24 -7.75 1 98.94 177 LEU A N 1
ATOM 1326 C CA . LEU A 1 177 ? -4.152 -25.031 -7.766 1 98.94 177 LEU A CA 1
ATOM 1327 C C . LEU A 1 177 ? -3.029 -24.672 -8.727 1 98.94 177 LEU A C 1
ATOM 1329 O O . LEU A 1 177 ? -3.281 -24.375 -9.898 1 98.94 177 LEU A O 1
ATOM 1333 N N . HIS A 1 178 ? -1.812 -24.672 -8.227 1 98.94 178 HIS A N 1
ATOM 1334 C CA . HIS A 1 178 ? -0.68 -24.281 -9.055 1 98.94 178 HIS A CA 1
ATOM 1335 C C . HIS A 1 178 ? -0.126 -25.469 -9.828 1 98.94 178 HIS A C 1
ATOM 1337 O O . HIS A 1 178 ? 0.682 -26.234 -9.305 1 98.94 178 HIS A O 1
ATOM 1343 N N . PHE A 1 179 ? -0.471 -25.578 -11.094 1 98.81 179 PHE A N 1
ATOM 1344 C CA . PHE A 1 179 ? -0.034 -26.641 -11.984 1 98.81 179 PHE A CA 1
ATOM 1345 C C . PHE A 1 179 ? 0.764 -26.062 -13.156 1 98.81 179 PHE A C 1
ATOM 1347 O O . PHE A 1 179 ? 0.658 -26.562 -14.281 1 98.81 179 PHE A O 1
ATOM 1354 N N . ALA A 1 180 ? 1.52 -25 -12.883 1 98.56 180 ALA A N 1
ATOM 1355 C CA . ALA A 1 180 ? 2.246 -24.328 -13.961 1 98.56 180 ALA A CA 1
ATOM 1356 C C . ALA A 1 180 ? 3.713 -24.125 -13.594 1 98.56 180 ALA A C 1
ATOM 1358 O O . ALA A 1 180 ? 4.172 -24.625 -12.555 1 98.56 180 ALA A O 1
ATOM 1359 N N . HIS A 1 181 ? 4.469 -23.609 -14.5 1 98.12 181 HIS A N 1
ATOM 1360 C CA . HIS A 1 181 ? 5.773 -22.984 -14.336 1 98.12 181 HIS A CA 1
ATOM 1361 C C . HIS A 1 181 ? 6.844 -24 -13.977 1 98.12 181 HIS A C 1
ATOM 1363 O O . HIS A 1 181 ? 7.805 -23.688 -13.273 1 98.12 181 HIS A O 1
ATOM 1369 N N . GLY A 1 182 ? 6.633 -25.219 -14.359 1 98.19 182 GLY A N 1
ATOM 1370 C CA . GLY A 1 182 ? 7.629 -26.25 -14.125 1 98.19 182 GLY A CA 1
ATOM 1371 C C . GLY A 1 182 ? 7.629 -26.766 -12.695 1 98.19 182 GLY A C 1
ATOM 1372 O O . GLY A 1 182 ? 8.477 -27.578 -12.32 1 98.19 182 GLY A O 1
ATOM 1373 N N . TYR A 1 183 ? 6.746 -26.281 -11.883 1 98.62 183 TYR A N 1
ATOM 1374 C CA . TYR A 1 183 ? 6.586 -26.828 -10.539 1 98.62 183 TYR A CA 1
ATOM 1375 C C . TYR A 1 183 ? 5.961 -28.219 -10.578 1 98.62 183 TYR A C 1
ATOM 1377 O O . TYR A 1 183 ? 5.848 -28.828 -11.641 1 98.62 183 TYR A O 1
ATOM 1385 N N . LEU A 1 184 ? 5.625 -28.75 -9.398 1 98.88 184 LEU A N 1
ATOM 1386 C CA . LEU A 1 184 ? 5.383 -30.188 -9.297 1 98.88 184 LEU A CA 1
ATOM 1387 C C . LEU A 1 184 ? 4.262 -30.609 -10.234 1 98.88 184 LEU A C 1
ATOM 1389 O O . LEU A 1 184 ? 4.43 -31.547 -11.023 1 98.88 184 LEU A O 1
ATOM 1393 N N . GLY A 1 185 ? 3.1 -29.922 -10.117 1 98.62 185 GLY A N 1
ATOM 1394 C CA . GLY A 1 185 ? 1.997 -30.297 -10.992 1 98.62 185 GLY A CA 1
ATOM 1395 C C . GLY A 1 185 ? 2.369 -30.281 -12.461 1 98.62 185 GLY A C 1
ATOM 1396 O O . GLY A 1 185 ? 2.127 -31.25 -13.188 1 98.62 185 GLY A O 1
ATOM 1397 N N . GLN A 1 186 ? 2.969 -29.203 -12.922 1 98.62 186 GLN A N 1
ATOM 1398 C CA . GLN A 1 186 ? 3.416 -29.062 -14.305 1 98.62 186 GLN A CA 1
ATOM 1399 C C . GLN A 1 186 ? 4.445 -30.125 -14.656 1 98.62 186 GLN A C 1
ATOM 1401 O O . GLN A 1 186 ? 4.48 -30.609 -15.797 1 98.62 186 GLN A O 1
ATOM 1406 N N . SER A 1 187 ? 5.316 -30.484 -13.742 1 98.75 187 SER A N 1
ATOM 1407 C CA . SER A 1 187 ? 6.371 -31.469 -13.977 1 98.75 187 SER A CA 1
ATOM 1408 C C . SER A 1 187 ? 5.785 -32.844 -14.289 1 98.75 187 SER A C 1
ATOM 1410 O O . SER A 1 187 ? 6.367 -33.625 -15.055 1 98.75 187 SER A O 1
ATOM 1412 N N . PHE A 1 188 ? 4.672 -33.219 -13.672 1 98.88 188 PHE A N 1
ATOM 1413 C CA . PHE A 1 188 ? 4.02 -34.469 -13.977 1 98.88 188 PHE A CA 1
ATOM 1414 C C . PHE A 1 188 ? 3.48 -34.5 -15.398 1 98.88 188 PHE A C 1
ATOM 1416 O O . PHE A 1 188 ? 3.566 -35.5 -16.094 1 98.88 188 PHE A O 1
ATOM 1423 N N . PHE A 1 189 ? 2.947 -33.375 -15.859 1 98.75 189 PHE A N 1
ATOM 1424 C CA . PHE A 1 189 ? 2.297 -33.312 -17.156 1 98.75 189 PHE A CA 1
ATOM 1425 C C . PHE A 1 189 ? 3.328 -33.281 -18.281 1 98.75 189 PHE A C 1
ATOM 1427 O O . PHE A 1 189 ? 3.1 -33.812 -19.375 1 98.75 189 PHE A O 1
ATOM 1434 N N . SER A 1 190 ? 4.43 -32.688 -18.094 1 98.31 190 SER A N 1
ATOM 1435 C CA . SER A 1 190 ? 5.418 -32.406 -19.125 1 98.31 190 SER A CA 1
ATOM 1436 C C . SER A 1 190 ? 6.184 -33.656 -19.531 1 98.31 190 SER A C 1
ATOM 1438 O O . SER A 1 190 ? 6.652 -34.406 -18.656 1 98.31 190 SER A O 1
ATOM 1440 N N . GLU A 1 191 ? 6.406 -33.844 -20.812 1 97.12 191 GLU A N 1
ATOM 1441 C CA . GLU A 1 191 ? 7.199 -34.969 -21.312 1 97.12 191 GLU A CA 1
ATOM 1442 C C . GLU A 1 191 ? 8.68 -34.75 -21.031 1 97.12 191 GLU A C 1
ATOM 1444 O O . GLU A 1 191 ? 9.461 -35.719 -21.078 1 97.12 191 GLU A O 1
ATOM 1449 N N . HIS A 1 192 ? 9.047 -33.531 -20.766 1 97.31 192 HIS A N 1
ATOM 1450 C CA . HIS A 1 192 ? 10.453 -33.219 -20.531 1 97.31 192 HIS A CA 1
ATOM 1451 C C . HIS A 1 192 ? 10.883 -33.625 -19.125 1 97.31 192 HIS A C 1
ATOM 1453 O O . HIS A 1 192 ? 12.055 -33.938 -18.906 1 97.31 192 HIS A O 1
ATOM 1459 N N . SER A 1 193 ? 9.922 -33.688 -18.172 1 98.38 193 SER A N 1
ATOM 1460 C CA . SER A 1 193 ? 10.289 -33.875 -16.781 1 98.38 193 SER A CA 1
ATOM 1461 C C . SER A 1 193 ? 9.719 -35.188 -16.234 1 98.38 193 SER A C 1
ATOM 1463 O O . SER A 1 193 ? 10.125 -35.625 -15.164 1 98.38 193 SER A O 1
ATOM 1465 N N . ASN A 1 194 ? 8.75 -35.719 -16.875 1 98.81 194 ASN A N 1
ATOM 1466 C CA . ASN A 1 194 ? 8.117 -36.938 -16.438 1 98.81 194 ASN A CA 1
ATOM 1467 C C . ASN A 1 194 ? 8.461 -38.094 -17.375 1 98.81 194 ASN A C 1
ATOM 1469 O O . ASN A 1 194 ? 7.852 -38.25 -18.438 1 98.81 194 ASN A O 1
ATOM 1473 N N . LEU A 1 195 ? 9.328 -38.938 -16.875 1 98.38 195 LEU A N 1
ATOM 1474 C CA . LEU A 1 195 ? 9.742 -40.125 -17.641 1 98.38 195 LEU A CA 1
ATOM 1475 C C . LEU A 1 195 ? 9.367 -41.406 -16.906 1 98.38 195 LEU A C 1
ATOM 1477 O O . LEU A 1 195 ? 10.031 -42.438 -17.078 1 98.38 195 LEU A O 1
ATOM 1481 N N . ARG A 1 196 ? 8.438 -41.281 -16.078 1 98.62 196 ARG A N 1
ATOM 1482 C CA . ARG A 1 196 ? 7.941 -42.438 -15.367 1 98.62 196 ARG A CA 1
ATOM 1483 C C . ARG A 1 196 ? 7.398 -43.5 -16.328 1 98.62 196 ARG A C 1
ATOM 1485 O O . ARG A 1 196 ? 6.965 -43.156 -17.438 1 98.62 196 ARG A O 1
ATOM 1492 N N . THR A 1 197 ? 7.383 -44.688 -15.852 1 97.94 197 THR A N 1
ATOM 1493 C CA . THR A 1 197 ? 6.875 -45.781 -16.688 1 97.94 197 THR A CA 1
ATOM 1494 C C . THR A 1 197 ? 5.652 -46.438 -16.031 1 97.94 197 THR A C 1
ATOM 1496 O O . THR A 1 197 ? 5.125 -47.438 -16.547 1 97.94 197 THR A O 1
ATOM 1499 N N . ASP A 1 198 ? 5.219 -45.938 -14.961 1 98.19 198 ASP A N 1
ATOM 1500 C CA . ASP A 1 198 ? 4.043 -46.469 -14.273 1 98.19 198 ASP A CA 1
ATOM 1501 C C . ASP A 1 198 ? 2.783 -45.719 -14.672 1 98.19 198 ASP A C 1
ATOM 1503 O O . ASP A 1 198 ? 2.727 -45.125 -15.75 1 98.19 198 ASP A O 1
ATOM 1507 N N . ALA A 1 199 ? 1.758 -45.719 -13.773 1 98.38 199 ALA A N 1
ATOM 1508 C CA . ALA A 1 199 ? 0.437 -45.188 -14.086 1 98.38 199 ALA A CA 1
ATOM 1509 C C . ALA A 1 199 ? 0.457 -43.656 -14.102 1 98.38 199 ALA A C 1
ATOM 1511 O O . ALA A 1 199 ? -0.548 -43.031 -14.422 1 98.38 199 ALA A O 1
ATOM 1512 N N . TYR A 1 200 ? 1.618 -43.031 -13.875 1 98.75 200 TYR A N 1
ATOM 1513 C CA . TYR A 1 200 ? 1.674 -41.562 -13.773 1 98.75 200 TYR A CA 1
ATOM 1514 C C . TYR A 1 200 ? 2.615 -41 -14.82 1 98.75 200 TYR A C 1
ATOM 1516 O O . TYR A 1 200 ? 2.941 -39.812 -14.781 1 98.75 200 TYR A O 1
ATOM 1524 N N . GLY A 1 201 ? 3.113 -41.781 -15.812 1 97.81 201 GLY A N 1
ATOM 1525 C CA . GLY A 1 201 ? 3.988 -41.281 -16.859 1 97.81 201 GLY A CA 1
ATOM 1526 C C . GLY A 1 201 ? 3.766 -41.969 -18.203 1 97.81 201 GLY A C 1
ATOM 1527 O O . GLY A 1 201 ? 3.033 -42.938 -18.297 1 97.81 201 GLY A O 1
ATOM 1528 N N . GLY A 1 202 ? 4.387 -41.375 -19.25 1 97.06 202 GLY A N 1
ATOM 1529 C CA . GLY A 1 202 ? 4.289 -41.938 -20.594 1 97.06 202 GLY A CA 1
ATOM 1530 C C . GLY A 1 202 ? 3.164 -41.344 -21.406 1 97.06 202 GLY A C 1
ATOM 1531 O O . GLY A 1 202 ? 3.34 -40.281 -22.047 1 97.06 202 GLY A O 1
ATOM 1532 N N . SER A 1 203 ? 1.935 -41.906 -21.281 1 97.88 203 SER A N 1
ATOM 1533 C CA . SER A 1 203 ? 0.79 -41.469 -22.078 1 97.88 203 SER A CA 1
ATOM 1534 C C . SER A 1 203 ? 0.217 -40.156 -21.547 1 97.88 203 SER A C 1
ATOM 1536 O O . SER A 1 203 ? 0.473 -39.781 -20.406 1 97.88 203 SER A O 1
ATOM 1538 N N . PHE A 1 204 ? -0.532 -39.469 -22.406 1 98.06 204 PHE A N 1
ATOM 1539 C CA . PHE A 1 204 ? -1.25 -38.281 -22.016 1 98.06 204 PHE A CA 1
ATOM 1540 C C . PHE A 1 204 ? -2.08 -38.531 -20.766 1 98.06 204 PHE A C 1
ATOM 1542 O O . PHE A 1 204 ? -2.041 -37.719 -19.828 1 98.06 204 PHE A O 1
ATOM 1549 N N . ASP A 1 205 ? -2.783 -39.594 -20.734 1 98.44 205 ASP A N 1
ATOM 1550 C CA . ASP A 1 205 ? -3.652 -39.906 -19.609 1 98.44 205 ASP A CA 1
ATOM 1551 C C . ASP A 1 205 ? -2.844 -40.094 -18.328 1 98.44 205 ASP A C 1
ATOM 1553 O O . ASP A 1 205 ? -3.242 -39.594 -17.266 1 98.44 205 ASP A O 1
ATOM 1557 N N . ASN A 1 206 ? -1.744 -40.812 -18.438 1 98.69 206 ASN A N 1
ATOM 1558 C CA . ASN A 1 206 ? -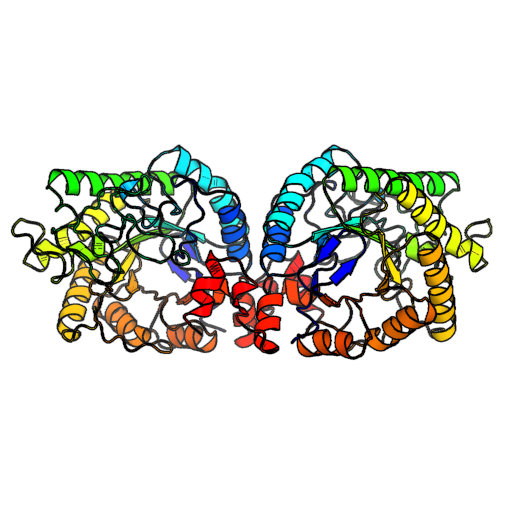0.917 -41.094 -17.266 1 98.69 206 ASN A CA 1
ATOM 1559 C C . ASN A 1 206 ? -0.255 -39.812 -16.75 1 98.69 206 ASN A C 1
ATOM 1561 O O . ASN A 1 206 ? -0.211 -39.562 -15.539 1 98.69 206 ASN A O 1
ATOM 1565 N N . ARG A 1 207 ? 0.207 -38.969 -17.656 1 98.75 207 ARG A N 1
ATOM 1566 C CA . ARG A 1 207 ? 0.856 -37.719 -17.281 1 98.75 207 ARG A CA 1
ATOM 1567 C C . ARG A 1 207 ? -0.151 -36.719 -16.703 1 98.75 207 ARG A C 1
ATOM 1569 O O . ARG A 1 207 ? 0.221 -35.844 -15.945 1 98.75 207 ARG A O 1
ATOM 1576 N N . SER A 1 208 ? -1.4 -36.906 -17.031 1 98.81 208 SER A N 1
ATOM 1577 C CA . SER A 1 208 ? -2.455 -36.031 -16.547 1 98.81 208 SER A CA 1
ATOM 1578 C C . SER A 1 208 ? -2.979 -36.469 -15.188 1 98.81 208 SER A C 1
ATOM 1580 O O . SER A 1 208 ? -3.666 -35.719 -14.508 1 98.81 208 SER A O 1
ATOM 1582 N N . ARG A 1 209 ? -2.697 -37.656 -14.812 1 98.88 209 ARG A N 1
ATOM 1583 C CA . ARG A 1 209 ? -3.391 -38.344 -13.727 1 98.88 209 ARG A CA 1
ATOM 1584 C C . ARG A 1 209 ? -3.17 -37.625 -12.398 1 98.88 209 ARG A C 1
ATOM 1586 O O . ARG A 1 209 ? -4.113 -37.406 -11.633 1 98.88 209 ARG A O 1
ATOM 1593 N N . PHE A 1 210 ? -1.936 -37.281 -12.062 1 98.88 210 PHE A N 1
ATOM 1594 C CA . PHE A 1 210 ? -1.664 -36.594 -10.805 1 98.88 210 PHE A CA 1
ATOM 1595 C C . PHE A 1 210 ? -2.5 -35.312 -10.688 1 98.88 210 PHE A C 1
ATOM 1597 O O . PHE A 1 210 ? -3.057 -35.031 -9.625 1 98.88 210 PHE A O 1
ATOM 1604 N N . LEU A 1 211 ? -2.531 -34.469 -11.75 1 98.94 211 LEU A N 1
ATOM 1605 C CA . LEU A 1 211 ? -3.268 -33.219 -11.75 1 98.94 211 LEU A CA 1
ATOM 1606 C C . LEU A 1 211 ? -4.762 -33.438 -11.578 1 98.94 211 LEU A C 1
ATOM 1608 O O . LEU A 1 211 ? -5.406 -32.812 -10.734 1 98.94 211 LEU A O 1
ATOM 1612 N N . LEU A 1 212 ? -5.293 -34.406 -12.336 1 98.94 212 LEU A N 1
ATOM 1613 C CA . LEU A 1 212 ? -6.727 -34.656 -12.32 1 98.94 212 LEU A CA 1
ATOM 1614 C C . LEU A 1 212 ? -7.148 -35.25 -10.977 1 98.94 212 LEU A C 1
ATOM 1616 O O . LEU A 1 212 ? -8.188 -34.875 -10.43 1 98.94 212 LEU A O 1
ATOM 1620 N N . GLU A 1 213 ? -6.344 -36.219 -10.438 1 98.88 213 GLU A N 1
ATOM 1621 C CA . GLU A 1 213 ? -6.66 -36.812 -9.141 1 98.88 213 GLU A CA 1
ATOM 1622 C C . GLU A 1 213 ? -6.586 -35.781 -8.023 1 98.88 213 GLU A C 1
ATOM 1624 O O . GLU A 1 213 ? -7.398 -35.781 -7.098 1 98.88 213 GLU A O 1
ATOM 1629 N N . THR A 1 214 ? -5.594 -34.906 -8.086 1 98.94 214 THR A N 1
ATOM 1630 C CA . THR A 1 214 ? -5.453 -33.875 -7.09 1 98.94 214 THR A CA 1
ATOM 1631 C C . THR A 1 214 ? -6.641 -32.906 -7.141 1 98.94 214 THR A C 1
ATOM 1633 O O . THR A 1 214 ? -7.223 -32.594 -6.105 1 98.94 214 THR A O 1
ATOM 1636 N N . LEU A 1 215 ? -7.012 -32.438 -8.336 1 98.94 215 LEU A N 1
ATOM 1637 C CA . LEU A 1 215 ? -8.172 -31.594 -8.5 1 98.94 215 LEU A CA 1
ATOM 1638 C C . LEU A 1 215 ? -9.43 -32.25 -7.941 1 98.94 215 LEU A C 1
ATOM 1640 O O . LEU A 1 215 ? -10.195 -31.609 -7.219 1 98.94 215 LEU A O 1
ATOM 1644 N N . ALA A 1 216 ? -9.609 -33.5 -8.281 1 98.88 216 ALA A N 1
ATOM 1645 C CA . ALA A 1 216 ? -10.781 -34.25 -7.824 1 98.88 216 ALA A CA 1
ATOM 1646 C C . ALA A 1 216 ? -10.82 -34.312 -6.305 1 98.88 216 ALA A C 1
ATOM 1648 O O . ALA A 1 216 ? -11.875 -34.156 -5.688 1 98.88 216 ALA A O 1
ATOM 1649 N N . ALA A 1 217 ? -9.672 -34.656 -5.703 1 98.88 217 ALA A N 1
ATOM 1650 C CA . ALA A 1 217 ? -9.586 -34.781 -4.25 1 98.88 217 ALA A CA 1
ATOM 1651 C C . ALA A 1 217 ? -9.875 -33.438 -3.568 1 98.88 217 ALA A C 1
ATOM 1653 O O . ALA A 1 217 ? -10.562 -33.406 -2.547 1 98.88 217 ALA A O 1
ATOM 1654 N N . VAL A 1 218 ? -9.328 -32.344 -4.105 1 98.94 218 VAL A N 1
ATOM 1655 C CA . VAL A 1 218 ? -9.57 -31.016 -3.551 1 98.94 218 VAL A CA 1
ATOM 1656 C C . VAL A 1 218 ? -11.039 -30.625 -3.727 1 98.94 218 VAL A C 1
ATOM 1658 O O . VAL A 1 218 ? -11.641 -30.031 -2.836 1 98.94 218 VAL A O 1
ATOM 1661 N N . ARG A 1 219 ? -11.625 -30.953 -4.863 1 98.75 219 ARG A N 1
ATOM 1662 C CA . ARG A 1 219 ? -13.023 -30.672 -5.137 1 98.75 219 ARG A CA 1
ATOM 1663 C C . ARG A 1 219 ? -13.922 -31.266 -4.055 1 98.75 219 ARG A C 1
ATOM 1665 O O . ARG A 1 219 ? -14.945 -30.672 -3.701 1 98.75 219 ARG A O 1
ATOM 1672 N N . GLU A 1 220 ? -13.586 -32.344 -3.459 1 98.44 220 GLU A N 1
ATOM 1673 C CA . GLU A 1 220 ? -14.383 -33.031 -2.447 1 98.44 220 GLU A CA 1
ATOM 1674 C C . GLU A 1 220 ? -14.453 -32.219 -1.157 1 98.44 220 GLU A C 1
ATOM 1676 O O . GLU A 1 220 ? -15.414 -32.344 -0.388 1 98.44 220 GLU A O 1
ATOM 1681 N N . VAL A 1 221 ? -13.484 -31.375 -0.942 1 98.75 221 VAL A N 1
ATOM 1682 C CA . VAL A 1 221 ? -13.438 -30.734 0.369 1 98.75 221 VAL A CA 1
ATOM 1683 C C . VAL A 1 221 ? -13.648 -29.234 0.219 1 98.75 221 VAL A C 1
ATOM 1685 O O . VAL A 1 221 ? -13.984 -28.547 1.188 1 98.75 221 VAL A O 1
ATOM 1688 N N . TRP A 1 222 ? -13.414 -28.688 -0.956 1 98.81 222 TRP A N 1
ATOM 1689 C CA . TRP A 1 222 ? -13.664 -27.266 -1.209 1 98.81 222 TRP A CA 1
ATOM 1690 C C . TRP A 1 222 ? -15.148 -27.016 -1.465 1 98.81 222 TRP A C 1
ATOM 1692 O O . TRP A 1 222 ? -15.789 -27.766 -2.213 1 98.81 222 TRP A O 1
ATOM 1702 N N . PRO A 1 223 ? -15.734 -25.984 -0.87 1 98.5 223 PRO A N 1
ATOM 1703 C CA . PRO A 1 223 ? -17.172 -25.734 -1.049 1 98.5 223 PRO A CA 1
ATOM 1704 C C . PRO A 1 223 ? -17.562 -25.594 -2.518 1 98.5 223 PRO A C 1
ATOM 1706 O O . PRO A 1 223 ? -16.922 -24.859 -3.27 1 98.5 223 PRO A O 1
ATOM 1709 N N . GLU A 1 224 ? -18.625 -26.25 -2.934 1 98 224 GLU A N 1
ATOM 1710 C CA . GLU A 1 224 ? -19.062 -26.297 -4.328 1 98 224 GLU A CA 1
ATOM 1711 C C . GLU A 1 224 ? -19.469 -24.922 -4.828 1 98 224 GLU A C 1
ATOM 1713 O O . GLU A 1 224 ? -19.391 -24.641 -6.027 1 98 224 GLU A O 1
ATOM 1718 N N . ASN A 1 225 ? -19.922 -24.156 -3.889 1 98.38 225 ASN A N 1
ATOM 1719 C CA . ASN A 1 225 ? -20.453 -22.859 -4.285 1 98.38 225 ASN A CA 1
ATOM 1720 C C . ASN A 1 225 ? -19.344 -21.812 -4.387 1 98.38 225 ASN A C 1
ATOM 1722 O O . ASN A 1 225 ? -19.609 -20.641 -4.691 1 98.38 225 ASN A O 1
ATOM 1726 N N . LEU A 1 226 ? -18.062 -22.141 -4.043 1 98.88 226 LEU A N 1
ATOM 1727 C CA . LEU A 1 226 ? -16.922 -21.25 -4.18 1 98.88 226 LEU A CA 1
ATOM 1728 C C . LEU A 1 226 ? -16.047 -21.672 -5.348 1 98.88 226 LEU A C 1
ATOM 1730 O O . LEU A 1 226 ? -15.898 -22.859 -5.629 1 98.88 226 LEU A O 1
ATOM 1734 N N . PRO A 1 227 ? -15.406 -20.719 -6.004 1 98.94 227 PRO A N 1
ATOM 1735 C CA . PRO A 1 227 ? -14.594 -21 -7.188 1 98.94 227 PRO A CA 1
ATOM 1736 C C . PRO A 1 227 ? -13.391 -21.891 -6.871 1 98.94 227 PRO A C 1
ATOM 1738 O O . PRO A 1 227 ? -12.617 -21.578 -5.961 1 98.94 227 PRO A O 1
ATOM 1741 N N . LEU A 1 228 ? -13.266 -22.984 -7.562 1 98.94 228 LEU A N 1
ATOM 1742 C CA . LEU A 1 228 ? -12.078 -23.828 -7.668 1 98.94 228 LEU A CA 1
ATOM 1743 C C . LEU A 1 228 ? -11.367 -23.609 -8.992 1 98.94 228 LEU A C 1
ATOM 1745 O O . LEU A 1 228 ? -11.914 -23.891 -10.062 1 98.94 228 LEU A O 1
ATOM 1749 N N . THR A 1 229 ? -10.164 -23.016 -8.938 1 98.94 229 THR A N 1
ATOM 1750 C CA . THR A 1 229 ? -9.438 -22.625 -10.148 1 98.94 229 THR A CA 1
ATOM 1751 C C . THR A 1 229 ? -8.055 -23.266 -10.172 1 98.94 229 THR A C 1
ATOM 1753 O O . THR A 1 229 ? -7.641 -23.906 -9.203 1 98.94 229 THR A O 1
ATOM 1756 N N . ALA A 1 230 ? -7.383 -23.188 -11.305 1 98.94 230 ALA A N 1
ATOM 1757 C CA . ALA A 1 230 ? -6.02 -23.688 -11.461 1 98.94 230 ALA A CA 1
ATOM 1758 C C . ALA A 1 230 ? -5.207 -22.797 -12.391 1 98.94 230 ALA A C 1
ATOM 1760 O O . ALA A 1 230 ? -5.77 -22.125 -13.266 1 98.94 230 ALA A O 1
ATOM 1761 N N . ARG A 1 231 ? -4 -22.656 -12.094 1 98.94 231 ARG A N 1
ATOM 1762 C CA . ARG A 1 231 ? -3.039 -22.109 -13.047 1 98.94 231 ARG A CA 1
ATOM 1763 C C . ARG A 1 231 ? -2.295 -23.219 -13.773 1 98.94 231 ARG A C 1
ATOM 1765 O O . ARG A 1 231 ? -1.747 -24.125 -13.141 1 98.94 231 ARG A O 1
ATOM 1772 N N . PHE A 1 232 ? -2.254 -23.172 -15.086 1 98.88 232 PHE A N 1
ATOM 1773 C CA . PHE A 1 232 ? -1.744 -24.297 -15.859 1 98.88 232 PHE A CA 1
AT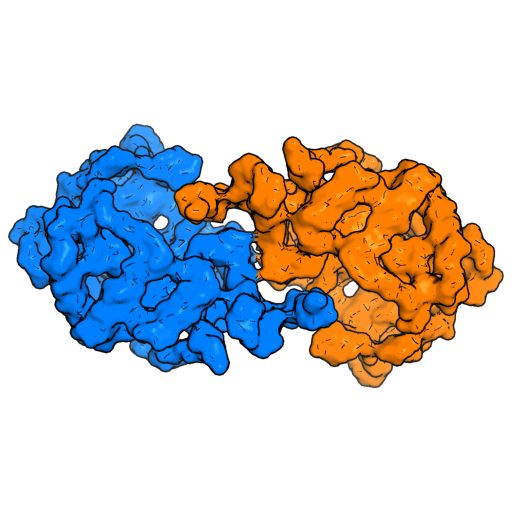OM 1774 C C . PHE A 1 232 ? -0.894 -23.797 -17.031 1 98.88 232 PHE A C 1
ATOM 1776 O O . PHE A 1 232 ? -1.281 -22.875 -17.734 1 98.88 232 PHE A O 1
ATOM 1783 N N . GLY A 1 233 ? 0.309 -24.359 -17.141 1 98.75 233 GLY A N 1
ATOM 1784 C CA . GLY A 1 233 ? 1.151 -24.094 -18.297 1 98.75 233 GLY A CA 1
ATOM 1785 C C . GLY A 1 233 ? 0.717 -24.859 -19.531 1 98.75 233 GLY A C 1
ATOM 1786 O O . GLY A 1 233 ? 1.021 -26.047 -19.672 1 98.75 233 GLY A O 1
ATOM 1787 N N . VAL A 1 234 ? 0.151 -24.172 -20.516 1 98.75 234 VAL A N 1
ATOM 1788 C CA . VAL A 1 234 ? -0.523 -24.859 -21.609 1 98.75 234 VAL A CA 1
ATOM 1789 C C . VAL A 1 234 ? 0.427 -25 -22.797 1 98.75 234 VAL A C 1
ATOM 1791 O O . VAL A 1 234 ? 0.125 -25.688 -23.766 1 98.75 234 VAL A O 1
ATOM 1794 N N . ILE A 1 235 ? 1.51 -24.328 -22.703 1 98.5 235 ILE A N 1
ATOM 1795 C CA . ILE A 1 235 ? 2.461 -24.312 -23.812 1 98.5 235 ILE A CA 1
ATOM 1796 C C . ILE A 1 235 ? 3.881 -24.156 -23.266 1 98.5 235 ILE A C 1
ATOM 1798 O O . ILE A 1 235 ? 4.102 -23.469 -22.266 1 98.5 235 ILE A O 1
ATOM 1802 N N . GLU A 1 236 ? 4.871 -24.812 -23.906 1 97.62 236 GLU A N 1
ATOM 1803 C CA . GLU A 1 236 ? 6.238 -24.844 -23.406 1 97.62 236 GLU A CA 1
ATOM 1804 C C . GLU A 1 236 ? 7.152 -23.953 -24.234 1 97.62 236 GLU A C 1
ATOM 1806 O O . GLU A 1 236 ? 8.219 -23.531 -23.766 1 97.62 236 GLU A O 1
ATOM 1811 N N . TYR A 1 237 ? 6.824 -23.703 -25.5 1 97.69 237 TYR A N 1
ATOM 1812 C CA . TYR A 1 237 ? 7.637 -22.984 -26.469 1 97.69 237 TYR A CA 1
ATOM 1813 C C . TYR A 1 237 ? 8.977 -23.672 -26.688 1 97.69 237 TYR A C 1
ATOM 1815 O O . TYR A 1 237 ? 10.023 -23.031 -26.641 1 97.69 237 TYR A O 1
ATOM 1823 N N . ASP A 1 238 ? 8.93 -24.984 -26.891 1 97.12 238 ASP A N 1
ATOM 1824 C CA . ASP A 1 238 ? 10.094 -25.828 -27.125 1 97.12 238 ASP A CA 1
ATOM 1825 C C . ASP A 1 238 ? 10.148 -26.297 -28.578 1 97.12 238 ASP A C 1
ATOM 1827 O O . ASP A 1 238 ? 10.914 -27.188 -28.922 1 97.12 238 ASP A O 1
ATOM 1831 N N . GLY A 1 239 ? 9.312 -25.766 -29.422 1 96.31 239 GLY A N 1
ATOM 1832 C CA . GLY A 1 239 ? 9.258 -26.141 -30.828 1 96.31 239 GLY A CA 1
ATOM 1833 C C . GLY A 1 239 ? 8.125 -27.109 -31.141 1 96.31 239 GLY A C 1
ATOM 1834 O O . GLY A 1 239 ? 7.848 -27.391 -32.312 1 96.31 239 GLY A O 1
ATOM 1835 N N . ARG A 1 240 ? 7.402 -27.625 -30.156 1 96.62 240 ARG A N 1
ATOM 1836 C CA . ARG A 1 240 ? 6.258 -28.516 -30.312 1 96.62 240 ARG A CA 1
ATOM 1837 C C . ARG A 1 240 ? 4.977 -27.859 -29.828 1 96.62 240 ARG A C 1
ATOM 1839 O O . ARG A 1 240 ? 4.18 -28.469 -29.109 1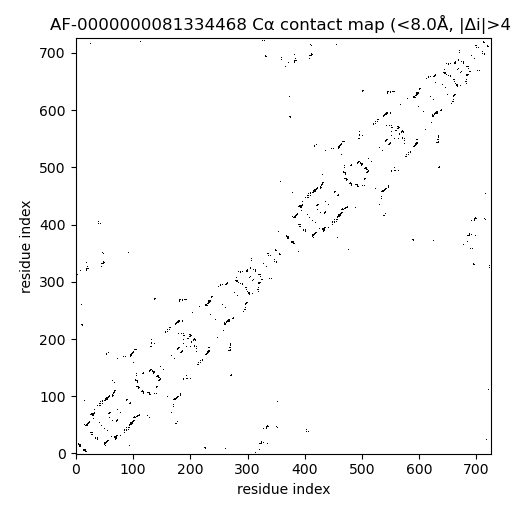 96.62 240 ARG A O 1
ATOM 1846 N N . ASP A 1 241 ? 4.809 -26.672 -30.141 1 97.06 241 ASP A N 1
ATOM 1847 C CA . ASP A 1 241 ? 3.812 -25.781 -29.547 1 97.06 241 ASP A CA 1
ATOM 1848 C C . ASP A 1 241 ? 2.398 -26.297 -29.812 1 97.06 241 ASP A C 1
ATOM 1850 O O . ASP A 1 241 ? 1.592 -26.422 -28.891 1 97.06 241 ASP A O 1
ATOM 1854 N N . GLU A 1 242 ? 2.086 -26.609 -31.047 1 97.62 242 GLU A N 1
ATOM 1855 C CA . GLU A 1 242 ? 0.736 -27.047 -31.375 1 97.62 242 GLU A CA 1
ATOM 1856 C C . GLU A 1 242 ? 0.398 -28.359 -30.672 1 97.62 242 GLU A C 1
ATOM 1858 O O . GLU A 1 242 ? -0.724 -28.547 -30.203 1 97.62 242 GLU A O 1
ATOM 1863 N N . GLN A 1 243 ? 1.285 -29.25 -30.641 1 96.94 243 GLN A N 1
ATOM 1864 C CA . GLN A 1 243 ? 1.073 -30.531 -29.984 1 96.94 243 GLN A CA 1
ATOM 1865 C C . GLN A 1 243 ? 0.811 -30.328 -28.484 1 96.94 243 GLN A C 1
ATOM 1867 O O . GLN A 1 243 ? -0.16 -30.875 -27.953 1 96.94 243 GLN A O 1
ATOM 1872 N N . THR A 1 244 ? 1.701 -29.594 -27.891 1 97.25 244 THR A N 1
ATOM 1873 C CA . THR A 1 244 ? 1.561 -29.375 -26.453 1 97.25 244 THR A CA 1
ATOM 1874 C C . THR A 1 244 ? 0.26 -28.625 -26.156 1 97.25 244 THR A C 1
ATOM 1876 O O . THR A 1 244 ? -0.445 -28.969 -25.203 1 97.25 244 THR A O 1
ATOM 1879 N N . LEU A 1 245 ? -0.063 -27.578 -26.922 1 98.56 245 LEU A N 1
ATOM 1880 C CA . LEU A 1 245 ? -1.269 -26.797 -26.688 1 98.56 245 LEU A CA 1
ATOM 1881 C C . LEU A 1 245 ? -2.518 -27.656 -26.844 1 98.56 245 LEU A C 1
ATOM 1883 O O . LEU A 1 245 ? -3.457 -27.547 -26.062 1 98.56 245 LEU A O 1
ATOM 1887 N N . THR A 1 246 ? -2.514 -28.5 -27.844 1 98.5 246 THR A N 1
ATOM 1888 C CA . THR A 1 246 ? -3.658 -29.375 -28.078 1 98.5 246 THR A CA 1
ATOM 1889 C C . THR A 1 246 ? -3.865 -30.328 -26.922 1 98.5 246 THR A C 1
ATOM 1891 O O . THR A 1 246 ? -4.992 -30.531 -26.453 1 98.5 246 THR A O 1
ATOM 1894 N N . GLU A 1 247 ? -2.828 -30.922 -26.438 1 98.44 247 GLU A N 1
ATOM 1895 C CA . GLU A 1 247 ? -2.916 -31.797 -25.266 1 98.44 247 GLU A CA 1
ATOM 1896 C C . GLU A 1 247 ? -3.406 -31.016 -24.047 1 98.44 247 GLU A C 1
ATOM 1898 O O . GLU A 1 247 ? -4.219 -31.531 -23.266 1 98.44 247 GLU A O 1
ATOM 1903 N N . SER A 1 248 ? -2.879 -29.844 -23.906 1 98.88 248 SER A N 1
ATOM 1904 C CA . SER A 1 248 ? -3.248 -29 -22.781 1 98.88 248 SER A CA 1
ATOM 1905 C C . SER A 1 248 ? -4.727 -28.641 -22.812 1 98.88 248 SER A C 1
ATOM 1907 O O . SER A 1 248 ? -5.391 -28.578 -21.781 1 98.88 248 SER A O 1
ATOM 1909 N N . ILE A 1 249 ? -5.246 -28.344 -23.969 1 98.88 249 ILE A N 1
ATOM 1910 C CA . ILE A 1 249 ? -6.66 -28.016 -24.125 1 98.88 249 ILE A CA 1
ATOM 1911 C C . ILE A 1 249 ? -7.508 -29.234 -23.75 1 98.88 249 ILE A C 1
ATOM 1913 O O . ILE A 1 249 ? -8.547 -29.094 -23.109 1 98.88 249 ILE A O 1
ATOM 1917 N N . GLU A 1 250 ? -7.035 -30.422 -24.172 1 98.88 250 GLU A N 1
ATOM 1918 C CA . GLU A 1 250 ? -7.73 -31.641 -23.766 1 98.88 250 GLU A CA 1
ATOM 1919 C C . GLU A 1 250 ? -7.75 -31.781 -22.25 1 98.88 250 GLU A C 1
ATOM 1921 O O . GLU A 1 250 ? -8.781 -32.125 -21.672 1 98.88 250 GLU A O 1
ATOM 1926 N N . LEU A 1 251 ? -6.656 -31.562 -21.625 1 98.88 251 LEU A N 1
ATOM 1927 C CA . LEU A 1 251 ? -6.605 -31.625 -20.172 1 98.88 251 LEU A CA 1
ATOM 1928 C C . LEU A 1 251 ? -7.5 -30.562 -19.547 1 98.88 251 LEU A C 1
ATOM 1930 O O . LEU A 1 251 ? -8.133 -30.797 -18.516 1 98.88 251 LEU A O 1
ATOM 1934 N N . ALA A 1 252 ? -7.531 -29.359 -20.141 1 98.94 252 ALA A N 1
ATOM 1935 C CA . ALA A 1 252 ? -8.414 -28.312 -19.656 1 98.94 252 ALA A CA 1
ATOM 1936 C C . ALA A 1 252 ? -9.875 -28.75 -19.688 1 98.94 252 ALA A C 1
ATOM 1938 O O . ALA A 1 252 ? -10.641 -28.438 -18.766 1 98.94 252 ALA A O 1
ATOM 1939 N N . ARG A 1 253 ? -10.266 -29.469 -20.766 1 98.88 253 ARG A N 1
ATOM 1940 C CA . ARG A 1 253 ? -11.609 -30.031 -20.844 1 98.88 253 ARG A CA 1
ATOM 1941 C C . ARG A 1 253 ? -11.859 -31 -19.688 1 98.88 253 ARG A C 1
ATOM 1943 O O . ARG A 1 253 ? -12.93 -30.984 -19.078 1 98.88 253 ARG A O 1
ATOM 1950 N N . ASN A 1 254 ? -10.875 -31.828 -19.438 1 98.88 254 ASN A N 1
ATOM 1951 C CA . ASN A 1 254 ? -10.984 -32.781 -18.328 1 98.88 254 ASN A CA 1
ATOM 1952 C C . ASN A 1 254 ? -11.047 -32.062 -16.984 1 98.88 254 ASN A C 1
ATOM 1954 O O . ASN A 1 254 ? -11.758 -32.5 -16.078 1 98.88 254 ASN A O 1
ATOM 1958 N N . PHE A 1 255 ? -10.219 -30.969 -16.797 1 98.94 255 PHE A N 1
ATOM 1959 C CA . PHE A 1 255 ? -10.305 -30.141 -15.594 1 98.94 255 PHE A CA 1
ATOM 1960 C C . PHE A 1 255 ? -11.719 -29.625 -15.383 1 98.94 255 PHE A C 1
ATOM 1962 O O . PHE A 1 255 ? -12.266 -29.734 -14.289 1 98.94 255 PHE A O 1
ATOM 1969 N N . LYS A 1 256 ? -12.289 -29.062 -16.422 1 98.81 256 LYS A N 1
ATOM 1970 C CA . LYS A 1 256 ? -13.648 -28.547 -16.359 1 98.81 256 LYS A CA 1
ATOM 1971 C C . LYS A 1 256 ? -14.641 -29.625 -15.953 1 98.81 256 LYS A C 1
ATOM 1973 O O . LYS A 1 256 ? -15.477 -29.422 -15.07 1 98.81 256 LYS A O 1
ATOM 1978 N N . ALA A 1 257 ? -14.516 -30.75 -16.609 1 98.62 257 ALA A N 1
ATOM 1979 C CA . ALA A 1 257 ? -15.383 -31.875 -16.297 1 98.62 257 ALA A CA 1
ATOM 1980 C C . ALA A 1 257 ? -15.227 -32.312 -14.836 1 98.62 257 ALA A C 1
ATOM 1982 O O . ALA A 1 257 ? -16.188 -32.781 -14.211 1 98.62 257 ALA A O 1
ATOM 1983 N N . GLY A 1 258 ? -14.055 -32.125 -14.328 1 98.44 258 GLY A N 1
ATOM 1984 C CA . GLY A 1 258 ? -13.758 -32.469 -12.953 1 98.44 258 GLY A CA 1
ATOM 1985 C C . GLY A 1 258 ? -14.18 -31.422 -11.953 1 98.44 258 GLY A C 1
ATOM 1986 O O . GLY A 1 258 ? -14.031 -31.594 -10.742 1 98.44 258 GLY A O 1
ATOM 1987 N N . GLY A 1 259 ? -14.656 -30.297 -12.414 1 98.44 259 GLY A N 1
ATOM 1988 C CA . GLY A 1 259 ? -15.211 -29.312 -11.5 1 98.44 259 GLY A CA 1
ATOM 1989 C C . GLY A 1 259 ? -14.422 -28.016 -11.453 1 98.44 259 GLY A C 1
ATOM 1990 O O . GLY A 1 259 ? -14.68 -27.156 -10.609 1 98.44 259 GLY A O 1
ATOM 1991 N N . LEU A 1 260 ? -13.469 -27.859 -12.312 1 98.88 260 LEU A N 1
ATOM 1992 C CA . LEU A 1 260 ? -12.727 -26.609 -12.367 1 98.88 260 LEU A CA 1
ATOM 1993 C C . LEU A 1 260 ? -13.602 -25.484 -12.914 1 98.88 260 LE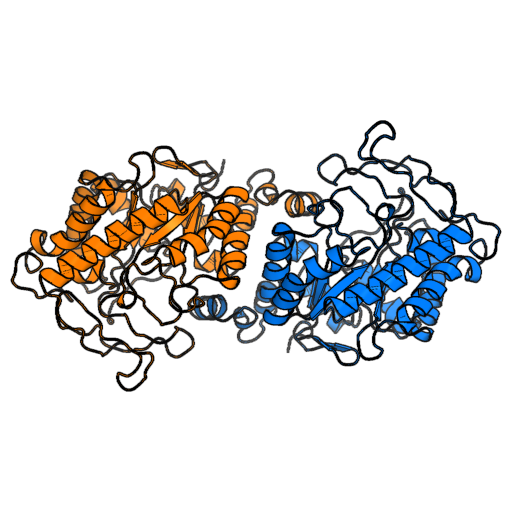U A C 1
ATOM 1995 O O . LEU A 1 260 ? -14.328 -25.672 -13.898 1 98.88 260 LEU A O 1
ATOM 1999 N N . ASP A 1 261 ? -13.508 -24.266 -12.305 1 98.88 261 ASP A N 1
ATOM 2000 C CA . ASP A 1 261 ? -14.438 -23.203 -12.648 1 98.88 261 ASP A CA 1
ATOM 2001 C C . ASP A 1 261 ? -13.766 -22.156 -13.547 1 98.88 261 ASP A C 1
ATOM 2003 O O . ASP A 1 261 ? -14.445 -21.453 -14.289 1 98.88 261 ASP A O 1
ATOM 2007 N N . LEU A 1 262 ? -12.484 -22.016 -13.492 1 98.94 262 LEU A N 1
ATOM 2008 C CA . LEU A 1 262 ? -11.711 -21.047 -14.25 1 98.94 262 LEU A CA 1
ATOM 2009 C C . LEU A 1 262 ? -10.258 -21.484 -14.375 1 98.94 262 LEU A C 1
ATOM 2011 O O . LEU A 1 262 ? -9.695 -22.062 -13.43 1 98.94 262 LEU A O 1
ATOM 2015 N N . LEU A 1 263 ? -9.672 -21.281 -15.508 1 98.94 263 LEU A N 1
ATOM 2016 C CA . LEU A 1 263 ? -8.281 -21.656 -15.734 1 98.94 263 LEU A CA 1
ATOM 2017 C C . LEU A 1 263 ? -7.418 -20.422 -15.969 1 98.94 263 LEU A C 1
ATOM 2019 O O . LEU A 1 263 ? -7.727 -19.594 -16.828 1 98.94 263 LEU A O 1
ATOM 2023 N N . SER A 1 264 ? -6.426 -20.219 -15.094 1 98.94 264 SER A N 1
ATOM 2024 C CA . SER A 1 264 ? -5.375 -19.25 -15.367 1 98.94 264 SER A CA 1
ATOM 2025 C C . SER A 1 264 ? -4.352 -19.797 -16.359 1 98.94 264 SER A C 1
ATOM 2027 O O . SER A 1 264 ? -3.531 -20.641 -16 1 98.94 264 SER A O 1
ATOM 2029 N N . VAL A 1 265 ? -4.355 -19.297 -17.594 1 98.88 265 VAL A N 1
ATOM 2030 C CA . VAL A 1 265 ? -3.551 -19.812 -18.688 1 98.88 265 VAL A CA 1
ATOM 2031 C C . VAL A 1 265 ? -2.141 -19.219 -18.609 1 98.88 265 VAL A C 1
ATOM 2033 O O . VAL A 1 265 ? -1.967 -18 -18.578 1 98.88 265 VAL A O 1
ATOM 2036 N N . SER A 1 266 ? -1.203 -20.125 -18.562 1 98.62 266 SER A N 1
ATOM 2037 C CA . SER A 1 266 ? 0.183 -19.703 -18.422 1 98.62 266 SER A CA 1
ATOM 2038 C C . SER A 1 266 ? 1.12 -20.562 -19.266 1 98.62 266 SER A C 1
ATOM 2040 O O . SER A 1 266 ? 0.675 -21.266 -20.172 1 98.62 266 SER A O 1
ATOM 2042 N N . VAL A 1 267 ? 2.469 -20.344 -19.109 1 97.88 267 VAL A N 1
ATOM 2043 C CA . VAL A 1 267 ? 3.527 -21.047 -19.828 1 97.88 267 VAL A CA 1
ATOM 2044 C C . VAL A 1 267 ? 4.078 -22.172 -18.953 1 97.88 267 VAL A C 1
ATOM 2046 O O . VAL A 1 267 ? 4.039 -22.094 -17.719 1 97.88 267 VAL A O 1
ATOM 2049 N N . GLY A 1 268 ? 4.562 -23.188 -19.594 1 97.81 268 GLY A N 1
ATOM 2050 C CA . GLY A 1 268 ? 5.035 -24.359 -18.891 1 97.81 268 GLY A CA 1
ATOM 2051 C C . GLY A 1 268 ? 6.285 -24.109 -18.078 1 97.81 268 GLY A C 1
ATOM 2052 O O . GLY A 1 268 ? 6.367 -24.5 -16.906 1 97.81 268 GLY A O 1
ATOM 2053 N N . PHE A 1 269 ? 7.258 -23.469 -18.609 1 97.38 269 PHE A N 1
ATOM 2054 C CA . PHE A 1 269 ? 8.539 -23.188 -17.984 1 97.38 269 PHE A CA 1
ATOM 2055 C C . PHE A 1 269 ? 9.141 -24.453 -17.375 1 97.38 269 PHE A C 1
ATOM 2057 O O . PHE A 1 269 ? 9.727 -24.422 -16.297 1 97.38 269 PHE A O 1
ATOM 2064 N N . THR A 1 270 ? 9.047 -25.562 -18.016 1 97.69 270 THR A N 1
ATOM 2065 C CA . THR A 1 270 ? 9.508 -26.844 -17.5 1 97.69 270 THR A CA 1
ATOM 2066 C C . THR A 1 270 ? 10.961 -27.109 -17.891 1 97.69 270 THR A C 1
ATOM 2068 O O . THR A 1 270 ? 11.641 -27.938 -17.281 1 97.69 270 THR A O 1
ATOM 2071 N N . ILE A 1 271 ? 11.43 -26.406 -18.922 1 97.19 271 ILE A N 1
ATOM 2072 C CA . ILE A 1 271 ? 12.812 -26.516 -19.375 1 97.19 271 ILE A CA 1
ATOM 2073 C C . ILE A 1 271 ? 13.43 -25.125 -19.484 1 97.19 271 ILE A C 1
ATOM 2075 O O . ILE A 1 271 ? 12.727 -24.141 -19.688 1 97.19 271 ILE A O 1
ATOM 2079 N N . PRO A 1 272 ? 14.719 -25.062 -19.297 1 95.19 272 PRO A N 1
ATOM 2080 C CA . PRO A 1 272 ? 15.359 -23.75 -19.266 1 95.19 272 PRO A CA 1
ATOM 2081 C C . PRO A 1 272 ? 15.453 -23.109 -20.656 1 95.19 272 PRO A C 1
ATOM 2083 O O . PRO A 1 272 ? 15.445 -21.875 -20.781 1 95.19 272 PRO A O 1
ATOM 2086 N N . ASP A 1 273 ? 15.57 -23.922 -21.672 1 93.62 273 ASP A N 1
ATOM 2087 C CA . ASP A 1 273 ? 15.742 -23.391 -23.016 1 93.62 273 ASP A CA 1
ATOM 2088 C C . ASP A 1 273 ? 14.422 -23.344 -23.766 1 93.62 273 ASP A C 1
ATOM 2090 O O . ASP A 1 273 ? 13.93 -24.391 -24.219 1 93.62 273 ASP A O 1
ATOM 2094 N N . THR A 1 274 ? 13.797 -22.188 -23.844 1 95.81 274 THR A N 1
ATOM 2095 C CA . THR A 1 274 ? 12.531 -21.984 -24.531 1 95.81 274 THR A CA 1
ATOM 2096 C C . THR A 1 274 ? 12.602 -20.734 -25.422 1 95.81 274 THR A C 1
ATOM 2098 O O . THR A 1 274 ? 13.484 -19.891 -25.25 1 95.81 274 THR A O 1
ATOM 2101 N N . GLN A 1 275 ? 11.773 -20.672 -26.422 1 95.56 275 GLN A N 1
ATOM 2102 C CA . GLN A 1 275 ? 11.656 -19.5 -27.281 1 95.56 275 GLN A CA 1
ATOM 2103 C C . GLN A 1 275 ? 10.305 -18.812 -27.094 1 95.56 275 GLN A C 1
ATOM 2105 O O . GLN A 1 275 ? 9.484 -18.781 -28 1 95.56 275 GLN A O 1
ATOM 2110 N N . ILE A 1 276 ? 10.102 -18.203 -25.984 1 96.38 276 ILE A N 1
ATOM 2111 C CA . ILE A 1 276 ? 8.836 -17.562 -25.641 1 96.38 276 ILE A CA 1
ATOM 2112 C C . ILE A 1 276 ? 8.75 -16.203 -26.328 1 96.38 276 ILE A C 1
ATOM 2114 O O . ILE A 1 276 ? 9.688 -15.398 -26.266 1 96.38 276 ILE A O 1
ATOM 2118 N N . PRO A 1 277 ? 7.73 -15.93 -27.047 1 95.5 277 PRO A N 1
ATOM 2119 C CA . PRO A 1 277 ? 7.566 -14.641 -27.719 1 95.5 277 PRO A CA 1
ATOM 2120 C C . PRO A 1 277 ? 7.113 -13.531 -26.781 1 95.5 277 PRO A C 1
ATOM 2122 O O . PRO A 1 277 ? 6.055 -12.93 -26.984 1 95.5 277 PRO A O 1
ATOM 2125 N N . TRP A 1 278 ? 7.957 -13.195 -25.891 1 93.88 278 TRP A N 1
ATOM 2126 C CA . TRP A 1 278 ? 7.629 -12.172 -24.906 1 93.88 278 TRP A CA 1
ATOM 2127 C C . TRP A 1 278 ? 7.129 -10.898 -25.578 1 93.88 278 TRP A C 1
ATOM 2129 O O . TRP A 1 278 ? 7.676 -10.477 -26.609 1 93.88 278 TRP A O 1
ATOM 2139 N N . GLY A 1 279 ? 6.109 -10.297 -25.016 1 93.25 279 GLY A N 1
ATOM 2140 C CA . GLY A 1 279 ? 5.566 -9.055 -25.531 1 93.25 279 GLY A CA 1
ATOM 2141 C C . GLY A 1 279 ? 4.184 -8.742 -25 1 93.25 279 GLY A C 1
ATOM 2142 O O . GLY A 1 279 ? 3.635 -9.492 -24.188 1 93.25 279 GLY A O 1
ATOM 2143 N N . PRO A 1 280 ? 3.689 -7.652 -25.438 1 95.5 280 PRO A N 1
ATOM 2144 C CA . PRO A 1 280 ? 2.359 -7.25 -24.969 1 95.5 280 PRO A CA 1
ATOM 2145 C C . PRO A 1 280 ? 1.274 -8.258 -25.344 1 95.5 280 PRO A C 1
ATOM 2147 O O . PRO A 1 280 ? 1.141 -8.625 -26.516 1 95.5 280 PRO A O 1
ATOM 2150 N N . ALA A 1 281 ? 0.604 -8.734 -24.312 1 96.38 281 ALA A N 1
ATOM 2151 C CA . ALA A 1 281 ? -0.583 -9.578 -24.438 1 96.38 281 ALA A CA 1
ATOM 2152 C C . ALA A 1 281 ? -0.284 -10.82 -25.25 1 96.38 281 ALA A C 1
ATOM 2154 O O . ALA A 1 281 ? -1.151 -11.32 -25.984 1 96.38 281 ALA A O 1
ATOM 2155 N N . PHE A 1 282 ? 0.972 -11.328 -25.234 1 96.56 282 PHE A N 1
ATOM 2156 C CA . PHE A 1 282 ? 1.366 -12.43 -26.109 1 96.56 282 PHE A CA 1
ATOM 2157 C C . PHE A 1 282 ? 0.582 -13.695 -25.766 1 96.56 282 PHE A C 1
ATOM 2159 O O . PHE A 1 282 ? 0.418 -14.57 -26.625 1 96.56 282 PHE A O 1
ATOM 2166 N N . MET A 1 283 ? -0.024 -13.789 -24.594 1 97.81 283 MET A N 1
ATOM 2167 C CA . MET A 1 283 ? -0.764 -14.984 -24.203 1 97.81 283 MET A CA 1
ATOM 2168 C C . MET A 1 283 ? -2.23 -14.875 -24.609 1 97.81 283 MET A C 1
ATOM 2170 O O . MET A 1 283 ? -2.98 -15.852 -24.5 1 97.81 283 MET A O 1
ATOM 2174 N N . GLY A 1 284 ? -2.674 -13.703 -25.109 1 98.12 284 GLY A N 1
ATOM 2175 C CA . GLY A 1 284 ? -4.062 -13.461 -25.453 1 98.12 284 GLY A CA 1
ATOM 2176 C C . GLY A 1 284 ? -4.629 -14.508 -26.406 1 98.12 284 GLY A C 1
ATOM 2177 O O . GLY A 1 284 ? -5.598 -15.188 -26.062 1 98.12 284 GLY A O 1
ATOM 2178 N N . PRO A 1 285 ? -3.99 -14.688 -27.547 1 97.69 285 PRO A N 1
ATOM 2179 C CA . PRO A 1 285 ? -4.508 -15.656 -28.516 1 97.69 285 PRO A CA 1
ATOM 2180 C C . PRO A 1 285 ? -4.5 -17.094 -27.984 1 97.69 285 PRO A C 1
ATOM 2182 O O . PRO A 1 285 ? -5.398 -17.875 -28.297 1 97.69 285 PRO A O 1
ATOM 2185 N N . ILE A 1 286 ? -3.504 -17.438 -27.219 1 98.62 286 ILE A N 1
ATOM 2186 C CA . ILE A 1 286 ? -3.41 -18.766 -26.625 1 98.62 286 ILE A CA 1
ATOM 2187 C C . ILE A 1 286 ? -4.559 -18.984 -25.641 1 98.62 286 ILE A C 1
ATOM 2189 O O . ILE A 1 286 ? -5.23 -20.016 -25.688 1 98.62 286 ILE A O 1
ATOM 2193 N N . ALA A 1 287 ? -4.781 -18.016 -24.797 1 98.81 287 ALA A N 1
ATOM 2194 C CA . ALA A 1 287 ? -5.855 -18.078 -23.812 1 98.81 287 ALA A CA 1
ATOM 2195 C C . ALA A 1 287 ? -7.219 -18.172 -24.5 1 98.81 287 ALA A C 1
ATOM 2197 O O . ALA A 1 287 ? -8.109 -18.891 -24.031 1 98.81 287 ALA A O 1
ATOM 2198 N N . GLU A 1 288 ? -7.383 -17.406 -25.547 1 98.62 288 GLU A N 1
ATOM 2199 C CA . GLU A 1 288 ? -8.633 -17.438 -26.297 1 98.62 288 GLU A CA 1
ATOM 2200 C C . GLU A 1 288 ? -8.93 -18.828 -26.828 1 98.62 288 GLU A C 1
ATOM 2202 O O . GLU A 1 288 ? -10.07 -19.297 -26.781 1 98.62 288 GLU A O 1
ATOM 2207 N N . ARG A 1 289 ? -7.938 -19.469 -27.375 1 98.62 289 ARG A N 1
ATOM 2208 C CA . ARG A 1 289 ? -8.117 -20.828 -27.891 1 98.62 289 ARG A CA 1
ATOM 2209 C C . ARG A 1 289 ? -8.523 -21.781 -26.781 1 98.62 289 ARG A C 1
ATOM 2211 O O . ARG A 1 289 ? -9.422 -22.609 -26.969 1 98.62 289 ARG A O 1
ATOM 2218 N N . VAL A 1 290 ? -7.789 -21.688 -25.641 1 98.88 290 VAL A N 1
ATOM 2219 C CA . VAL A 1 290 ? -8.133 -22.531 -24.5 1 98.88 290 VAL A CA 1
ATOM 2220 C C . VAL A 1 290 ? -9.578 -22.281 -24.094 1 98.88 290 VAL A C 1
ATOM 2222 O O . VAL A 1 290 ? -10.352 -23.234 -23.906 1 98.88 290 VAL A O 1
ATOM 2225 N N . ARG A 1 291 ? -9.922 -21.016 -23.953 1 98.81 291 ARG A N 1
ATOM 2226 C CA . ARG A 1 291 ? -11.273 -20.609 -23.562 1 98.81 291 ARG A CA 1
ATOM 2227 C C . ARG A 1 291 ? -12.32 -21.203 -24.5 1 98.81 291 ARG A C 1
ATOM 2229 O O . ARG A 1 291 ? -13.297 -21.797 -24.047 1 98.81 291 ARG A O 1
ATOM 2236 N N . ARG A 1 292 ? -12.156 -21.031 -25.734 1 98.5 292 ARG A N 1
ATOM 2237 C CA . ARG A 1 292 ? -13.117 -21.438 -26.75 1 98.5 292 ARG A CA 1
ATOM 2238 C C . ARG A 1 292 ? -13.188 -22.969 -26.859 1 98.5 292 ARG A C 1
ATOM 2240 O O . ARG A 1 292 ? -14.273 -23.547 -26.875 1 98.5 292 ARG A O 1
ATOM 2247 N N . GLU A 1 293 ? -12.055 -23.594 -26.953 1 98.75 293 GLU A N 1
ATOM 2248 C CA . GLU A 1 293 ? -12.008 -25.016 -27.266 1 98.75 293 GLU A CA 1
ATOM 2249 C C . GLU A 1 293 ? -12.312 -25.859 -26.016 1 98.75 293 GLU A C 1
ATOM 2251 O O . GLU A 1 293 ? -12.875 -26.953 -26.125 1 98.75 293 GLU A O 1
ATOM 2256 N N . ALA A 1 294 ? -11.922 -25.422 -24.844 1 98.75 294 ALA A N 1
ATOM 2257 C CA . ALA A 1 294 ? -12.219 -26.156 -23.625 1 98.75 294 ALA A CA 1
ATOM 2258 C C . ALA A 1 294 ? -13.531 -25.703 -23 1 98.75 294 ALA A C 1
ATOM 2260 O O . ALA A 1 294 ? -14.086 -26.375 -22.125 1 98.75 294 ALA A O 1
ATOM 2261 N N . GLY A 1 295 ? -14.07 -24.531 -23.438 1 98.56 295 GLY A N 1
ATOM 2262 C CA . GLY A 1 295 ? -15.328 -24.016 -22.922 1 98.56 295 GLY A CA 1
ATOM 2263 C C . GLY A 1 295 ? -15.266 -23.656 -21.453 1 98.56 295 GLY A C 1
ATOM 2264 O O . GLY A 1 295 ? -16.172 -23.969 -20.688 1 98.56 295 GLY A O 1
ATOM 2265 N N . ILE A 1 296 ? -14.234 -23.109 -21.031 1 98.75 296 ILE A N 1
ATOM 2266 C CA . ILE A 1 296 ? -14.031 -22.734 -19.625 1 98.75 296 ILE A CA 1
ATOM 2267 C C . ILE A 1 296 ? -13.57 -21.281 -19.547 1 98.75 296 ILE A C 1
ATOM 2269 O O . ILE A 1 296 ? -12.805 -20.812 -20.391 1 98.75 296 ILE A O 1
ATOM 2273 N N . PRO A 1 297 ? -14.102 -20.438 -18.547 1 98.88 297 PRO A N 1
ATOM 2274 C CA . PRO A 1 297 ? -13.555 -19.094 -18.359 1 98.88 297 PRO A CA 1
ATOM 2275 C C . PRO A 1 297 ? -12.047 -19.094 -18.094 1 98.88 297 PRO A C 1
ATOM 2277 O O . PRO A 1 297 ? -11.539 -20.016 -17.453 1 98.88 297 PRO A O 1
ATOM 2280 N N . VAL A 1 298 ? -11.367 -18.062 -18.609 1 98.94 298 VAL A N 1
ATOM 2281 C CA . VAL A 1 298 ? -9.914 -18.062 -18.469 1 98.94 298 VAL A CA 1
ATOM 2282 C C . VAL A 1 298 ? -9.438 -16.703 -17.984 1 98.94 298 VAL A C 1
ATOM 2284 O O . VAL A 1 298 ? -10.148 -15.695 -18.109 1 98.94 298 VAL A O 1
ATOM 2287 N N . THR A 1 299 ? -8.32 -16.688 -17.312 1 98.88 299 THR A N 1
ATOM 2288 C CA . THR A 1 299 ? -7.488 -15.516 -17.062 1 98.88 299 THR A CA 1
ATOM 2289 C C . THR A 1 299 ? -6.039 -15.789 -17.453 1 98.88 299 THR A C 1
ATOM 2291 O O . THR A 1 299 ? -5.676 -16.922 -17.75 1 98.88 299 THR A O 1
ATOM 2294 N N . SER A 1 300 ? -5.27 -14.781 -17.594 1 98.75 300 SER A N 1
ATOM 2295 C CA . SER A 1 300 ? -3.828 -14.859 -17.797 1 98.75 300 SER A CA 1
ATOM 2296 C C . SER A 1 300 ? -3.123 -13.609 -17.297 1 98.75 300 SER A C 1
ATOM 2298 O O . SER A 1 300 ? -3.705 -12.523 -17.281 1 98.75 300 SER A O 1
ATOM 2300 N N . ALA A 1 301 ? -1.912 -13.758 -16.875 1 97.12 301 ALA A N 1
ATOM 2301 C CA . ALA A 1 301 ? -1.176 -12.648 -16.281 1 97.12 301 ALA A CA 1
ATOM 2302 C C . ALA A 1 301 ? -0.061 -12.172 -17.203 1 97.12 301 ALA A C 1
ATOM 2304 O O . ALA A 1 301 ? 0.704 -11.266 -16.859 1 97.12 301 ALA A O 1
ATOM 2305 N N . TRP A 1 302 ? 0.087 -12.727 -18.328 1 95.31 302 TRP A N 1
ATOM 2306 C CA . TRP A 1 302 ? 1.264 -12.477 -19.156 1 95.31 302 TRP A CA 1
ATOM 2307 C C . TRP A 1 302 ? 0.95 -11.484 -20.266 1 95.31 302 TRP A C 1
ATOM 2309 O O . TRP A 1 302 ? 0.269 -11.82 -21.234 1 95.31 302 TRP A O 1
ATOM 2319 N N . GLY A 1 303 ? 1.461 -10.242 -20.047 1 94.62 303 GLY A N 1
ATOM 2320 C CA . GLY A 1 303 ? 1.403 -9.281 -21.141 1 94.62 303 GLY A CA 1
ATOM 2321 C C . GLY A 1 303 ? 0.231 -8.328 -21.047 1 94.62 303 GLY A C 1
ATOM 2322 O O . GLY A 1 303 ? -0.1 -7.633 -22 1 94.62 303 GLY A O 1
ATOM 2323 N N . PHE A 1 304 ? -0.369 -8.211 -19.844 1 97.69 304 PHE A N 1
ATOM 2324 C CA . PHE A 1 304 ? -1.596 -7.426 -19.75 1 97.69 304 PHE A CA 1
ATOM 2325 C C . PHE A 1 304 ? -1.433 -6.277 -18.766 1 97.69 304 PHE A C 1
ATOM 2327 O O . PHE A 1 304 ? -2.406 -5.84 -18.141 1 97.69 304 PHE A O 1
ATOM 2334 N N . GLY A 1 305 ? -0.282 -5.695 -18.719 1 96.94 305 GLY A N 1
ATOM 2335 C CA . GLY A 1 305 ? 0.084 -4.797 -17.625 1 96.94 305 GLY A CA 1
ATOM 2336 C C . GLY A 1 305 ? -0.453 -3.389 -17.812 1 96.94 305 GLY A C 1
ATOM 2337 O O . GLY A 1 305 ? -0.491 -2.604 -16.859 1 96.94 305 GLY A O 1
ATOM 2338 N N . THR A 1 306 ? -0.898 -2.984 -19.047 1 97.94 306 THR A N 1
ATOM 2339 C CA . THR A 1 306 ? -1.447 -1.647 -19.25 1 97.94 306 THR A CA 1
ATOM 2340 C C . THR A 1 306 ? -2.973 -1.692 -19.297 1 97.94 306 THR A C 1
ATOM 2342 O O . THR A 1 306 ? -3.555 -2.705 -19.688 1 97.94 306 THR A O 1
ATOM 2345 N N . PRO A 1 307 ? -3.586 -0.576 -18.906 1 98.5 307 PRO A N 1
ATOM 2346 C CA . PRO A 1 307 ? -5.051 -0.536 -18.938 1 98.5 307 PRO A CA 1
ATOM 2347 C C . PRO A 1 307 ? -5.629 -0.872 -20.312 1 98.5 307 PRO A C 1
ATOM 2349 O O . PRO A 1 307 ? -6.613 -1.607 -20.406 1 98.5 307 PRO A O 1
ATOM 2352 N N . GLN A 1 308 ? -4.969 -0.397 -21.391 1 98.44 308 GLN A N 1
ATOM 2353 C CA . GLN A 1 308 ? -5.461 -0.612 -22.75 1 98.44 308 GLN A CA 1
ATOM 2354 C C . GLN A 1 308 ? -5.359 -2.082 -23.141 1 98.44 308 GLN A C 1
ATOM 2356 O O . GLN A 1 308 ? -6.27 -2.627 -23.766 1 98.44 308 GLN A O 1
ATOM 2361 N N . LEU A 1 309 ? -4.289 -2.727 -22.781 1 98.5 309 LEU A N 1
ATOM 2362 C CA . LEU A 1 309 ? -4.113 -4.141 -23.094 1 98.5 309 LEU A CA 1
ATOM 2363 C C . LEU A 1 309 ? -5.102 -5 -22.312 1 98.5 309 LEU A C 1
ATOM 2365 O O . LEU A 1 309 ? -5.691 -5.93 -22.875 1 98.5 309 LEU A O 1
ATOM 2369 N N . ALA A 1 310 ? -5.266 -4.648 -21.047 1 98.75 310 ALA A N 1
ATOM 2370 C CA . ALA A 1 310 ? -6.211 -5.375 -20.203 1 98.75 310 ALA A CA 1
ATOM 2371 C C . ALA A 1 310 ? -7.633 -5.242 -20.734 1 98.75 310 ALA A C 1
ATOM 2373 O O . ALA A 1 310 ? -8.328 -6.246 -20.906 1 98.75 310 ALA A O 1
ATOM 2374 N N . GLU A 1 311 ? -8.023 -3.979 -20.984 1 98.62 311 GLU A N 1
ATOM 2375 C CA . GLU A 1 311 ? -9.336 -3.697 -21.562 1 98.62 311 GLU A CA 1
ATOM 2376 C C . GLU A 1 311 ? -9.531 -4.41 -22.891 1 98.62 311 GLU A C 1
ATOM 2378 O O . GLU A 1 311 ? -10.57 -5.023 -23.125 1 98.62 311 GLU A O 1
ATOM 2383 N N . GLY A 1 312 ? -8.547 -4.328 -23.719 1 98.38 312 GLY A N 1
ATOM 2384 C CA . GLY A 1 312 ? -8.609 -4.938 -25.047 1 98.38 312 GLY A CA 1
ATOM 2385 C C . GLY A 1 312 ? -8.758 -6.445 -25 1 98.38 312 GLY A C 1
ATOM 2386 O O . GLY A 1 312 ? -9.461 -7.031 -25.828 1 98.38 312 GLY A O 1
ATOM 2387 N N . ALA A 1 313 ? -8.062 -7.113 -24.062 1 98.56 313 ALA A N 1
ATOM 2388 C CA . ALA A 1 313 ? -8.133 -8.562 -23.922 1 98.56 313 ALA A CA 1
ATOM 2389 C C . ALA A 1 313 ? -9.555 -9.016 -23.609 1 98.56 313 ALA A C 1
ATOM 2391 O O . ALA A 1 313 ? -10.008 -10.055 -24.094 1 98.56 313 ALA A O 1
ATOM 2392 N N . LEU A 1 314 ? -10.242 -8.234 -22.75 1 98.62 314 LEU A N 1
ATOM 2393 C CA . LEU A 1 314 ? -11.617 -8.555 -22.375 1 98.62 314 LEU A CA 1
ATOM 2394 C C . LEU A 1 314 ? -12.57 -8.305 -23.531 1 98.62 314 LEU A C 1
ATOM 2396 O O . LEU A 1 314 ? -13.422 -9.148 -23.844 1 98.62 314 LEU A O 1
ATOM 2400 N N . GLN A 1 315 ? -12.414 -7.211 -24.203 1 98.06 315 GLN A N 1
ATOM 2401 C CA . GLN A 1 315 ? -13.289 -6.84 -25.312 1 98.06 315 GLN A CA 1
ATOM 2402 C C . GLN A 1 315 ? -13.156 -7.816 -26.469 1 98.06 315 GLN A C 1
ATOM 2404 O O . GLN A 1 315 ? -14.133 -8.109 -27.172 1 98.06 315 GLN A O 1
ATOM 2409 N N . ALA A 1 316 ? -11.945 -8.281 -26.656 1 97.69 316 ALA A N 1
ATOM 2410 C CA . ALA A 1 316 ? -11.672 -9.195 -27.75 1 97.69 316 ALA A CA 1
ATOM 2411 C C . ALA A 1 316 ? -12.102 -10.617 -27.406 1 97.69 316 ALA A C 1
ATOM 2413 O O . ALA A 1 316 ? -12.062 -11.516 -28.25 1 97.69 316 ALA A O 1
ATOM 2414 N N . GLY A 1 317 ? -12.43 -10.836 -26.156 1 97.62 317 GLY A N 1
ATOM 2415 C CA . GLY A 1 317 ? -12.844 -12.164 -25.719 1 97.62 317 GLY A CA 1
ATOM 2416 C C . GLY A 1 317 ? -11.672 -13.086 -25.453 1 97.62 317 GLY A C 1
ATOM 2417 O O . GLY A 1 317 ? -11.836 -14.312 -25.406 1 97.62 317 GLY A O 1
ATOM 2418 N N . HIS A 1 318 ? -10.492 -12.5 -25.328 1 98.38 318 HIS A N 1
ATOM 2419 C CA . HIS A 1 318 ? -9.32 -13.312 -25.016 1 98.38 318 HIS A CA 1
ATOM 2420 C C . HIS A 1 318 ? -9.391 -13.852 -23.594 1 98.38 318 HIS A C 1
ATOM 2422 O O . HIS A 1 318 ? -9 -15 -23.344 1 98.38 318 HIS A O 1
ATOM 2428 N N . LEU A 1 319 ? -9.836 -13.07 -22.703 1 98.75 319 LEU A N 1
ATOM 2429 C CA . LEU A 1 319 ? -9.875 -13.383 -21.266 1 98.75 319 LEU A CA 1
ATOM 2430 C C . LEU A 1 319 ? -11.242 -13.039 -20.672 1 98.75 319 LEU A C 1
ATOM 2432 O O . LEU A 1 319 ? -11.938 -12.164 -21.188 1 98.75 319 LEU A O 1
ATOM 2436 N N . ASP A 1 320 ? -11.617 -13.703 -19.625 1 98.81 320 ASP A N 1
ATOM 2437 C CA . ASP A 1 320 ? -12.797 -13.367 -18.828 1 98.81 320 ASP A CA 1
ATOM 2438 C C . ASP A 1 320 ? -12.422 -12.492 -17.625 1 98.81 320 ASP A C 1
ATOM 2440 O O . ASP A 1 320 ? -13.242 -11.711 -17.141 1 98.81 320 ASP A O 1
ATOM 2444 N N . LEU A 1 321 ? -11.273 -12.672 -17.109 1 98.5 321 LEU A N 1
ATOM 2445 C CA . LEU A 1 321 ? -10.594 -11.93 -16.047 1 98.5 321 LEU A CA 1
ATOM 2446 C C . LEU A 1 321 ? -9.164 -11.594 -16.453 1 98.5 321 LEU A C 1
ATOM 2448 O O . LEU A 1 321 ? -8.492 -12.383 -17.125 1 98.5 321 LEU A O 1
ATOM 2452 N N . VAL A 1 322 ? -8.734 -10.445 -16.078 1 98.88 322 VAL A N 1
ATOM 2453 C CA . VAL A 1 322 ? -7.355 -10.086 -16.406 1 98.88 322 VAL A CA 1
ATOM 2454 C C . VAL A 1 322 ? -6.508 -10.086 -15.133 1 98.88 322 VAL A C 1
ATOM 2456 O O . VAL A 1 322 ? -6.855 -9.43 -14.148 1 98.88 322 VAL A O 1
ATOM 2459 N N . SER A 1 323 ? -5.457 -10.852 -15.117 1 98.81 323 SER A N 1
ATOM 2460 C CA . SER A 1 323 ? -4.512 -10.867 -14.008 1 98.81 323 SER A CA 1
ATOM 2461 C C . SER A 1 323 ? -3.359 -9.898 -14.25 1 98.81 323 SER A C 1
ATOM 2463 O O . SER A 1 323 ? -2.66 -9.992 -15.258 1 98.81 323 SER A O 1
ATOM 2465 N N . VAL A 1 324 ? -3.207 -8.945 -13.367 1 98.62 324 VAL A N 1
ATOM 2466 C CA . VAL A 1 324 ? -2.17 -7.93 -13.477 1 98.62 324 VAL A CA 1
ATOM 2467 C C . VAL A 1 324 ? -1.253 -7.992 -12.258 1 98.62 324 VAL A C 1
ATOM 2469 O O . VAL A 1 324 ? -1.634 -7.566 -11.164 1 98.62 324 VAL A O 1
ATOM 2472 N N . GLY A 1 325 ? -0.059 -8.516 -12.453 1 97.81 325 GLY A N 1
ATOM 2473 C CA . GLY A 1 325 ? 0.865 -8.727 -11.344 1 97.81 325 GLY A CA 1
ATOM 2474 C C . GLY A 1 325 ? 1.886 -7.617 -11.203 1 97.81 325 GLY A C 1
ATOM 2475 O O . GLY A 1 325 ? 1.684 -6.676 -10.438 1 97.81 325 GLY A O 1
ATOM 2476 N N . ARG A 1 326 ? 2.85 -7.539 -12.086 1 96.94 326 ARG A N 1
ATOM 2477 C CA . ARG A 1 326 ? 3.994 -6.637 -12.008 1 96.94 326 ARG A CA 1
ATOM 2478 C C . ARG A 1 326 ? 3.543 -5.184 -11.93 1 96.94 326 ARG A C 1
ATOM 2480 O O . ARG A 1 326 ? 4.133 -4.379 -11.203 1 96.94 326 ARG A O 1
ATOM 2487 N N . ALA A 1 327 ? 2.574 -4.832 -12.703 1 97.88 327 ALA A N 1
ATOM 2488 C CA . ALA A 1 327 ? 2.084 -3.457 -12.688 1 97.88 327 ALA A CA 1
ATOM 2489 C C . ALA A 1 327 ? 1.552 -3.08 -11.305 1 97.88 327 ALA A C 1
ATOM 2491 O O . ALA A 1 327 ? 1.675 -1.931 -10.883 1 97.88 327 ALA A O 1
ATOM 2492 N N . HIS A 1 328 ? 0.973 -4.039 -10.562 1 98.56 328 HIS A N 1
ATOM 2493 C CA . HIS A 1 328 ? 0.483 -3.771 -9.211 1 98.56 328 HIS A CA 1
ATOM 2494 C C . HIS A 1 328 ? 1.636 -3.66 -8.219 1 98.56 328 HIS A C 1
ATOM 2496 O O . HIS A 1 328 ? 1.492 -3.043 -7.164 1 98.56 328 HIS A O 1
ATOM 2502 N N . LEU A 1 329 ? 2.809 -4.348 -8.5 1 98.12 329 LEU A N 1
ATOM 2503 C CA . LEU A 1 329 ? 3.984 -4.137 -7.664 1 98.12 329 LEU A CA 1
ATOM 2504 C C . LEU A 1 329 ? 4.512 -2.713 -7.816 1 98.12 329 LEU A C 1
ATOM 2506 O O . LEU A 1 329 ? 4.992 -2.117 -6.848 1 98.12 329 LEU A O 1
ATOM 2510 N N . ALA A 1 330 ? 4.398 -2.209 -9.055 1 97.81 330 ALA A N 1
ATOM 2511 C CA . ALA A 1 330 ? 4.852 -0.849 -9.336 1 97.81 330 ALA A CA 1
ATOM 2512 C C . ALA A 1 330 ? 3.914 0.18 -8.711 1 97.81 330 ALA A C 1
ATOM 2514 O O . ALA A 1 330 ? 4.363 1.205 -8.188 1 97.81 330 ALA A O 1
ATOM 2515 N N . ASP A 1 331 ? 2.65 -0.076 -8.766 1 98.19 331 ASP A N 1
ATOM 2516 C CA . ASP A 1 331 ? 1.599 0.788 -8.242 1 98.19 331 ASP A CA 1
ATOM 2517 C C . ASP A 1 331 ? 0.451 -0.035 -7.656 1 98.19 331 ASP A C 1
ATOM 2519 O O . ASP A 1 331 ? -0.429 -0.488 -8.391 1 98.19 331 ASP A O 1
ATOM 2523 N N . PRO A 1 332 ? 0.399 -0.117 -6.309 1 98.44 332 PRO A N 1
ATOM 2524 C CA . PRO A 1 332 ? -0.665 -0.909 -5.688 1 98.44 332 PRO A CA 1
ATOM 2525 C C . PRO A 1 332 ? -2.061 -0.397 -6.031 1 98.44 332 PRO A C 1
ATOM 2527 O O . PRO A 1 332 ? -3.049 -1.113 -5.852 1 98.44 332 PRO A O 1
ATOM 2530 N N . HIS A 1 333 ? -2.154 0.86 -6.512 1 98.69 333 HIS A N 1
ATOM 2531 C CA . HIS A 1 333 ? -3.43 1.445 -6.906 1 98.69 333 HIS A CA 1
ATOM 2532 C C . HIS A 1 333 ? -3.605 1.414 -8.422 1 98.69 333 HIS A C 1
ATOM 2534 O O . HIS A 1 333 ? -4.199 2.326 -9 1 98.69 333 HIS A O 1
ATOM 2540 N N . TRP A 1 334 ? -3.08 0.408 -9.07 1 98.75 334 TRP A N 1
ATOM 2541 C CA . TRP A 1 334 ? -3.135 0.274 -10.516 1 98.75 334 TRP A CA 1
ATOM 2542 C C . TRP A 1 334 ? -4.574 0.316 -11.016 1 98.75 334 TRP A C 1
ATOM 2544 O O . TRP A 1 334 ? -4.859 0.882 -12.078 1 98.75 334 TRP A O 1
ATOM 2554 N N . ALA A 1 335 ? -5.539 -0.302 -10.281 1 98.69 335 ALA A N 1
ATOM 2555 C CA . ALA A 1 335 ? -6.941 -0.288 -10.703 1 98.69 335 ALA A CA 1
ATOM 2556 C C . ALA A 1 335 ? -7.465 1.141 -10.812 1 98.69 335 ALA A C 1
ATOM 2558 O O . ALA A 1 335 ? -8.219 1.465 -11.734 1 98.69 335 ALA A O 1
ATOM 2559 N N . TYR A 1 336 ? -7.074 1.972 -9.859 1 98.56 336 TYR A N 1
ATOM 2560 C CA . TYR A 1 336 ? -7.441 3.381 -9.938 1 98.56 336 TYR A CA 1
ATOM 2561 C C . TYR A 1 336 ? -6.816 4.039 -11.164 1 98.56 336 TYR A C 1
ATOM 2563 O O . TYR A 1 336 ? -7.5 4.738 -11.914 1 98.56 336 TYR A O 1
ATOM 2571 N N . PHE A 1 337 ? -5.527 3.768 -11.383 1 98.38 337 PHE A N 1
ATOM 2572 C CA . PHE A 1 337 ? -4.836 4.27 -12.562 1 98.38 337 PHE A CA 1
ATOM 2573 C C . PHE A 1 337 ? -5.551 3.832 -13.836 1 98.38 337 PHE A C 1
ATOM 2575 O O . PHE A 1 337 ? -5.781 4.645 -14.734 1 98.38 337 PHE A O 1
ATOM 2582 N N . ALA A 1 338 ? -5.906 2.562 -13.859 1 98.75 338 ALA A N 1
ATOM 2583 C CA . ALA A 1 338 ? -6.598 2.012 -15.023 1 98.75 338 ALA A CA 1
ATOM 2584 C C . ALA A 1 338 ? -7.949 2.684 -15.227 1 98.75 338 ALA A C 1
ATOM 2586 O O . ALA A 1 338 ? -8.336 2.996 -16.359 1 98.75 338 ALA A O 1
ATOM 2587 N N . ALA A 1 339 ? -8.664 2.891 -14.156 1 98.44 339 ALA A N 1
ATOM 2588 C CA . ALA A 1 339 ? -9.969 3.543 -14.234 1 98.44 339 ALA A CA 1
ATOM 2589 C C . ALA A 1 339 ? -9.844 4.938 -14.836 1 98.44 339 ALA A C 1
ATOM 2591 O O . ALA A 1 339 ? -10.648 5.324 -15.695 1 98.44 339 ALA A O 1
ATOM 2592 N N . LYS A 1 340 ? -8.883 5.668 -14.398 1 97.06 340 LYS A N 1
ATOM 2593 C CA . LYS A 1 340 ? -8.641 7 -14.938 1 97.06 340 LYS A CA 1
ATOM 2594 C C . LYS A 1 340 ? -8.32 6.941 -16.422 1 97.06 340 LYS A C 1
ATOM 2596 O O . LYS A 1 340 ? -8.906 7.684 -17.219 1 97.06 340 LYS A O 1
ATOM 2601 N N . GLU A 1 341 ? -7.41 6.051 -16.781 1 97.44 341 GLU A N 1
ATOM 2602 C CA . GLU A 1 341 ? -6.934 5.934 -18.156 1 97.44 341 GLU A CA 1
ATOM 2603 C C . GLU A 1 341 ? -8.062 5.523 -19.094 1 97.44 341 GLU A C 1
ATOM 2605 O O . GLU A 1 341 ? -8.094 5.934 -20.25 1 97.44 341 GLU A O 1
ATOM 2610 N N . LEU A 1 342 ? -8.953 4.73 -18.562 1 98.19 342 LEU A N 1
ATOM 2611 C CA . LEU A 1 342 ? -10.023 4.191 -19.391 1 98.19 342 LEU A CA 1
ATOM 2612 C C . LEU A 1 342 ? -11.266 5.074 -19.328 1 98.19 342 LEU A C 1
ATOM 2614 O O . LEU A 1 342 ? -12.281 4.77 -19.938 1 98.19 342 LEU A O 1
ATOM 2618 N N . GLY A 1 343 ? -11.219 6.184 -18.516 1 96.5 343 GLY A N 1
ATOM 2619 C CA . GLY A 1 343 ? -12.297 7.16 -18.469 1 96.5 343 GLY A CA 1
ATOM 2620 C C . GLY A 1 343 ? -13.5 6.68 -17.688 1 96.5 343 GLY A C 1
ATOM 2621 O O . GLY A 1 343 ? -14.633 7.047 -18 1 96.5 343 GLY A O 1
ATOM 2622 N N . VAL A 1 344 ? -13.258 5.824 -16.719 1 96.62 344 VAL A N 1
ATOM 2623 C CA . VAL A 1 344 ? -14.344 5.352 -15.875 1 96.62 344 VAL A CA 1
ATOM 2624 C C . VAL A 1 344 ? -14.875 6.5 -15.023 1 96.62 344 VAL A C 1
ATOM 2626 O O . VAL A 1 344 ? -14.094 7.273 -14.461 1 96.62 344 VAL A O 1
ATOM 2629 N N . ASP A 1 345 ? -16.188 6.648 -14.891 1 94.56 345 ASP A N 1
ATOM 2630 C CA . ASP A 1 345 ? -16.797 7.691 -14.07 1 94.56 345 ASP A CA 1
ATOM 2631 C C . ASP A 1 345 ? -16.406 7.523 -12.602 1 94.56 345 ASP A C 1
ATOM 2633 O O . ASP A 1 345 ? -16.375 6.402 -12.086 1 94.56 345 ASP A O 1
ATOM 2637 N N . LYS A 1 346 ? -16.062 8.625 -11.891 1 94.5 346 LYS A N 1
ATOM 2638 C CA . LYS A 1 346 ? -15.688 8.633 -10.484 1 94.5 346 LYS A CA 1
ATOM 2639 C C . LYS A 1 346 ? -14.586 7.613 -10.211 1 94.5 346 LYS A C 1
ATOM 2641 O O . LYS A 1 346 ? -14.695 6.801 -9.289 1 94.5 346 LYS A O 1
ATOM 2646 N N . SER A 1 347 ? -13.602 7.633 -11.086 1 96.75 347 SER A N 1
ATOM 2647 C CA . SER A 1 347 ? -12.5 6.68 -11.039 1 96.75 347 SER A CA 1
ATOM 2648 C C . SER A 1 347 ? -11.859 6.645 -9.656 1 96.75 347 SER A C 1
ATOM 2650 O O . SER A 1 347 ? -11.438 5.582 -9.188 1 96.75 347 SER A O 1
ATOM 2652 N N . SER A 1 348 ? -11.844 7.793 -8.922 1 96.81 348 SER A N 1
ATOM 2653 C CA . SER A 1 348 ? -11.18 7.84 -7.621 1 96.81 348 SER A CA 1
ATOM 2654 C C . SER A 1 348 ? -11.883 6.941 -6.609 1 96.81 348 SER A C 1
ATOM 2656 O O . SER A 1 348 ? -11.25 6.441 -5.676 1 96.81 348 SER A O 1
ATOM 2658 N N . TRP A 1 349 ? -13.109 6.672 -6.781 1 96.5 349 TRP A N 1
ATOM 2659 C CA . TRP A 1 349 ? -13.898 5.934 -5.801 1 96.5 349 TRP A CA 1
ATOM 2660 C C . TRP A 1 349 ? -13.719 4.43 -5.969 1 96.5 349 TRP A C 1
ATOM 2662 O O . TRP A 1 349 ? -14.383 3.639 -5.297 1 96.5 349 TRP A O 1
ATOM 2672 N N . THR A 1 350 ? -12.742 4.062 -6.949 1 97.06 350 THR A N 1
ATOM 2673 C CA . THR A 1 350 ? -12.195 2.713 -6.871 1 97.06 350 THR A CA 1
ATOM 2674 C C . THR A 1 350 ? -11.406 2.529 -5.578 1 97.06 350 THR A C 1
ATOM 2676 O O . THR A 1 350 ? -11.164 1.398 -5.148 1 97.06 350 THR A O 1
ATOM 2679 N N . LEU A 1 351 ? -11.008 3.623 -4.965 1 98.25 351 LEU A N 1
ATOM 2680 C CA . LEU A 1 351 ? -10.273 3.639 -3.707 1 98.25 351 LEU A CA 1
ATOM 2681 C C . LEU A 1 351 ? -11.203 3.949 -2.537 1 98.25 351 LEU A C 1
ATOM 2683 O O . LEU A 1 351 ? -12.328 4.402 -2.74 1 98.25 351 LEU A O 1
ATOM 2687 N N . PRO A 1 352 ? -10.781 3.645 -1.316 1 98 352 PRO A N 1
ATOM 2688 C CA . PRO A 1 352 ? -11.617 3.965 -0.155 1 98 352 PRO A CA 1
ATOM 2689 C C . PRO A 1 352 ? -11.805 5.469 0.037 1 98 352 PRO A C 1
ATOM 2691 O O . PRO A 1 352 ? -11.039 6.266 -0.514 1 98 352 PRO A O 1
ATOM 2694 N N . ALA A 1 353 ? -12.719 5.832 0.842 1 97.56 353 ALA A N 1
ATOM 2695 C CA . ALA A 1 353 ? -13.195 7.203 0.993 1 97.56 353 ALA A CA 1
ATOM 2696 C C . ALA A 1 353 ? -12.062 8.133 1.421 1 97.56 353 ALA A C 1
ATOM 2698 O O . ALA A 1 353 ? -11.922 9.234 0.878 1 97.56 353 ALA A O 1
ATOM 2699 N N . PRO A 1 354 ? -11.18 7.719 2.379 1 97.81 354 PRO A N 1
ATOM 2700 C CA . PRO A 1 354 ? -10.125 8.633 2.822 1 97.81 354 PRO A CA 1
ATOM 2701 C C . PRO A 1 354 ? -9.188 9.047 1.69 1 97.81 354 PRO A C 1
ATOM 2703 O O . PRO A 1 354 ? -8.5 10.062 1.794 1 97.81 354 PRO A O 1
ATOM 2706 N N . TYR A 1 355 ? -9.109 8.195 0.631 1 98 355 TYR A N 1
ATOM 2707 C CA . TYR A 1 355 ? -8.289 8.516 -0.536 1 98 355 TYR A CA 1
ATOM 2708 C C . TYR A 1 355 ? -9.125 9.18 -1.624 1 98 355 TYR A C 1
ATOM 2710 O O . TYR A 1 355 ? -8.773 10.25 -2.125 1 98 355 TYR A O 1
ATOM 2718 N N . ALA A 1 356 ? -10.289 8.594 -1.894 1 97.69 356 ALA A N 1
ATOM 2719 C CA . ALA A 1 356 ? -11.125 8.898 -3.051 1 97.69 356 ALA A CA 1
ATOM 2720 C C . ALA A 1 356 ? -11.609 10.344 -3.01 1 97.69 356 ALA A C 1
ATOM 2722 O O . ALA A 1 356 ? -11.633 11.031 -4.039 1 97.69 356 ALA A O 1
ATOM 2723 N N . HIS A 1 357 ? -11.953 10.766 -1.826 1 96.94 357 HIS A N 1
ATOM 2724 C CA . HIS A 1 357 ? -12.531 12.094 -1.665 1 96.94 357 HIS A CA 1
ATOM 2725 C C . HIS A 1 357 ? -11.562 13.18 -2.131 1 96.94 357 HIS A C 1
ATOM 2727 O O . HIS A 1 357 ? -11.938 14.07 -2.896 1 96.94 357 HIS A O 1
ATOM 2733 N N . TRP A 1 358 ? -10.328 13.086 -1.712 1 95.06 358 TRP A N 1
ATOM 2734 C CA . TRP A 1 358 ? -9.32 14.102 -2.008 1 95.06 358 TRP A CA 1
ATOM 2735 C C . TRP A 1 358 ? -8.867 14.008 -3.461 1 95.06 358 TRP A C 1
ATOM 2737 O O . TRP A 1 358 ? -8.578 15.031 -4.094 1 95.06 358 TRP A O 1
ATOM 2747 N N . LEU A 1 359 ? -8.836 12.797 -3.992 1 95.75 359 LEU A N 1
ATOM 2748 C CA . LEU A 1 359 ? -8.406 12.594 -5.371 1 95.75 359 LEU A CA 1
ATOM 2749 C C . LEU A 1 359 ? -9.469 13.062 -6.352 1 95.75 359 LEU A C 1
ATOM 2751 O O . LEU A 1 359 ? -9.156 13.422 -7.492 1 95.75 359 LEU A O 1
ATOM 2755 N N . GLU A 1 360 ? -10.703 13.078 -5.914 1 92.75 360 GLU A N 1
ATOM 2756 C CA . GLU A 1 360 ? -11.789 13.547 -6.77 1 92.75 360 GLU A CA 1
ATOM 2757 C C . GLU A 1 360 ? -11.797 15.07 -6.852 1 92.75 360 GLU A C 1
ATOM 2759 O O . GLU A 1 360 ? -12.102 15.641 -7.902 1 92.75 360 GLU A O 1
ATOM 2764 N N . ARG A 1 361 ? -11.477 15.812 -5.816 1 82.25 361 ARG A N 1
ATOM 2765 C CA . ARG A 1 361 ? -11.602 17.25 -5.691 1 82.25 361 ARG A CA 1
ATOM 2766 C C . ARG A 1 361 ? -10.453 17.969 -6.395 1 82.25 361 ARG A C 1
ATOM 2768 O O . ARG A 1 361 ? -10.617 19.094 -6.891 1 82.25 361 ARG A O 1
ATOM 2775 N N . TYR A 1 362 ? -9.344 17.297 -6.41 1 66.5 362 TYR A N 1
ATOM 2776 C CA . TYR A 1 362 ? -8.18 18.031 -6.922 1 66.5 362 TYR A CA 1
ATOM 2777 C C . TYR A 1 362 ? -7.582 17.312 -8.125 1 66.5 362 TYR A C 1
ATOM 2779 O O . TYR A 1 362 ? -6.543 16.656 -8.008 1 66.5 362 TYR A O 1
ATOM 2787 N N . ARG A 1 363 ? -8.516 17.297 -9.195 1 55.59 363 ARG A N 1
ATOM 2788 C CA . ARG A 1 363 ? -8.047 16.625 -10.398 1 55.59 363 ARG A CA 1
ATOM 2789 C C . ARG A 1 363 ? -7.051 17.5 -11.164 1 55.59 363 ARG A C 1
ATOM 2791 O O . ARG A 1 363 ? -7.16 18.734 -11.156 1 55.59 363 ARG A O 1
ATOM 2798 N N . MET B 1 1 ? 22.891 13.766 -10.867 1 82.06 1 MET B N 1
ATOM 2799 C CA . MET B 1 1 ? 22.141 13.023 -9.859 1 82.06 1 MET B CA 1
ATOM 2800 C C . MET B 1 1 ? 20.922 13.82 -9.391 1 82.06 1 MET B C 1
ATOM 2802 O O . MET B 1 1 ? 20.969 15.047 -9.344 1 82.06 1 MET B O 1
ATOM 2806 N N . SER B 1 2 ? 19.703 13.25 -9.281 1 94.81 2 SER B N 1
ATOM 2807 C CA . SER B 1 2 ? 18.453 13.922 -8.914 1 94.81 2 SER B CA 1
ATOM 2808 C C . SER B 1 2 ? 18.516 14.461 -7.488 1 94.81 2 SER B C 1
ATOM 2810 O O . SER B 1 2 ? 18.844 13.727 -6.555 1 94.81 2 SER B O 1
ATOM 2812 N N . ALA B 1 3 ? 18.312 15.797 -7.352 1 97.81 3 ALA B N 1
ATOM 2813 C CA . ALA B 1 3 ? 18.297 16.422 -6.031 1 97.81 3 ALA B CA 1
ATOM 2814 C C . ALA B 1 3 ? 17.25 15.773 -5.129 1 97.81 3 ALA B C 1
ATOM 2816 O O . ALA B 1 3 ? 17.453 15.656 -3.92 1 97.81 3 ALA B O 1
ATOM 2817 N N . LEU B 1 4 ? 16.188 15.375 -5.766 1 98.5 4 LEU B N 1
ATOM 2818 C CA . LEU B 1 4 ? 15.07 14.781 -5.047 1 98.5 4 LEU B CA 1
ATOM 2819 C C . LEU B 1 4 ? 15.492 13.508 -4.328 1 98.5 4 LEU B C 1
ATOM 2821 O O . LEU B 1 4 ? 14.953 13.172 -3.271 1 98.5 4 LEU B O 1
ATOM 2825 N N . PHE B 1 5 ? 16.531 12.789 -4.797 1 98.44 5 PHE B N 1
ATOM 2826 C CA . PHE B 1 5 ? 16.906 11.492 -4.254 1 98.44 5 PHE B CA 1
ATOM 2827 C C . PHE B 1 5 ? 18.25 11.562 -3.551 1 98.44 5 PHE B C 1
ATOM 2829 O O . PHE B 1 5 ? 18.891 10.539 -3.299 1 98.44 5 PHE B O 1
ATOM 2836 N N . GLU B 1 6 ? 18.688 12.789 -3.244 1 98.06 6 GLU B N 1
ATOM 2837 C CA . GLU B 1 6 ? 19.812 12.984 -2.336 1 98.06 6 GLU B CA 1
ATOM 2838 C C . GLU B 1 6 ? 19.359 12.945 -0.879 1 98.06 6 GLU B C 1
ATOM 2840 O O . GLU B 1 6 ? 18.281 13.414 -0.545 1 98.06 6 GLU B O 1
ATOM 2845 N N . PRO B 1 7 ? 20.219 12.344 -0.036 1 98.31 7 PRO B N 1
ATOM 2846 C CA . PRO B 1 7 ? 19.875 12.336 1.384 1 98.31 7 PRO B CA 1
ATOM 2847 C C . PRO B 1 7 ? 19.75 13.742 1.969 1 98.31 7 PRO B C 1
ATOM 2849 O O . PRO B 1 7 ? 20.328 14.688 1.431 1 98.31 7 PRO B O 1
ATOM 2852 N N . PHE B 1 8 ? 19 13.93 2.912 1 98.69 8 PHE B N 1
ATOM 2853 C CA . PHE B 1 8 ? 18.812 15.172 3.66 1 98.69 8 PHE B CA 1
ATOM 2854 C C . PHE B 1 8 ? 18.984 14.93 5.156 1 98.69 8 PHE B C 1
ATOM 2856 O O . PHE B 1 8 ? 18.312 14.07 5.73 1 98.69 8 PHE B O 1
ATOM 2863 N N . THR B 1 9 ? 19.875 15.625 5.723 1 98.75 9 THR B N 1
ATOM 2864 C CA . THR B 1 9 ? 20.156 15.445 7.141 1 98.75 9 THR B CA 1
ATOM 2865 C C . THR B 1 9 ? 19.672 16.656 7.945 1 98.75 9 THR B C 1
ATOM 2867 O O . THR B 1 9 ? 19.922 17.797 7.559 1 98.75 9 THR B O 1
ATOM 2870 N N . LEU B 1 10 ? 18.922 16.484 8.922 1 98.69 10 LEU B N 1
ATOM 2871 C CA . LEU B 1 10 ? 18.484 17.469 9.922 1 98.69 10 LEU B CA 1
ATOM 2872 C C . LEU B 1 10 ? 18.734 16.953 11.328 1 98.69 10 LEU B C 1
ATOM 2874 O O . LEU B 1 10 ? 18.125 15.969 11.758 1 98.69 10 LEU B O 1
ATOM 2878 N N . LYS B 1 11 ? 19.734 17.609 12.008 1 98.25 11 LYS B N 1
ATOM 2879 C CA . LYS B 1 11 ? 20.219 17.109 13.281 1 98.25 11 LYS B CA 1
ATOM 2880 C C . LYS B 1 11 ? 20.75 15.688 13.148 1 98.25 11 LYS B C 1
ATOM 2882 O O . LYS B 1 11 ? 21.609 15.414 12.297 1 98.25 11 LYS B O 1
ATOM 2887 N N . ASP B 1 12 ? 20.266 14.703 14.016 1 98.5 12 ASP B N 1
ATOM 2888 C CA . ASP B 1 12 ? 20.797 13.352 13.969 1 98.5 12 ASP B CA 1
ATOM 2889 C C . ASP B 1 12 ? 20 12.477 13.008 1 98.5 12 ASP B C 1
ATOM 2891 O O . ASP B 1 12 ? 20.25 11.273 12.891 1 98.5 12 ASP B O 1
ATOM 2895 N N . VAL B 1 13 ? 19.078 13.039 12.352 1 98.75 13 VAL B N 1
ATOM 2896 C CA . VAL B 1 13 ? 18.219 12.266 11.461 1 98.75 13 VAL B CA 1
ATOM 2897 C C . VAL B 1 13 ? 18.656 12.477 10.016 1 98.75 13 VAL B C 1
ATOM 2899 O O . VAL B 1 13 ? 18.844 13.609 9.57 1 98.75 13 VAL B O 1
ATO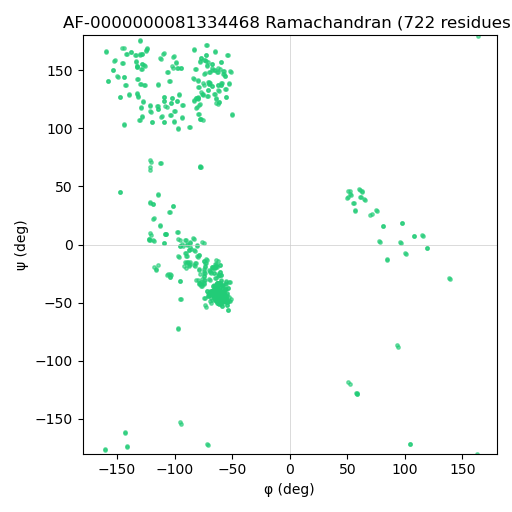M 2902 N N . THR B 1 14 ? 18.906 11.391 9.336 1 98.81 14 THR B N 1
ATOM 2903 C CA . THR B 1 14 ? 19.188 11.445 7.906 1 98.81 14 THR B CA 1
ATOM 2904 C C . THR B 1 14 ? 18.094 10.742 7.109 1 98.81 14 THR B C 1
ATOM 2906 O O . THR B 1 14 ? 17.812 9.562 7.332 1 98.81 14 THR B O 1
ATOM 2909 N N . LEU B 1 15 ? 17.422 11.484 6.301 1 98.88 15 LEU B N 1
ATOM 2910 C CA . LEU B 1 15 ? 16.438 10.938 5.371 1 98.88 15 LEU B CA 1
ATOM 2911 C C . LEU B 1 15 ? 17.125 10.344 4.145 1 98.88 15 LEU B C 1
ATOM 2913 O O . LEU B 1 15 ? 18.094 10.906 3.631 1 98.88 15 LEU B O 1
ATOM 2917 N N . ARG B 1 16 ? 16.625 9.211 3.627 1 98.44 16 ARG B N 1
ATOM 2918 C CA . ARG B 1 16 ? 17.219 8.523 2.486 1 98.44 16 ARG B CA 1
ATOM 2919 C C . ARG B 1 16 ? 17.078 9.352 1.214 1 98.44 16 ARG B C 1
ATOM 2921 O O . ARG B 1 16 ? 17.797 9.133 0.238 1 98.44 16 ARG B O 1
ATOM 2928 N N . ASN B 1 17 ? 16.172 10.258 1.185 1 98.75 17 ASN B N 1
ATOM 2929 C CA . ASN B 1 17 ? 15.938 11.211 0.101 1 98.75 17 ASN B CA 1
ATOM 2930 C C . ASN B 1 17 ? 15.141 12.422 0.576 1 98.75 17 ASN B C 1
ATOM 2932 O O . ASN B 1 17 ? 14.867 12.555 1.768 1 98.75 17 ASN B O 1
ATOM 2936 N N . ARG B 1 18 ? 14.797 13.328 -0.302 1 98.88 18 ARG B N 1
ATOM 2937 C CA . ARG B 1 18 ? 14.18 14.602 0.067 1 98.88 18 ARG B CA 1
ATOM 2938 C C . ARG B 1 18 ? 12.68 14.586 -0.228 1 98.88 18 ARG B C 1
ATOM 2940 O O . ARG B 1 18 ? 12.094 15.625 -0.531 1 98.88 18 ARG B O 1
ATOM 2947 N N . ILE B 1 19 ? 12.086 13.383 -0.193 1 98.94 19 ILE B N 1
ATOM 2948 C CA . ILE B 1 19 ? 10.648 13.203 -0.378 1 98.94 19 ILE B CA 1
ATOM 2949 C C . ILE B 1 19 ? 9.977 12.961 0.974 1 98.94 19 ILE B C 1
ATOM 2951 O O . ILE B 1 19 ? 10.336 12.023 1.692 1 98.94 19 ILE B O 1
ATOM 2955 N N . ALA B 1 20 ? 9.039 13.797 1.316 1 98.94 20 ALA B N 1
ATOM 2956 C CA . ALA B 1 20 ? 8.234 13.625 2.525 1 98.94 20 ALA B CA 1
ATOM 2957 C C . ALA B 1 20 ? 6.777 13.352 2.18 1 98.94 20 ALA B C 1
ATOM 2959 O O . ALA B 1 20 ? 6.242 13.914 1.219 1 98.94 20 ALA B O 1
ATOM 2960 N N . ILE B 1 21 ? 6.234 12.453 2.887 1 98.88 21 ILE B N 1
ATOM 2961 C CA . ILE B 1 21 ? 4.781 12.312 2.889 1 98.88 21 ILE B CA 1
ATOM 2962 C C . ILE B 1 21 ? 4.188 13.117 4.043 1 98.88 21 ILE B C 1
ATOM 2964 O O . ILE B 1 21 ? 4.398 12.789 5.211 1 98.88 21 ILE B O 1
ATOM 2968 N N . PRO B 1 22 ? 3.512 14.211 3.682 1 98.81 22 PRO B N 1
ATOM 2969 C CA . PRO B 1 22 ? 2.967 15.07 4.734 1 98.81 22 PRO B CA 1
ATOM 2970 C C . PRO B 1 22 ? 1.763 14.453 5.441 1 98.81 22 PRO B C 1
ATOM 2972 O O . PRO B 1 22 ? 1.227 13.445 4.98 1 98.81 22 PRO B O 1
ATOM 2975 N N . PRO B 1 23 ? 1.421 15.008 6.645 1 98.56 23 PRO B N 1
ATOM 2976 C CA . PRO B 1 23 ? 0.234 14.492 7.336 1 98.56 23 PRO B CA 1
ATOM 2977 C C . PRO B 1 23 ? -1.023 14.555 6.473 1 98.56 23 PRO B C 1
ATOM 2979 O O . PRO B 1 23 ? -1.332 15.602 5.898 1 98.56 23 PRO B O 1
ATOM 2982 N N . MET B 1 24 ? -1.69 13.477 6.336 1 98.06 24 MET B N 1
ATOM 2983 C CA . MET B 1 24 ? -2.969 13.367 5.637 1 98.06 24 MET B CA 1
ATOM 2984 C C . MET B 1 24 ? -3.994 12.633 6.492 1 98.06 24 MET B C 1
ATOM 2986 O O . MET B 1 24 ? -3.9 11.414 6.668 1 98.06 24 MET B O 1
ATOM 2990 N N . CYS B 1 25 ? -4.91 13.359 6.996 1 98.31 25 CYS B N 1
ATOM 2991 C CA . CYS B 1 25 ? -5.914 12.758 7.871 1 98.31 25 CYS B CA 1
ATOM 2992 C C . CYS B 1 25 ? -6.688 11.672 7.145 1 98.31 25 CYS B C 1
ATOM 2994 O O . CYS B 1 25 ? -7.098 11.852 5.996 1 98.31 25 CYS B O 1
ATOM 2996 N N . GLN B 1 26 ? -6.895 10.594 7.848 1 98.5 26 GLN B N 1
ATOM 2997 C CA . GLN B 1 26 ? -7.625 9.453 7.293 1 98.5 26 GLN B CA 1
ATOM 2998 C C . GLN B 1 26 ? -9.047 9.391 7.852 1 98.5 26 GLN B C 1
ATOM 3000 O O . GLN B 1 26 ? -9.914 8.742 7.266 1 98.5 26 GLN B O 1
ATOM 3005 N N . TYR B 1 27 ? -9.25 9.898 9.062 1 98.75 27 TYR B N 1
ATOM 3006 C CA . TYR B 1 27 ? -10.539 9.938 9.742 1 98.75 27 TYR B CA 1
ATOM 3007 C C . TYR B 1 27 ? -11.078 8.531 9.961 1 98.75 27 TYR B C 1
ATOM 3009 O O . TYR B 1 27 ? -12.273 8.281 9.797 1 98.75 27 TYR B O 1
ATOM 3017 N N . MET B 1 28 ? -10.203 7.648 10.32 1 98.69 28 MET B N 1
ATOM 3018 C CA . MET B 1 28 ? -10.594 6.25 10.453 1 98.69 28 MET B CA 1
ATOM 3019 C C . MET B 1 28 ? -10.312 5.734 11.859 1 98.69 28 MET B C 1
ATOM 3021 O O . MET B 1 28 ? -10.414 4.535 12.125 1 98.69 28 MET B O 1
ATOM 3025 N N . ALA B 1 29 ? -9.867 6.605 12.773 1 98.75 29 ALA B N 1
ATOM 3026 C CA . ALA B 1 29 ? -9.586 6.199 14.148 1 98.75 29 ALA B CA 1
ATOM 3027 C C . ALA B 1 29 ? -10.875 6.066 14.953 1 98.75 29 ALA B C 1
ATOM 3029 O O . ALA B 1 29 ? -11.93 6.559 14.539 1 98.75 29 ALA B O 1
ATOM 3030 N N . ASP B 1 30 ? -10.852 5.301 16.047 1 98.31 30 ASP B N 1
ATOM 3031 C CA . ASP B 1 30 ? -11.93 5.164 17.016 1 98.31 30 ASP B CA 1
ATOM 3032 C C . ASP B 1 30 ? -11.531 5.781 18.359 1 98.31 30 ASP B C 1
ATOM 3034 O O . ASP B 1 30 ? -10.664 5.262 19.047 1 98.31 30 ASP B O 1
ATOM 3038 N N . ASP B 1 31 ? -12.18 6.895 18.672 1 98.25 31 ASP B N 1
ATOM 3039 C CA . ASP B 1 31 ? -11.844 7.645 19.875 1 98.25 31 ASP B CA 1
ATOM 3040 C C . ASP B 1 31 ? -10.352 7.953 19.938 1 98.25 31 ASP B C 1
ATOM 3042 O O . ASP B 1 31 ? -9.695 7.711 20.953 1 98.25 31 ASP B O 1
ATOM 3046 N N . GLY B 1 32 ? -9.867 8.344 18.812 1 98.75 32 GLY B N 1
ATOM 3047 C CA . GLY B 1 32 ? -8.469 8.734 18.719 1 98.75 32 GLY B CA 1
ATOM 3048 C C . GLY B 1 32 ? -7.531 7.562 18.5 1 98.75 32 GLY B C 1
ATOM 3049 O O . GLY B 1 32 ? -6.363 7.746 18.156 1 98.75 32 GLY B O 1
ATOM 3050 N N . MET B 1 33 ? -8.055 6.32 18.703 1 98.88 33 MET B N 1
ATOM 3051 C CA . MET B 1 33 ? -7.207 5.137 18.641 1 98.88 33 MET B CA 1
ATOM 3052 C C . MET B 1 33 ? -6.965 4.723 17.188 1 98.88 33 MET B C 1
ATOM 3054 O O . MET B 1 33 ? -7.91 4.414 16.453 1 98.88 33 MET B O 1
ATOM 3058 N N . VAL B 1 34 ? -5.688 4.758 16.797 1 98.81 34 VAL B N 1
ATOM 3059 C CA . VAL B 1 34 ? -5.328 4.242 15.477 1 98.81 34 VAL B CA 1
ATOM 3060 C C . VAL B 1 34 ? -5.527 2.727 15.445 1 98.81 34 VAL B C 1
ATOM 3062 O O . VAL B 1 34 ? -5.539 2.072 16.484 1 98.81 34 VAL B O 1
ATOM 3065 N N . ASN B 1 35 ? -5.734 2.193 14.305 1 98.12 35 ASN B N 1
ATOM 3066 C CA . ASN B 1 35 ? -6.082 0.787 14.133 1 98.12 35 ASN B CA 1
ATOM 3067 C C . ASN B 1 35 ? -5.434 0.193 12.891 1 98.12 35 ASN B C 1
ATOM 3069 O O . ASN B 1 35 ? -4.438 0.725 12.391 1 98.12 35 ASN B O 1
ATOM 3073 N N . ASP B 1 36 ? -5.945 -0.91 12.438 1 97.38 36 ASP B N 1
ATOM 3074 C CA . ASP B 1 36 ? -5.352 -1.645 11.328 1 97.38 36 ASP B CA 1
ATOM 3075 C C . ASP B 1 36 ? -5.375 -0.812 10.047 1 97.38 36 ASP B C 1
ATOM 3077 O O . ASP B 1 36 ? -4.465 -0.915 9.219 1 97.38 36 ASP B O 1
ATOM 3081 N N . TRP B 1 37 ? -6.41 0.028 9.891 1 98 37 TRP B N 1
ATOM 3082 C CA . TRP B 1 37 ? -6.434 0.939 8.75 1 98 37 TRP B CA 1
ATOM 3083 C C . TRP B 1 37 ? -5.137 1.738 8.672 1 98 37 TRP B C 1
ATOM 3085 O O . TRP B 1 37 ? -4.492 1.778 7.621 1 98 37 TRP B O 1
ATOM 3095 N N . HIS B 1 38 ? -4.801 2.25 9.766 1 98.75 38 HIS B N 1
ATOM 3096 C CA . HIS B 1 38 ? -3.639 3.129 9.82 1 98.75 38 HIS B CA 1
ATOM 3097 C C . HIS B 1 38 ? -2.346 2.344 9.625 1 98.75 38 HIS B C 1
ATOM 3099 O O . HIS B 1 38 ? -1.437 2.797 8.93 1 98.75 38 HIS B O 1
ATOM 3105 N N . HIS B 1 39 ? -2.309 1.206 10.266 1 98.5 39 HIS B N 1
ATOM 3106 C CA . HIS B 1 39 ? -1.103 0.394 10.148 1 98.5 39 HIS B CA 1
ATOM 3107 C C . HIS B 1 39 ? -0.798 0.069 8.688 1 98.5 39 HIS B C 1
ATOM 3109 O O . HIS B 1 39 ? 0.321 0.288 8.219 1 98.5 39 HIS B O 1
ATOM 3115 N N . VAL B 1 40 ? -1.781 -0.383 7.949 1 98.44 40 VAL B N 1
ATOM 3116 C CA . VAL B 1 40 ? -1.617 -0.743 6.543 1 98.44 40 VAL B CA 1
ATOM 3117 C C . VAL B 1 40 ? -1.294 0.505 5.723 1 98.44 40 VAL B C 1
ATOM 3119 O O . VAL B 1 40 ? -0.389 0.488 4.887 1 98.44 40 VAL B O 1
ATOM 3122 N N . HIS B 1 41 ? -2.01 1.582 5.977 1 98.56 41 HIS B N 1
ATOM 3123 C CA . HIS B 1 41 ? -1.832 2.84 5.258 1 98.56 41 HIS B CA 1
ATOM 3124 C C . HIS B 1 41 ? -0.412 3.371 5.422 1 98.56 41 HIS B C 1
ATOM 3126 O O . HIS B 1 41 ? 0.276 3.625 4.43 1 98.56 41 HIS B O 1
ATOM 3132 N N . LEU B 1 42 ? 0.062 3.463 6.625 1 98.81 42 LEU B N 1
ATOM 3133 C CA . LEU B 1 42 ? 1.347 4.086 6.926 1 98.81 42 LEU B CA 1
ATOM 3134 C C . LEU B 1 42 ? 2.5 3.182 6.5 1 98.81 42 LEU B C 1
ATOM 3136 O O . LEU B 1 42 ? 3.459 3.643 5.879 1 98.81 42 LEU B O 1
ATOM 3140 N N . ALA B 1 43 ? 2.4 1.911 6.844 1 98.62 43 ALA B N 1
ATOM 3141 C CA . ALA B 1 43 ? 3.445 0.971 6.445 1 98.62 43 ALA B CA 1
ATOM 3142 C C . ALA B 1 43 ? 3.539 0.863 4.926 1 98.62 43 ALA B C 1
ATOM 3144 O O . ALA B 1 43 ? 4.637 0.821 4.367 1 98.62 43 ALA B O 1
ATOM 3145 N N . GLY B 1 44 ? 2.379 0.809 4.297 1 98.31 44 GLY B N 1
ATOM 3146 C CA . GLY B 1 44 ? 2.346 0.759 2.846 1 98.31 44 GLY B CA 1
ATOM 3147 C C . GLY B 1 44 ? 2.986 1.97 2.193 1 98.31 44 GLY B C 1
ATOM 3148 O O . GLY B 1 44 ? 3.764 1.833 1.246 1 98.31 44 GLY B O 1
ATOM 3149 N N . MET B 1 45 ? 2.688 3.148 2.697 1 98.44 45 MET B N 1
ATOM 3150 C CA . MET B 1 45 ? 3.26 4.383 2.168 1 98.44 45 MET B CA 1
ATOM 3151 C C . MET B 1 45 ? 4.773 4.406 2.363 1 98.44 45 MET B C 1
ATOM 3153 O O . MET B 1 45 ? 5.516 4.781 1.453 1 98.44 45 MET B O 1
ATOM 3157 N N . ALA B 1 46 ? 5.211 3.998 3.506 1 98.69 46 ALA B N 1
ATOM 3158 C CA . ALA B 1 46 ? 6.637 4.004 3.824 1 98.69 46 ALA B CA 1
ATOM 3159 C C . ALA B 1 46 ? 7.41 3.078 2.889 1 98.69 46 ALA B C 1
ATOM 3161 O O . ALA B 1 46 ? 8.523 3.402 2.463 1 98.69 46 ALA B O 1
ATOM 3162 N N . ARG B 1 47 ? 6.832 2.006 2.506 1 98.19 47 ARG B N 1
ATOM 3163 C CA . ARG B 1 47 ? 7.465 1.016 1.642 1 98.19 47 ARG B CA 1
ATOM 3164 C C . ARG B 1 47 ? 7.703 1.58 0.245 1 98.19 47 ARG B C 1
ATOM 3166 O O . ARG B 1 47 ? 8.523 1.053 -0.512 1 98.19 47 ARG B O 1
ATOM 3173 N N . GLY B 1 48 ? 6.996 2.641 -0.094 1 98.38 48 GLY B N 1
ATOM 3174 C CA . GLY B 1 48 ? 7.062 3.227 -1.423 1 98.38 48 GLY B CA 1
ATOM 3175 C C . GLY B 1 48 ? 8.344 4.004 -1.669 1 98.38 48 GLY B C 1
ATOM 3176 O O . GLY B 1 48 ? 8.625 4.41 -2.799 1 98.38 48 GLY B O 1
ATOM 3177 N N . GLY B 1 49 ? 9.109 4.32 -0.566 1 98.5 49 GLY B N 1
ATOM 3178 C CA . GLY B 1 49 ? 10.453 4.816 -0.832 1 98.5 49 GLY B CA 1
ATOM 3179 C C . GLY B 1 49 ? 10.688 6.219 -0.306 1 98.5 49 GLY B C 1
ATOM 3180 O O . GLY B 1 49 ? 11.805 6.738 -0.385 1 98.5 49 GLY B O 1
ATOM 3181 N N . ALA B 1 50 ? 9.688 6.855 0.266 1 98.81 50 ALA B N 1
ATOM 3182 C CA . ALA B 1 50 ? 9.859 8.219 0.765 1 98.81 50 ALA B CA 1
ATOM 3183 C C . ALA B 1 50 ? 10.812 8.25 1.956 1 98.81 50 ALA B C 1
ATOM 3185 O O . ALA B 1 50 ? 10.914 7.273 2.703 1 98.81 50 ALA B O 1
ATOM 3186 N N . GLY B 1 51 ? 11.484 9.375 2.117 1 98.88 51 GLY B N 1
ATOM 3187 C CA . GLY B 1 51 ? 12.438 9.508 3.211 1 98.88 51 GLY B CA 1
ATOM 3188 C C . GLY B 1 51 ? 11.773 9.797 4.543 1 98.88 51 GLY B C 1
ATOM 3189 O O . GLY B 1 51 ? 12.25 9.359 5.59 1 98.88 51 GLY B O 1
ATOM 3190 N N . LEU B 1 52 ? 10.672 10.523 4.5 1 98.94 52 LEU B N 1
ATOM 3191 C CA . LEU B 1 52 ? 9.961 10.945 5.699 1 98.94 52 LEU B CA 1
ATOM 3192 C C . LEU B 1 52 ? 8.469 10.68 5.566 1 98.94 52 LEU B C 1
ATOM 3194 O O . LEU B 1 52 ? 7.875 10.938 4.516 1 98.94 52 LEU B O 1
ATOM 3198 N N . LEU B 1 53 ? 7.938 10.062 6.531 1 98.94 53 LEU B N 1
ATOM 3199 C CA . LEU B 1 53 ? 6.488 9.914 6.629 1 98.94 53 LEU B CA 1
ATOM 3200 C C . LEU B 1 53 ? 5.961 10.531 7.918 1 98.94 53 LEU B C 1
ATOM 3202 O O . LEU B 1 53 ? 6.297 10.07 9.016 1 98.94 53 LEU B O 1
ATOM 3206 N N . VAL B 1 54 ? 5.176 11.586 7.77 1 98.94 54 VAL B N 1
ATOM 3207 C CA . VAL B 1 54 ? 4.594 12.25 8.93 1 98.94 54 VAL B CA 1
ATOM 3208 C C . VAL B 1 54 ? 3.145 11.797 9.109 1 98.94 54 VAL B C 1
ATOM 3210 O O . VAL B 1 54 ? 2.293 12.07 8.266 1 98.94 54 VAL B O 1
ATOM 3213 N N . VAL B 1 55 ? 2.867 11.117 10.203 1 98.75 55 VAL B N 1
ATOM 3214 C CA . VAL B 1 55 ? 1.529 10.648 10.539 1 98.75 55 VAL B CA 1
ATOM 3215 C C . VAL B 1 55 ? 0.561 11.828 10.594 1 98.75 55 VAL B C 1
ATOM 3217 O O . VAL B 1 55 ? 0.936 12.922 11.008 1 98.75 55 VAL B O 1
ATOM 3220 N N . GLU B 1 56 ? -0.637 11.562 10.273 1 98.44 56 GLU B N 1
ATOM 3221 C CA . GLU B 1 56 ? -1.704 12.547 10.141 1 98.44 56 GLU B CA 1
ATOM 3222 C C . GLU B 1 56 ? -1.84 13.398 11.398 1 98.44 56 GLU B C 1
ATOM 3224 O O . GLU B 1 56 ? -1.252 13.078 12.438 1 98.44 56 GLU B O 1
ATOM 3229 N N . ALA B 1 57 ? -2.551 14.539 11.188 1 98.75 57 ALA B N 1
ATOM 3230 C CA . ALA B 1 57 ? -2.822 15.406 12.336 1 98.75 57 ALA B CA 1
ATOM 3231 C C . ALA B 1 57 ? -3.41 14.609 13.5 1 98.75 57 ALA B C 1
ATOM 3233 O O . ALA B 1 57 ? -4.543 14.133 13.422 1 98.75 57 ALA B O 1
ATOM 3234 N N . THR B 1 58 ? -2.666 14.5 14.555 1 98.94 58 THR B N 1
ATOM 3235 C CA . THR B 1 58 ? -3.014 13.719 15.734 1 98.94 58 THR B CA 1
ATOM 3236 C C . THR B 1 58 ? -3.361 14.633 16.906 1 98.94 58 THR B C 1
ATOM 3238 O O . THR B 1 58 ? -2.529 15.422 17.344 1 98.94 58 THR B O 1
ATOM 3241 N N . ALA B 1 59 ? -4.559 14.523 17.375 1 98.94 59 ALA B N 1
ATOM 3242 C CA . ALA B 1 59 ? -5.098 15.469 18.344 1 98.94 59 ALA B CA 1
ATOM 3243 C C . ALA B 1 59 ? -4.414 15.305 19.703 1 98.94 59 ALA B C 1
ATOM 3245 O O . ALA B 1 59 ? -4.215 14.18 20.172 1 98.94 59 ALA B O 1
ATOM 3246 N N . VAL B 1 60 ? -4.109 16.375 20.406 1 98.94 60 VAL B N 1
ATOM 3247 C CA . VAL B 1 60 ? -3.412 16.344 21.688 1 98.94 60 VAL B CA 1
ATOM 3248 C C . VAL B 1 60 ? -4.422 16.219 22.812 1 98.94 60 VAL B C 1
ATOM 3250 O O . VAL B 1 60 ? -4.047 15.93 23.953 1 98.94 60 VAL B O 1
ATOM 3253 N N . SER B 1 61 ? -5.648 16.453 22.562 1 98.88 61 SER B N 1
ATOM 3254 C CA . SER B 1 61 ? -6.785 16.297 23.469 1 98.88 61 SER B CA 1
ATOM 3255 C C . SER B 1 61 ? -8.023 15.82 22.719 1 98.88 61 SER B C 1
ATOM 3257 O O . SER B 1 61 ? -8.125 15.984 21.5 1 98.88 61 SER B O 1
ATOM 3259 N N . PRO B 1 62 ? -8.969 15.18 23.422 1 98.62 62 PRO B N 1
ATOM 3260 C CA . PRO B 1 62 ? -10.156 14.672 22.734 1 98.62 62 PRO B CA 1
ATOM 3261 C C . PRO B 1 62 ? -10.883 15.758 21.938 1 98.62 62 PRO B C 1
ATOM 3263 O O . PRO B 1 62 ? -11.305 15.523 20.812 1 98.62 62 PRO B O 1
ATOM 3266 N N . GLU B 1 63 ? -11.008 16.906 22.5 1 98.38 63 GLU B N 1
ATOM 3267 C CA . GLU B 1 63 ? -11.781 17.953 21.859 1 98.38 63 GLU B CA 1
ATOM 3268 C C . GLU B 1 63 ? -10.977 18.625 20.75 1 98.38 63 GLU B C 1
ATOM 3270 O O . GLU B 1 63 ? -11.516 19.453 20 1 98.38 63 GLU B O 1
ATOM 3275 N N . GLY B 1 64 ? -9.656 18.328 20.625 1 98.75 64 GLY B N 1
ATOM 3276 C CA . GLY B 1 64 ? -8.805 18.906 19.594 1 98.75 64 GLY B CA 1
ATOM 3277 C C . GLY B 1 64 ? -8.953 18.219 18.25 1 98.75 64 GLY B C 1
ATOM 3278 O O . GLY B 1 64 ? -8.336 18.641 17.266 1 98.75 64 GLY B O 1
ATOM 3279 N N . ARG B 1 65 ? -9.797 17.203 18.156 1 98.81 65 ARG B N 1
ATOM 3280 C CA . ARG B 1 65 ? -10.023 16.469 16.922 1 98.81 65 ARG B CA 1
ATOM 3281 C C . ARG B 1 65 ? -10.867 17.281 15.945 1 98.81 65 ARG B C 1
ATOM 3283 O O . ARG B 1 65 ? -11.734 18.062 16.359 1 98.81 65 ARG B O 1
ATOM 3290 N N . ILE B 1 66 ? -10.594 17.094 14.648 1 98.81 66 ILE B N 1
ATOM 3291 C CA . ILE B 1 66 ? -11.43 17.703 13.617 1 98.81 66 ILE B CA 1
ATOM 3292 C C . ILE B 1 66 ? -12.766 16.969 13.539 1 98.81 66 ILE B C 1
ATOM 3294 O O . ILE B 1 66 ? -13.828 17.594 13.539 1 98.81 66 ILE B O 1
ATOM 3298 N N . THR B 1 67 ? -12.742 15.672 13.406 1 98.75 67 THR B N 1
ATOM 3299 C CA . THR B 1 67 ? -13.883 14.758 13.352 1 98.75 67 THR B CA 1
ATOM 3300 C C . THR B 1 67 ? -13.75 13.672 14.414 1 98.75 67 THR B C 1
ATOM 3302 O O . THR B 1 67 ? -12.656 13.438 14.945 1 98.75 67 THR B O 1
ATOM 3305 N N . PRO B 1 68 ? -14.836 12.945 14.672 1 98.5 68 PRO B N 1
ATOM 3306 C CA . PRO B 1 68 ? -14.75 11.828 15.609 1 98.5 68 PRO B CA 1
ATOM 3307 C C . PRO B 1 68 ? -13.797 10.734 15.133 1 98.5 68 PRO B C 1
ATOM 3309 O O . PRO B 1 68 ? -13.391 9.875 15.922 1 98.5 68 PRO B O 1
ATOM 3312 N N . GLY B 1 69 ? -13.414 10.789 13.859 1 98.69 69 GLY B N 1
ATOM 3313 C CA . GLY B 1 69 ? -12.586 9.734 13.289 1 98.69 69 GLY B CA 1
ATOM 3314 C C . GLY B 1 69 ? -11.109 10.078 13.266 1 98.69 69 GLY B C 1
ATOM 3315 O O . GLY B 1 69 ? -10.305 9.336 12.695 1 98.69 69 GLY B O 1
ATOM 3316 N N . CYS B 1 70 ? -10.703 11.164 13.945 1 98.88 70 CYS B N 1
ATOM 3317 C CA . CYS B 1 70 ? -9.32 11.625 13.914 1 98.88 70 CYS B CA 1
ATOM 3318 C C . CYS B 1 70 ? -8.453 10.828 14.883 1 98.88 70 CYS B C 1
ATOM 3320 O O . CYS B 1 70 ? -8.945 10.367 15.914 1 98.88 70 CYS B O 1
ATOM 3322 N N . ALA B 1 71 ? -7.199 10.727 14.523 1 98.88 71 ALA B N 1
ATOM 3323 C CA . ALA B 1 71 ? -6.223 10.133 15.438 1 98.88 71 ALA B CA 1
ATOM 3324 C C . ALA B 1 71 ? -5.957 11.062 16.625 1 98.88 71 ALA B C 1
ATOM 3326 O O . ALA B 1 71 ? -6.062 12.281 16.5 1 98.88 71 ALA B O 1
ATOM 3327 N N . GLY B 1 72 ? -5.656 10.438 17.766 1 98.94 72 GLY B N 1
ATOM 3328 C CA . GLY B 1 72 ? -5.289 11.156 18.969 1 98.94 72 GLY B CA 1
ATOM 3329 C C . GLY B 1 72 ? -4.074 10.578 19.656 1 98.94 72 GLY B C 1
ATOM 3330 O O . GLY B 1 72 ? -3.672 9.445 19.375 1 98.94 72 GLY B O 1
ATOM 3331 N N . ILE B 1 73 ? -3.508 11.352 20.516 1 98.94 73 ILE B N 1
ATOM 3332 C CA . ILE B 1 73 ? -2.379 10.898 21.328 1 98.94 73 ILE B CA 1
ATOM 3333 C C . ILE B 1 73 ? -2.422 11.57 22.703 1 98.94 73 ILE B C 1
ATOM 3335 O O . ILE B 1 73 ? -1.395 12.031 23.203 1 98.94 73 ILE B O 1
ATOM 3339 N N . TRP B 1 74 ? -3.568 11.625 23.328 1 98.88 74 TRP B N 1
ATOM 3340 C CA . TRP B 1 74 ? -3.752 12.305 24.609 1 98.88 74 TRP B CA 1
ATOM 3341 C C . TRP B 1 74 ? -3.629 11.32 25.781 1 98.88 74 TRP B C 1
ATOM 3343 O O . TRP B 1 74 ? -3.748 11.711 26.938 1 98.88 74 TRP B O 1
ATOM 3353 N N . SER B 1 75 ? -3.418 10.055 25.547 1 98.88 75 SER B N 1
ATOM 3354 C CA . SER B 1 75 ? -3.203 9.055 26.594 1 98.88 75 SER B CA 1
ATOM 3355 C C . SER B 1 75 ? -2.08 8.094 26.219 1 98.88 75 SER B C 1
ATOM 3357 O O . SER B 1 75 ? -1.677 8.031 25.047 1 98.88 75 SER B O 1
ATOM 3359 N N . ASP B 1 76 ? -1.639 7.379 27.219 1 98.75 76 ASP B N 1
ATOM 3360 C CA . ASP B 1 76 ? -0.581 6.402 26.984 1 98.75 76 ASP B CA 1
ATOM 3361 C C . ASP B 1 76 ? -1.068 5.277 26.062 1 98.75 7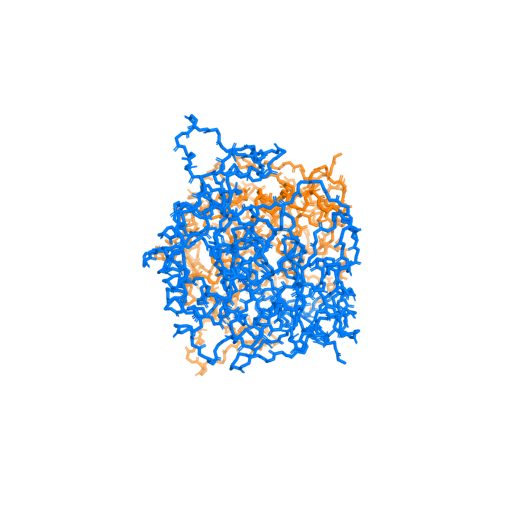6 ASP B C 1
ATOM 3363 O O . ASP B 1 76 ? -0.293 4.73 25.281 1 98.75 76 ASP B O 1
ATOM 3367 N N . ALA B 1 77 ? -2.316 4.957 26.25 1 98.81 77 ALA B N 1
ATOM 3368 C CA . ALA B 1 77 ? -2.895 3.932 25.375 1 98.81 77 ALA B CA 1
ATOM 3369 C C . ALA B 1 77 ? -2.824 4.344 23.906 1 98.81 77 ALA B C 1
ATOM 3371 O O . ALA B 1 77 ? -2.553 3.514 23.047 1 98.81 77 ALA B O 1
ATOM 3372 N N . HIS B 1 78 ? -3.115 5.562 23.578 1 98.88 78 HIS B N 1
ATOM 3373 C CA . HIS B 1 78 ? -2.996 6.07 22.219 1 98.88 78 HIS B CA 1
ATOM 3374 C C . HIS B 1 78 ? -1.564 5.945 21.703 1 98.88 78 HIS B C 1
ATOM 3376 O O . HIS B 1 78 ? -1.343 5.527 20.578 1 98.88 78 HIS B O 1
ATOM 3382 N N . ALA B 1 79 ? -0.621 6.344 22.547 1 98.88 79 ALA B N 1
ATOM 3383 C CA . ALA B 1 79 ? 0.786 6.27 22.156 1 98.88 79 ALA B CA 1
ATOM 3384 C C . ALA B 1 79 ? 1.199 4.832 21.859 1 98.88 79 ALA B C 1
ATOM 3386 O O . ALA B 1 79 ? 1.896 4.574 20.875 1 98.88 79 ALA B O 1
ATOM 3387 N N . GLU B 1 80 ? 0.789 3.949 22.734 1 98.81 80 GLU B N 1
ATOM 3388 C CA . GLU B 1 80 ? 1.119 2.537 22.578 1 98.81 80 GLU B CA 1
ATOM 3389 C C . GLU B 1 80 ? 0.586 1.993 21.25 1 98.81 80 GLU B C 1
ATOM 3391 O O . GLU B 1 80 ? 1.23 1.158 20.609 1 98.81 80 GLU B O 1
ATOM 3396 N N . ALA B 1 81 ? -0.54 2.439 20.828 1 98.75 81 ALA B N 1
ATOM 3397 C CA . ALA B 1 81 ? -1.18 1.971 19.609 1 98.75 81 ALA B CA 1
ATOM 3398 C C . ALA B 1 81 ? -0.358 2.352 18.375 1 98.75 81 ALA B C 1
ATOM 3400 O O . ALA B 1 81 ? -0.485 1.73 17.328 1 98.75 81 ALA B O 1
ATOM 3401 N N . PHE B 1 82 ? 0.528 3.342 18.484 1 98.88 82 PHE B N 1
ATOM 3402 C CA . PHE B 1 82 ? 1.315 3.809 17.344 1 98.88 82 PHE B CA 1
ATOM 3403 C C . PHE B 1 82 ? 2.594 2.99 17.203 1 98.88 82 PHE B C 1
ATOM 3405 O O . PHE B 1 82 ? 3.248 3.033 16.156 1 98.88 82 PHE B O 1
ATOM 3412 N N . VAL B 1 83 ? 3.021 2.279 18.219 1 98.88 83 VAL B N 1
ATOM 3413 C CA . VAL B 1 83 ? 4.344 1.666 18.297 1 98.88 83 VAL B CA 1
ATOM 3414 C C . VAL B 1 83 ? 4.551 0.739 17.109 1 98.88 83 VAL B C 1
ATOM 3416 O O . VAL B 1 83 ? 5.57 0.825 16.406 1 98.88 83 VAL B O 1
ATOM 3419 N N . PRO B 1 84 ? 3.541 -0.173 16.766 1 98.38 84 PRO B N 1
ATOM 3420 C CA . PRO B 1 84 ? 3.76 -1.037 15.602 1 98.38 84 PRO B CA 1
ATOM 3421 C C . PRO B 1 84 ? 3.908 -0.25 14.297 1 98.38 84 PRO B C 1
ATOM 3423 O O . PRO B 1 84 ? 4.645 -0.667 13.398 1 98.38 84 PRO B O 1
ATOM 3426 N N . MET B 1 85 ? 3.252 0.837 14.156 1 98.5 85 MET B N 1
ATOM 3427 C CA . MET B 1 85 ? 3.326 1.668 12.961 1 98.5 85 MET B CA 1
ATOM 3428 C C . MET B 1 85 ? 4.688 2.348 12.852 1 98.5 85 MET B C 1
ATOM 3430 O O . MET B 1 85 ? 5.273 2.402 11.766 1 98.5 85 MET B O 1
ATOM 3434 N N . VAL B 1 86 ? 5.137 2.85 13.977 1 98.88 86 VAL B N 1
ATOM 3435 C CA . VAL B 1 86 ? 6.457 3.473 14.023 1 98.88 86 VAL B CA 1
ATOM 3436 C C . VAL B 1 86 ? 7.52 2.463 13.586 1 98.88 86 VAL B C 1
ATOM 3438 O O . VAL B 1 86 ? 8.367 2.768 12.75 1 98.88 86 VAL B O 1
ATOM 3441 N N . LYS B 1 87 ? 7.449 1.271 14.148 1 98.69 87 LYS B N 1
ATOM 3442 C CA . LYS B 1 87 ? 8.391 0.213 13.789 1 98.69 87 LYS B CA 1
ATOM 3443 C C . LYS B 1 87 ? 8.305 -0.122 12.305 1 98.69 87 LYS B C 1
ATOM 3445 O O . LYS B 1 87 ? 9.336 -0.321 11.648 1 98.69 87 LYS B O 1
ATOM 3450 N N . ALA B 1 88 ? 7.117 -0.168 11.781 1 98.44 88 ALA B N 1
ATOM 3451 C CA . ALA B 1 88 ? 6.918 -0.512 10.383 1 98.44 88 ALA B CA 1
ATOM 3452 C C . ALA B 1 88 ? 7.492 0.564 9.461 1 98.44 88 ALA B C 1
ATOM 3454 O O . ALA B 1 88 ? 8.102 0.254 8.438 1 98.44 88 ALA B O 1
ATOM 3455 N N . ILE B 1 89 ? 7.266 1.809 9.781 1 98.81 89 ILE B N 1
ATOM 3456 C CA . ILE B 1 89 ? 7.793 2.922 9 1 98.81 89 ILE B CA 1
ATOM 3457 C C . ILE B 1 89 ? 9.32 2.85 8.961 1 98.81 89 ILE B C 1
ATOM 3459 O O . ILE B 1 89 ? 9.922 2.945 7.891 1 98.81 89 ILE B O 1
ATOM 3463 N N . LYS B 1 90 ? 9.93 2.564 10.094 1 98.5 90 LYS B N 1
ATOM 3464 C CA . LYS B 1 90 ? 11.383 2.467 10.195 1 98.5 90 LYS B CA 1
ATOM 3465 C C . LYS B 1 90 ? 11.914 1.275 9.398 1 98.5 90 LYS B C 1
ATOM 3467 O O . LYS B 1 90 ? 12.914 1.39 8.688 1 98.5 90 LYS B O 1
ATOM 3472 N N . ALA B 1 91 ? 11.219 0.229 9.547 1 97.5 91 ALA B N 1
ATOM 3473 C CA . ALA B 1 91 ? 11.633 -0.991 8.859 1 97.5 91 ALA B CA 1
ATOM 3474 C C . ALA B 1 91 ? 11.609 -0.799 7.344 1 97.5 91 ALA B C 1
ATOM 3476 O O . ALA B 1 91 ? 12.391 -1.428 6.621 1 97.5 91 ALA B O 1
ATOM 3477 N N . ALA B 1 92 ? 10.789 0.111 6.887 1 97.81 92 ALA B N 1
ATOM 3478 C CA . ALA B 1 92 ? 10.664 0.38 5.457 1 97.81 92 ALA B CA 1
ATOM 3479 C C . ALA B 1 92 ? 11.695 1.412 5 1 97.81 92 ALA B C 1
ATOM 3481 O O . ALA B 1 92 ? 11.773 1.735 3.812 1 97.81 92 ALA B O 1
ATOM 3482 N N . GLY B 1 93 ? 12.445 1.971 5.91 1 98 93 GLY B N 1
ATOM 3483 C CA . GLY B 1 93 ? 13.523 2.881 5.559 1 98 93 GLY B CA 1
ATOM 3484 C C . GLY B 1 93 ? 13.125 4.344 5.641 1 98 93 GLY B C 1
ATOM 3485 O O . GLY B 1 93 ? 13.914 5.23 5.312 1 98 93 GLY B O 1
ATOM 3486 N N . SER B 1 94 ? 11.914 4.633 6.031 1 98.81 94 SER B N 1
ATOM 3487 C CA . SER B 1 94 ? 11.461 6.008 6.219 1 98.81 94 SER B CA 1
ATOM 3488 C C . SER B 1 94 ? 11.617 6.449 7.668 1 98.81 94 SER B C 1
ATOM 3490 O O . SER B 1 94 ? 11.633 5.621 8.578 1 98.81 94 SER B O 1
ATOM 3492 N N . VAL B 1 95 ? 11.805 7.715 7.879 1 98.94 95 VAL B N 1
ATOM 3493 C CA . VAL B 1 95 ? 11.805 8.273 9.227 1 98.94 95 VAL B CA 1
ATOM 3494 C C . VAL B 1 95 ? 10.367 8.5 9.695 1 98.94 95 VAL B C 1
ATOM 3496 O O . VAL B 1 95 ? 9.562 9.094 8.977 1 98.94 95 VAL B O 1
ATOM 3499 N N . PRO B 1 96 ? 10.008 7.945 10.859 1 98.94 96 PRO B N 1
ATOM 3500 C CA . PRO B 1 96 ? 8.648 8.125 11.375 1 98.94 96 PRO B CA 1
ATOM 3501 C C . PRO B 1 96 ? 8.438 9.484 12.031 1 98.94 96 PRO B C 1
ATOM 3503 O O . PRO B 1 96 ? 9.023 9.766 13.086 1 98.94 96 PRO B O 1
ATOM 3506 N N . GLY B 1 97 ? 7.625 10.328 11.414 1 98.94 97 GLY B N 1
ATOM 3507 C CA . GLY B 1 97 ? 7.215 11.602 11.984 1 98.94 97 GLY B CA 1
ATOM 3508 C C . GLY B 1 97 ? 5.758 11.625 12.398 1 98.94 97 GLY B C 1
ATOM 3509 O O . GLY B 1 97 ? 4.977 10.758 12.008 1 98.94 97 GLY B O 1
ATOM 3510 N N . ILE B 1 98 ? 5.418 12.609 13.195 1 98.94 98 ILE B N 1
ATOM 3511 C CA . ILE B 1 98 ? 4.035 12.781 13.625 1 98.94 98 ILE B CA 1
ATOM 3512 C C . ILE B 1 98 ? 3.705 14.273 13.695 1 98.94 98 ILE B C 1
ATOM 3514 O O . ILE B 1 98 ? 4.531 15.078 14.133 1 98.94 98 ILE B O 1
ATOM 3518 N N . GLN B 1 99 ? 2.576 14.594 13.227 1 98.94 99 GLN B N 1
ATOM 3519 C CA . GLN B 1 99 ? 2.055 15.938 13.438 1 98.94 99 GLN B CA 1
ATOM 3520 C C . GLN B 1 99 ? 1.079 15.969 14.609 1 98.94 99 GLN B C 1
ATOM 3522 O O . GLN B 1 99 ? 0.128 15.188 14.656 1 98.94 99 GLN B O 1
ATOM 3527 N N . ILE B 1 100 ? 1.289 16.766 15.594 1 98.94 100 ILE B N 1
ATOM 3528 C CA . ILE B 1 100 ? 0.361 16.922 16.719 1 98.94 100 ILE B CA 1
ATOM 3529 C C . ILE B 1 100 ? -0.408 18.234 16.578 1 98.94 100 ILE B C 1
ATOM 3531 O O . ILE B 1 100 ? 0.142 19.234 16.109 1 98.94 100 ILE B O 1
ATOM 3535 N N . ALA B 1 101 ? -1.695 18.172 16.922 1 98.88 101 ALA B N 1
ATOM 3536 C CA . ALA B 1 101 ? -2.561 19.25 16.469 1 98.88 101 ALA B CA 1
ATOM 3537 C C . ALA B 1 101 ? -3.742 19.453 17.406 1 98.88 101 ALA B C 1
ATOM 3539 O O . ALA B 1 101 ? -4.059 18.562 18.203 1 98.88 101 ALA B O 1
ATOM 3540 N N . HIS B 1 102 ? -4.332 20.562 17.406 1 98.94 102 HIS B N 1
ATOM 3541 C CA . HIS B 1 102 ? -5.633 20.938 17.969 1 98.94 102 HIS B CA 1
ATOM 3542 C C . HIS B 1 102 ? -6.465 21.719 16.969 1 98.94 102 HIS B C 1
ATOM 3544 O O . HIS B 1 102 ? -6.039 22.781 16.484 1 98.94 102 HIS B O 1
ATOM 3550 N N . ALA B 1 103 ? -7.684 21.297 16.719 1 98.88 103 ALA B N 1
ATOM 3551 C CA . ALA B 1 103 ? -8.461 21.781 15.578 1 98.88 103 ALA B CA 1
ATOM 3552 C C . ALA B 1 103 ? -9.133 23.109 15.906 1 98.88 103 ALA B C 1
ATOM 3554 O O . ALA B 1 103 ? -9.594 23.812 15.008 1 98.88 103 ALA B O 1
ATOM 3555 N N . GLY B 1 104 ? -9.266 23.453 17.266 1 98.75 104 GLY B N 1
ATOM 3556 C CA . GLY B 1 104 ? -9.852 24.719 17.656 1 98.75 104 GLY B CA 1
ATOM 3557 C C . GLY B 1 104 ? -11.266 24.922 17.141 1 98.75 104 GLY B C 1
ATOM 3558 O O . GLY B 1 104 ? -12.133 24.062 17.344 1 98.75 104 GLY B O 1
ATOM 3559 N N . ARG B 1 105 ? -11.523 26.016 16.516 1 98.5 105 ARG B N 1
ATOM 3560 C CA . ARG B 1 105 ? -12.867 26.406 16.125 1 98.5 105 ARG B CA 1
ATOM 3561 C C . ARG B 1 105 ? -13.367 25.547 14.969 1 98.5 105 ARG B C 1
ATOM 3563 O O . ARG B 1 105 ? -14.555 25.578 14.633 1 98.5 105 ARG B O 1
ATOM 3570 N N . LYS B 1 106 ? -12.508 24.781 14.297 1 98.56 106 LYS B N 1
ATOM 3571 C CA . LYS B 1 106 ? -12.898 23.922 13.18 1 98.56 106 LYS B CA 1
ATOM 3572 C C . LYS B 1 106 ? -13.156 22.5 13.633 1 98.56 106 LYS B C 1
ATOM 3574 O O . LYS B 1 106 ? -13.406 21.609 12.812 1 98.56 106 LYS B O 1
ATOM 3579 N N . ALA B 1 107 ? -13.086 22.25 14.93 1 98.69 107 ALA B N 1
ATOM 3580 C CA . ALA B 1 107 ? -13.32 20.922 15.508 1 98.69 107 ALA B CA 1
ATOM 3581 C C . ALA B 1 107 ? -14.797 20.547 15.438 1 98.69 107 ALA B C 1
ATOM 3583 O O . ALA B 1 107 ? -15.633 21.375 15.062 1 98.69 107 ALA B O 1
ATOM 3584 N N . SER B 1 108 ? -15.062 19.297 15.789 1 98.62 108 SER B N 1
ATOM 3585 C CA . SER B 1 108 ? -16.422 18.781 15.922 1 98.62 108 SER B CA 1
ATOM 3586 C C . SER B 1 108 ? -17.156 18.828 14.578 1 98.62 108 SER B C 1
ATOM 3588 O O . SER B 1 108 ? -18.266 19.328 14.492 1 98.62 108 SER B O 1
ATOM 3590 N N . ALA B 1 109 ? -16.484 18.391 13.555 1 98.69 109 ALA B N 1
ATOM 3591 C CA . ALA B 1 109 ? -17.047 18.375 12.203 1 98.69 109 ALA B CA 1
ATOM 3592 C C . ALA B 1 109 ? -17.266 16.953 11.711 1 98.69 109 ALA B C 1
ATOM 3594 O O . ALA B 1 109 ? -16.719 16 12.281 1 98.69 109 ALA B O 1
ATOM 3595 N N . ASN B 1 110 ? -18.125 16.828 10.688 1 98.44 110 ASN B N 1
ATOM 3596 C CA . ASN B 1 110 ? -18.281 15.555 9.992 1 98.44 110 ASN B CA 1
ATOM 3597 C C . ASN B 1 110 ? -17.078 15.227 9.125 1 98.44 110 ASN B C 1
ATOM 3599 O O . ASN B 1 110 ? -16.344 16.125 8.703 1 98.44 110 ASN B O 1
ATOM 3603 N N . ARG B 1 111 ? -16.875 13.883 8.906 1 97.88 111 ARG B N 1
ATOM 3604 C CA . ARG B 1 111 ? -15.867 13.492 7.938 1 97.88 111 ARG B CA 1
ATOM 3605 C C . ARG B 1 111 ? -16.062 14.219 6.613 1 97.88 111 ARG B C 1
ATOM 3607 O O . ARG B 1 111 ? -17.203 14.5 6.219 1 97.88 111 ARG B O 1
ATOM 3614 N N . PRO B 1 112 ? -14.953 14.484 5.91 1 97 112 PRO B N 1
ATOM 3615 C CA . PRO B 1 112 ? -15.039 15.25 4.668 1 97 112 PRO B CA 1
ATOM 3616 C C . PRO B 1 112 ? -16.047 14.664 3.674 1 97 112 PRO B C 1
ATOM 3618 O O . PRO B 1 112 ? -16.781 15.406 3.027 1 97 112 PRO B O 1
ATOM 3621 N N . TRP B 1 113 ? -16.156 13.312 3.574 1 97.06 113 TRP B N 1
ATOM 3622 C CA . TRP B 1 113 ? -17.031 12.688 2.588 1 97.06 113 TRP B CA 1
ATOM 3623 C C . TRP B 1 113 ? -18.438 12.492 3.152 1 97.06 113 TRP B C 1
ATOM 3625 O O . TRP B 1 113 ? -19.312 11.938 2.48 1 97.06 113 TRP B O 1
ATOM 3635 N N . GLU B 1 114 ? -18.672 12.883 4.391 1 96.81 114 GLU B N 1
ATOM 3636 C CA . GLU B 1 114 ? -20 12.828 5.012 1 96.81 114 GLU B CA 1
ATOM 3637 C C . GLU B 1 114 ? -20.594 14.219 5.164 1 96.81 114 GLU B C 1
ATOM 3639 O O . GLU B 1 114 ? -21.609 14.398 5.852 1 96.81 114 GLU B O 1
ATOM 3644 N N . GLY B 1 115 ? -19.938 15.258 4.547 1 93.69 115 GLY B N 1
ATOM 3645 C CA . GLY B 1 115 ? -20.516 16.594 4.566 1 93.69 115 GLY B CA 1
ATOM 3646 C C . GLY B 1 115 ? -19.469 17.688 4.789 1 93.69 115 GLY B C 1
ATOM 3647 O O . GLY B 1 115 ? -19.672 18.828 4.395 1 93.69 115 GLY B O 1
ATOM 3648 N N . ASP B 1 116 ? -18.359 17.328 5.531 1 93.19 116 ASP B N 1
ATOM 3649 C CA . ASP B 1 116 ? -17.281 18.266 5.828 1 93.19 116 ASP B CA 1
ATOM 3650 C C . ASP B 1 116 ? -17.828 19.516 6.512 1 93.19 116 ASP B C 1
ATOM 3652 O O . ASP B 1 116 ? -17.406 20.625 6.188 1 93.19 116 ASP B O 1
ATOM 3656 N N . ASP B 1 117 ? -18.766 19.422 7.293 1 97.75 117 ASP B N 1
ATOM 3657 C CA . ASP B 1 117 ? -19.438 20.5 8.008 1 97.75 117 ASP B CA 1
ATOM 3658 C C . ASP B 1 117 ? -19.547 20.188 9.5 1 97.75 117 ASP B C 1
ATOM 3660 O O . ASP B 1 117 ? -19.359 19.047 9.914 1 97.75 117 ASP B O 1
ATOM 3664 N N . HIS B 1 118 ? -19.812 21.172 10.328 1 98.44 118 HIS B N 1
ATOM 3665 C CA . HIS B 1 118 ? -19.938 20.969 11.766 1 98.44 118 HIS B CA 1
ATOM 3666 C C . HIS B 1 118 ? -21.047 19.969 12.094 1 98.44 118 HIS B C 1
ATOM 3668 O O . HIS B 1 118 ? -22.109 19.984 11.477 1 98.44 118 HIS B O 1
ATOM 3674 N N . ILE B 1 119 ? -20.766 19.172 13.008 1 98.25 119 ILE B N 1
ATOM 3675 C CA . ILE B 1 119 ? -21.797 18.312 13.578 1 98.25 119 ILE B CA 1
ATOM 3676 C C . ILE B 1 119 ? -22.75 19.156 14.422 1 98.25 119 ILE B C 1
ATOM 3678 O O . ILE B 1 119 ? -22.328 19.922 15.281 1 98.25 119 ILE B O 1
ATOM 3682 N N . PRO B 1 120 ? -24.031 19.031 14.164 1 96.5 120 PRO B N 1
ATOM 3683 C CA . PRO B 1 120 ? -24.984 19.797 14.969 1 96.5 120 PRO B CA 1
ATOM 3684 C C . PRO B 1 120 ? -24.859 19.5 16.469 1 96.5 120 PRO B C 1
ATOM 3686 O O . PRO B 1 120 ? -24.594 18.359 16.859 1 96.5 120 PRO B O 1
ATOM 3689 N N . ALA B 1 121 ? -25.125 20.547 17.25 1 95 121 ALA B N 1
ATOM 3690 C CA . ALA B 1 121 ? -25.016 20.422 18.703 1 95 121 ALA B CA 1
ATOM 3691 C C . ALA B 1 121 ? -25.953 19.344 19.234 1 95 121 ALA B C 1
ATOM 3693 O O . ALA B 1 121 ? -25.688 18.766 20.297 1 95 121 ALA B O 1
ATOM 3694 N N . SER B 1 122 ? -27.031 19.047 18.562 1 96.12 122 SER B N 1
ATOM 3695 C CA . SER B 1 122 ? -28.016 18.062 18.969 1 96.12 122 SER B CA 1
ATOM 3696 C C . SER B 1 122 ? -27.5 16.641 18.766 1 96.12 122 SER B C 1
ATOM 3698 O O . SER B 1 122 ? -28.062 15.68 19.297 1 96.12 122 SER B O 1
ATOM 3700 N N . ASP B 1 123 ? -26.547 16.484 17.891 1 96.94 123 ASP B N 1
ATOM 3701 C CA . ASP B 1 123 ? -25.922 15.195 17.641 1 96.94 123 ASP B CA 1
ATOM 3702 C C . ASP B 1 123 ? -24.969 14.812 18.766 1 96.94 123 ASP B C 1
ATOM 3704 O O . ASP B 1 123 ? -24.094 15.586 19.125 1 96.94 123 ASP B O 1
ATOM 3708 N N . ALA B 1 124 ? -25.094 13.594 19.328 1 96.31 124 ALA B N 1
ATOM 3709 C CA . ALA B 1 124 ? -24.312 13.133 20.469 1 96.31 124 ALA B CA 1
ATOM 3710 C C . ALA B 1 124 ? -22.828 13.039 20.125 1 96.31 124 ALA B C 1
ATOM 3712 O O . ALA B 1 124 ? -21.969 13.008 21.016 1 96.31 124 ALA B O 1
ATOM 3713 N N . ARG B 1 125 ? -22.547 13.031 18.969 1 96.56 125 ARG B N 1
ATOM 3714 C CA . ARG B 1 125 ? -21.156 12.93 18.531 1 96.56 125 ARG B CA 1
ATOM 3715 C C . ARG B 1 125 ? -20.438 14.266 18.641 1 96.56 125 ARG B C 1
ATOM 3717 O O . ARG B 1 125 ? -19.219 14.336 18.562 1 96.56 125 ARG B O 1
ATOM 3724 N N . SER B 1 126 ? -21.125 15.398 18.688 1 97.94 126 SER B N 1
ATOM 3725 C CA . SER B 1 126 ? -20.562 16.734 18.703 1 97.94 126 SER B CA 1
ATOM 3726 C C . SER B 1 126 ? -19.953 17.078 20.062 1 97.94 126 SER B C 1
ATOM 3728 O O . SER B 1 126 ? -20.234 16.406 21.047 1 97.94 126 SER B O 1
ATOM 3730 N N . TRP B 1 127 ? -19.016 18.062 20.156 1 98.5 127 TRP B N 1
ATOM 3731 C CA . TRP B 1 127 ? -18.469 18.609 21.391 1 98.5 127 TRP B CA 1
ATOM 3732 C C . TRP B 1 127 ? -18.266 20.109 21.281 1 98.5 127 TRP B C 1
ATOM 3734 O O . TRP B 1 127 ? -18.328 20.672 20.188 1 98.5 127 TRP B O 1
ATOM 3744 N N . GLU B 1 128 ? -18.094 20.75 22.406 1 98.19 128 GLU B N 1
ATOM 3745 C CA . GLU B 1 128 ? -17.812 22.188 22.422 1 98.19 128 GLU B CA 1
ATOM 3746 C C . GLU B 1 128 ? -16.406 22.484 21.906 1 98.19 128 GLU B C 1
ATOM 3748 O O . GLU B 1 128 ? -15.438 21.875 22.344 1 98.19 128 GLU B O 1
ATOM 3753 N N . THR B 1 129 ? -16.328 23.469 21 1 98.56 129 THR B N 1
ATOM 3754 C CA . THR B 1 129 ? -15.031 23.859 20.453 1 98.56 129 THR B CA 1
ATOM 3755 C C . THR B 1 129 ? -14.492 25.094 21.172 1 98.56 129 THR B C 1
ATOM 3757 O O . THR B 1 129 ? -15.25 25.812 21.828 1 98.56 129 THR B O 1
ATOM 3760 N N . ILE B 1 130 ? -13.219 25.25 21.125 1 98.88 130 ILE B N 1
ATOM 3761 C CA . ILE B 1 130 ? -12.578 26.391 21.781 1 98.88 130 ILE B CA 1
ATOM 3762 C C . ILE B 1 130 ? -11.711 27.141 20.766 1 98.88 130 ILE B C 1
ATOM 3764 O O . ILE B 1 130 ? -11.25 26.547 19.781 1 98.88 130 ILE B O 1
ATOM 3768 N N . ALA B 1 131 ? -11.484 28.422 20.969 1 98.88 131 ALA B N 1
ATOM 3769 C CA . ALA B 1 131 ? -10.68 29.281 20.109 1 98.88 131 ALA B CA 1
ATOM 3770 C C . ALA B 1 131 ? -10.211 30.516 20.875 1 98.88 131 ALA B C 1
ATOM 3772 O O . ALA B 1 131 ? -10.656 30.781 21.984 1 98.88 131 ALA B O 1
ATOM 3773 N N . PRO B 1 132 ? -9.234 31.25 20.312 1 98.88 132 PRO B N 1
ATOM 3774 C CA . PRO B 1 132 ? -8.82 32.469 20.984 1 98.88 132 PRO B CA 1
ATOM 3775 C C . PRO B 1 132 ? -9.977 33.438 21.203 1 98.88 132 PRO B C 1
ATOM 3777 O O . PRO B 1 132 ? -10.047 34.125 22.25 1 98.88 132 PRO B O 1
ATOM 3780 N N . SER B 1 133 ? -10.852 33.594 20.219 1 98.88 133 SER B N 1
ATOM 3781 C CA . SER B 1 133 ? -12.039 34.438 20.297 1 98.88 133 SER B CA 1
ATOM 3782 C C . SER B 1 133 ? -13.289 33.656 19.891 1 98.88 133 SER B C 1
ATOM 3784 O O . SER B 1 133 ? -13.203 32.625 19.219 1 98.88 133 SER B O 1
ATOM 3786 N N . ALA B 1 134 ? -14.414 34.125 20.391 1 98.75 134 ALA B N 1
ATOM 3787 C CA . ALA B 1 134 ? -15.695 33.5 20.062 1 98.75 134 ALA B CA 1
ATOM 3788 C C . ALA B 1 134 ? -16.156 33.938 18.656 1 98.75 134 ALA B C 1
ATOM 3790 O O . ALA B 1 134 ? -17.188 34.594 18.516 1 98.75 134 ALA B O 1
ATOM 3791 N N . ILE B 1 135 ? -15.438 33.5 17.672 1 98.44 135 ILE B N 1
ATOM 3792 C CA . ILE B 1 135 ? -15.719 33.812 16.266 1 98.44 135 ILE B CA 1
ATOM 3793 C C . ILE B 1 135 ? -15.742 32.531 15.445 1 98.44 135 ILE B C 1
ATOM 3795 O O . ILE B 1 135 ? -14.742 31.812 15.375 1 98.44 135 ILE B O 1
ATOM 3799 N N . ALA B 1 136 ? -16.859 32.25 14.883 1 98.38 136 ALA B N 1
ATOM 3800 C CA . ALA B 1 136 ? -17 31.078 14.031 1 98.38 136 ALA B CA 1
ATOM 3801 C C . ALA B 1 136 ? -16.125 31.219 12.773 1 98.38 136 ALA B C 1
ATOM 3803 O O . ALA B 1 136 ? -15.836 32.312 12.328 1 98.38 136 ALA B O 1
ATOM 3804 N N . PHE B 1 137 ? -15.703 30.031 12.297 1 98.06 137 PHE B N 1
ATOM 3805 C CA . PHE B 1 137 ? -15.016 30.047 11.016 1 98.06 137 PHE B CA 1
ATOM 3806 C C . PHE B 1 137 ? -15.93 30.609 9.922 1 98.06 137 PHE B C 1
ATOM 3808 O O . PHE B 1 137 ? -15.492 31.406 9.094 1 98.06 137 PHE B O 1
ATOM 3815 N N . GLY B 1 138 ? -17.188 30.031 9.977 1 96.44 138 GLY B N 1
ATOM 3816 C CA . GLY B 1 138 ? -18.141 30.438 8.953 1 96.44 138 GLY B CA 1
ATOM 3817 C C . GLY B 1 138 ? -18.344 29.375 7.883 1 96.44 138 GLY B C 1
ATOM 3818 O O . GLY B 1 138 ? -17.875 28.25 8.016 1 96.44 138 GLY B O 1
ATOM 3819 N N . ALA B 1 139 ? -19.094 29.766 6.797 1 95 139 ALA B N 1
ATOM 3820 C CA . ALA B 1 139 ? -19.453 28.828 5.73 1 95 139 ALA B CA 1
ATOM 3821 C C . ALA B 1 139 ? -20.062 27.562 6.293 1 95 139 ALA B C 1
ATOM 3823 O O . ALA B 1 139 ? -21.047 27.609 7.031 1 95 139 ALA B O 1
ATOM 3824 N N . ASN B 1 140 ? -19.422 26.406 6.059 1 94.81 140 ASN B N 1
ATOM 3825 C CA . ASN B 1 140 ? -20 25.141 6.508 1 94.81 140 ASN B CA 1
ATOM 3826 C C . ASN B 1 140 ? -19.594 24.828 7.945 1 94.81 140 ASN B C 1
ATOM 3828 O O . ASN B 1 140 ? -20.016 23.797 8.5 1 94.81 140 ASN B O 1
ATOM 3832 N N . LEU B 1 141 ? -18.875 25.672 8.555 1 97.94 141 LEU B N 1
ATOM 3833 C CA . LEU B 1 141 ? -18.453 25.547 9.945 1 97.94 141 LEU B CA 1
ATOM 3834 C C . LEU B 1 141 ? -18.938 26.734 10.781 1 97.94 141 LEU B C 1
ATOM 3836 O O . LEU B 1 141 ? -18.125 27.531 11.25 1 97.94 141 LEU B O 1
ATOM 3840 N N . PRO B 1 142 ? -20.234 26.812 11.039 1 96.94 142 PRO B N 1
ATOM 3841 C CA . PRO B 1 142 ? -20.859 28.031 11.594 1 96.94 142 PRO B CA 1
ATOM 3842 C C . PRO B 1 142 ? -20.859 28.031 13.125 1 96.94 142 PRO B C 1
ATOM 3844 O O . PRO B 1 142 ? -21.188 29.062 13.734 1 96.94 142 PRO B O 1
ATOM 3847 N N . THR B 1 143 ? -20.531 26.969 13.734 1 97.56 143 THR B N 1
ATOM 3848 C CA . THR B 1 143 ? -20.641 26.891 15.195 1 97.56 143 THR B CA 1
ATOM 3849 C C . THR B 1 143 ? -19.656 27.875 15.844 1 97.56 143 THR B C 1
ATOM 3851 O O . THR B 1 143 ? -18.469 27.891 15.5 1 97.56 143 THR B O 1
ATOM 3854 N N . VAL B 1 144 ? -20.141 28.688 16.75 1 98.44 144 VAL B N 1
ATOM 3855 C CA . VAL B 1 144 ? -19.297 29.656 17.469 1 98.44 144 VAL B CA 1
ATOM 3856 C C . VAL B 1 144 ? -18.531 28.938 18.578 1 98.44 144 VAL B C 1
ATOM 3858 O O . VAL B 1 144 ? -19.141 28.328 19.469 1 98.44 144 VAL B O 1
ATOM 3861 N N . PRO B 1 145 ? -17.234 28.953 18.547 1 98.75 145 PRO B N 1
ATOM 3862 C CA . PRO B 1 145 ? -16.453 28.359 19.625 1 98.75 145 PRO B CA 1
ATOM 3863 C C . PRO B 1 145 ? -16.516 29.156 20.938 1 98.75 145 PRO B C 1
ATOM 3865 O O . PRO B 1 145 ? -16.922 30.312 20.922 1 98.75 145 PRO B O 1
ATOM 3868 N N . ARG B 1 146 ? -16.25 28.469 22.016 1 98.75 146 ARG B N 1
ATOM 3869 C CA . ARG B 1 146 ? -16.031 29.188 23.266 1 98.75 146 ARG B CA 1
ATOM 3870 C C . ARG B 1 146 ? -14.664 29.844 23.297 1 98.75 146 ARG B C 1
ATOM 3872 O O . ARG B 1 146 ? -13.656 29.219 22.969 1 98.75 146 ARG B O 1
ATOM 3879 N N . ALA B 1 147 ? -14.57 31.125 23.625 1 98.88 147 ALA B N 1
ATOM 3880 C CA . ALA B 1 147 ? -13.289 31.797 23.797 1 98.88 147 ALA B CA 1
ATOM 3881 C C . ALA B 1 147 ? -12.484 31.172 24.922 1 98.88 147 ALA B C 1
ATOM 3883 O O . ALA B 1 147 ? -12.984 31 26.031 1 98.88 147 ALA B O 1
ATOM 3884 N N . MET B 1 148 ? -11.281 30.906 24.688 1 98.88 148 MET B N 1
ATOM 3885 C CA . MET B 1 148 ? -10.406 30.25 25.672 1 98.88 148 MET B CA 1
ATOM 3886 C C . MET B 1 148 ? -10.086 31.188 26.828 1 98.88 148 MET B C 1
ATOM 3888 O O . MET B 1 148 ? -9.836 32.375 26.609 1 98.88 148 MET B O 1
ATOM 3892 N N . THR B 1 149 ? -10.102 30.594 28.047 1 98.62 149 THR B N 1
ATOM 3893 C CA . THR B 1 149 ? -9.547 31.297 29.203 1 98.62 149 THR B CA 1
ATOM 3894 C C . THR B 1 149 ? -8.039 31.125 29.266 1 98.62 149 THR B C 1
ATOM 3896 O O . THR B 1 149 ? -7.465 30.328 28.5 1 98.62 149 THR B O 1
ATOM 3899 N N . LEU B 1 150 ? -7.418 31.953 30.156 1 98.62 150 LEU B N 1
ATOM 3900 C CA . LEU B 1 150 ? -5.984 31.766 30.359 1 98.62 150 LEU B CA 1
ATOM 3901 C C . LEU B 1 150 ? -5.688 30.344 30.844 1 98.62 150 LEU B C 1
ATOM 3903 O O . LEU B 1 150 ? -4.652 29.781 30.5 1 98.62 150 LEU B O 1
ATOM 3907 N N . ASP B 1 151 ? -6.598 29.797 31.641 1 98.62 151 ASP B N 1
ATOM 3908 C CA . ASP B 1 151 ? -6.445 28.422 32.094 1 98.62 151 ASP B CA 1
ATOM 3909 C C . ASP B 1 151 ? -6.555 27.438 30.938 1 98.62 151 ASP B C 1
ATOM 3911 O O . ASP B 1 151 ? -5.84 26.422 30.906 1 98.62 151 ASP B O 1
ATOM 3915 N N . ASP B 1 152 ? -7.496 27.672 30.031 1 98.75 152 ASP B N 1
ATOM 3916 C CA . ASP B 1 152 ? -7.602 26.844 28.828 1 98.75 152 ASP B CA 1
ATOM 3917 C C . ASP B 1 152 ? -6.297 26.859 28.031 1 98.75 152 ASP B C 1
ATOM 3919 O O . ASP B 1 152 ? -5.836 25.812 27.578 1 98.75 152 ASP B O 1
ATOM 3923 N N . ILE B 1 153 ? -5.738 28.047 27.859 1 98.88 153 ILE B N 1
ATOM 3924 C CA . ILE B 1 153 ? -4.512 28.219 27.094 1 98.88 153 ILE B CA 1
ATOM 3925 C C . ILE B 1 153 ? -3.381 27.422 27.734 1 98.88 153 ILE B C 1
ATOM 3927 O O . ILE B 1 153 ? -2.66 26.688 27.062 1 98.88 153 ILE B O 1
ATOM 3931 N N . ALA B 1 154 ? -3.299 27.562 29.062 1 98.75 154 ALA B N 1
ATOM 3932 C CA . ALA B 1 154 ? -2.277 26.812 29.797 1 98.75 154 ALA B CA 1
ATOM 3933 C C . ALA B 1 154 ? -2.482 25.312 29.641 1 98.75 154 ALA B C 1
ATOM 3935 O O . ALA B 1 154 ? -1.52 24.562 29.469 1 98.75 154 ALA B O 1
ATOM 3936 N N . ARG B 1 155 ? -3.666 24.875 29.766 1 98.81 155 ARG B N 1
ATOM 3937 C CA . ARG B 1 155 ? -3.994 23.469 29.672 1 98.81 155 ARG B CA 1
ATOM 3938 C C . ARG B 1 155 ? -3.646 22.906 28.281 1 98.81 155 ARG B C 1
ATOM 3940 O O . ARG B 1 155 ? -3.043 21.844 28.172 1 98.81 155 ARG B O 1
ATOM 3947 N N . VAL B 1 156 ? -4.023 23.594 27.219 1 98.88 156 VAL B N 1
ATOM 3948 C CA . VAL B 1 156 ? -3.785 23.109 25.859 1 98.88 156 VAL B CA 1
ATOM 3949 C C . VAL B 1 156 ? -2.285 23.094 25.578 1 98.88 156 VAL B C 1
ATOM 3951 O O . VAL B 1 156 ? -1.781 22.172 24.938 1 98.88 156 VAL B O 1
ATOM 3954 N N . LYS B 1 157 ? -1.561 24.109 26.062 1 98.88 157 LYS B N 1
ATOM 3955 C CA . LYS B 1 157 ? -0.106 24.078 25.938 1 98.88 157 LYS B CA 1
ATOM 3956 C C . LYS B 1 157 ? 0.467 22.812 26.578 1 98.88 157 LYS B C 1
ATOM 3958 O O . LYS B 1 157 ? 1.33 22.156 26 1 98.88 157 LYS B O 1
ATOM 3963 N N . GLN B 1 158 ? -0.06 22.5 27.75 1 98.88 158 GLN B N 1
ATOM 3964 C CA . GLN B 1 158 ? 0.393 21.297 28.438 1 98.88 158 GLN B CA 1
ATOM 3965 C C . GLN B 1 158 ? 0.014 20.047 27.641 1 98.88 158 GLN B C 1
ATOM 3967 O O . GLN B 1 158 ? 0.763 19.062 27.625 1 98.88 158 GLN B O 1
ATOM 3972 N N . ASP B 1 159 ? -1.146 20.062 27.031 1 98.94 159 ASP B N 1
ATOM 3973 C CA . ASP B 1 159 ? -1.555 18.953 26.188 1 98.94 159 ASP B CA 1
ATOM 3974 C C . ASP B 1 159 ? -0.545 18.703 25.062 1 98.94 159 ASP B C 1
ATOM 3976 O O . ASP B 1 159 ? -0.238 17.547 24.75 1 98.94 159 ASP B O 1
ATOM 3980 N N . PHE B 1 160 ? -0.043 19.75 24.422 1 98.94 160 PHE B N 1
ATOM 3981 C CA . PHE B 1 160 ? 0.984 19.625 23.406 1 98.94 160 PHE B CA 1
ATOM 3982 C C . PHE B 1 160 ? 2.246 19 23.984 1 98.94 160 PHE B C 1
ATOM 3984 O O . PHE B 1 160 ? 2.861 18.125 23.344 1 98.94 160 PHE B O 1
ATOM 3991 N N . VAL B 1 161 ? 2.619 19.453 25.172 1 98.94 161 VAL B N 1
ATOM 3992 C CA . VAL B 1 161 ? 3.812 18.938 25.828 1 98.94 161 VAL B CA 1
ATOM 3993 C C . VAL B 1 161 ? 3.648 17.438 26.094 1 98.94 161 VAL B C 1
ATOM 3995 O O . VAL B 1 161 ? 4.539 16.641 25.781 1 98.94 161 VAL B O 1
ATOM 3998 N N . ASP B 1 162 ? 2.547 17.062 26.641 1 98.94 162 ASP B N 1
ATOM 3999 C CA . ASP B 1 162 ? 2.283 15.656 26.953 1 98.94 162 ASP B CA 1
ATOM 4000 C C . ASP B 1 162 ? 2.256 14.805 25.688 1 98.94 162 ASP B C 1
ATOM 4002 O O . ASP B 1 162 ? 2.76 13.68 25.688 1 98.94 162 ASP B O 1
ATOM 4006 N N . ALA B 1 163 ? 1.644 15.344 24.672 1 98.94 163 ALA B N 1
ATOM 4007 C CA . ALA B 1 163 ? 1.6 14.648 23.406 1 98.94 163 ALA B CA 1
ATOM 4008 C C . ALA B 1 163 ? 3.004 14.438 22.844 1 98.94 163 ALA B C 1
ATOM 4010 O O . ALA B 1 163 ? 3.316 13.359 22.312 1 98.94 163 ALA B O 1
ATOM 4011 N N . ALA B 1 164 ? 3.818 15.445 22.922 1 98.94 164 ALA B N 1
ATOM 4012 C CA . ALA B 1 164 ? 5.195 15.336 22.453 1 98.94 164 ALA B CA 1
ATOM 4013 C C . ALA B 1 164 ? 5.957 14.258 23.203 1 98.94 164 ALA B C 1
ATOM 4015 O O . ALA B 1 164 ? 6.715 13.484 22.609 1 98.94 164 ALA B O 1
ATOM 4016 N N . ARG B 1 165 ? 5.773 14.211 24.531 1 98.94 165 ARG B N 1
ATOM 4017 C CA . ARG B 1 165 ? 6.402 13.172 25.344 1 98.94 165 ARG B CA 1
ATOM 4018 C C . ARG B 1 165 ? 5.953 11.781 24.891 1 98.94 165 ARG B C 1
ATOM 4020 O O . ARG B 1 165 ? 6.773 10.875 24.766 1 98.94 165 ARG B O 1
ATOM 4027 N N . ARG B 1 166 ? 4.691 11.656 24.703 1 98.94 166 ARG B N 1
ATOM 4028 C CA . ARG B 1 166 ? 4.137 10.375 24.297 1 98.94 166 ARG B CA 1
ATOM 4029 C C . ARG B 1 166 ? 4.645 9.977 22.906 1 98.94 166 ARG B C 1
ATOM 4031 O O . ARG B 1 166 ? 4.914 8.805 22.656 1 98.94 166 ARG B O 1
ATOM 4038 N N . ALA B 1 167 ? 4.703 10.961 21.984 1 98.94 167 ALA B N 1
ATOM 4039 C CA . ALA B 1 167 ? 5.25 10.703 20.641 1 98.94 167 ALA B CA 1
ATOM 4040 C C . ALA B 1 167 ? 6.691 10.203 20.734 1 98.94 167 ALA B C 1
ATOM 4042 O O . ALA B 1 167 ? 7.062 9.234 20.062 1 98.94 167 ALA B O 1
ATOM 4043 N N . ARG B 1 168 ? 7.484 10.914 21.562 1 98.81 168 ARG B N 1
ATOM 4044 C CA . ARG B 1 168 ? 8.859 10.5 21.797 1 98.81 168 ARG B CA 1
ATOM 4045 C C . ARG B 1 168 ? 8.914 9.062 22.312 1 98.81 168 ARG B C 1
ATOM 4047 O O . ARG B 1 168 ? 9.672 8.242 21.797 1 98.81 168 ARG B O 1
ATOM 4054 N N . ASP B 1 169 ? 8.07 8.781 23.25 1 98.62 169 ASP B N 1
ATOM 4055 C CA . ASP B 1 169 ? 8.086 7.473 23.906 1 98.62 169 ASP B CA 1
ATOM 4056 C C . ASP B 1 169 ? 7.605 6.379 22.953 1 98.62 169 ASP B C 1
ATOM 4058 O O . ASP B 1 169 ? 8.016 5.223 23.062 1 98.62 169 ASP B O 1
ATOM 4062 N N . ALA B 1 170 ? 6.734 6.727 22.031 1 98.81 170 ALA B N 1
ATOM 4063 C CA . ALA B 1 170 ? 6.242 5.781 21.031 1 98.81 170 ALA B CA 1
ATOM 4064 C C . ALA B 1 170 ? 7.309 5.488 19.984 1 98.81 170 ALA B C 1
ATOM 4066 O O . ALA B 1 170 ? 7.176 4.543 19.203 1 98.81 170 ALA B O 1
ATOM 4067 N N . GLY B 1 171 ? 8.367 6.324 19.891 1 98.88 171 GLY B N 1
ATOM 4068 C CA . GLY B 1 171 ? 9.492 6.039 19.016 1 98.88 171 GLY B CA 1
ATOM 4069 C C . GLY B 1 171 ? 9.547 6.945 17.797 1 98.88 171 GLY B C 1
ATOM 4070 O O . GLY B 1 171 ? 10.352 6.723 16.891 1 98.88 171 GLY B O 1
ATOM 4071 N N . PHE B 1 172 ? 8.734 7.938 17.719 1 98.94 172 PHE B N 1
ATOM 4072 C CA . PHE B 1 172 ? 8.82 8.898 16.625 1 98.94 172 PHE B CA 1
ATOM 4073 C C . PHE B 1 172 ? 10.148 9.648 16.656 1 98.94 172 PHE B C 1
ATOM 4075 O O . PHE B 1 172 ? 10.68 9.922 17.734 1 98.94 172 PHE B O 1
ATOM 4082 N N . GLU B 1 173 ? 10.672 10.039 15.469 1 98.94 173 GLU B N 1
ATOM 4083 C CA . GLU B 1 173 ? 11.984 10.68 15.367 1 98.94 173 GLU B CA 1
ATOM 4084 C C . GLU B 1 173 ? 11.883 12.055 14.719 1 98.94 173 GLU B C 1
ATOM 4086 O O . GLU B 1 173 ? 12.898 12.695 14.438 1 98.94 173 GLU B O 1
ATOM 4091 N N . TRP B 1 174 ? 10.711 12.461 14.438 1 98.94 174 TRP B N 1
ATOM 4092 C CA . TRP B 1 174 ? 10.352 13.727 13.805 1 98.94 174 TRP B CA 1
ATOM 4093 C C . TRP B 1 174 ? 9 14.234 14.305 1 98.94 174 TRP B C 1
ATOM 4095 O O . TRP B 1 174 ? 8.039 13.461 14.398 1 98.94 174 TRP B O 1
ATOM 4105 N N . ILE B 1 175 ? 8.93 15.484 14.789 1 98.94 175 ILE B N 1
ATOM 4106 C CA . ILE B 1 175 ? 7.652 16 15.266 1 98.94 175 ILE B CA 1
ATOM 4107 C C . ILE B 1 175 ? 7.328 17.312 14.562 1 98.94 175 ILE B C 1
ATOM 4109 O O . ILE B 1 175 ? 8.219 18.125 14.305 1 98.94 175 ILE B O 1
ATOM 4113 N N . GLU B 1 176 ? 6.094 17.453 14.172 1 98.94 176 GLU B N 1
ATOM 4114 C CA . GLU B 1 176 ? 5.594 18.672 13.539 1 98.94 176 GLU B CA 1
ATOM 4115 C C . GLU B 1 176 ? 4.441 19.281 14.336 1 98.94 176 GLU B C 1
ATOM 4117 O O . GLU B 1 176 ? 3.441 18.609 14.594 1 98.94 176 GLU B O 1
ATOM 4122 N N . LEU B 1 177 ? 4.574 20.5 14.805 1 98.94 177 LEU B N 1
ATOM 4123 C CA . LEU B 1 177 ? 3.482 21.25 15.422 1 98.94 177 LEU B CA 1
ATOM 4124 C C . LEU B 1 177 ? 2.576 21.859 14.359 1 98.94 177 LEU B C 1
ATOM 4126 O O . LEU B 1 177 ? 3.049 22.578 13.469 1 98.94 177 LEU B O 1
ATOM 4130 N N . HIS B 1 178 ? 1.291 21.562 14.453 1 98.94 178 HIS B N 1
ATOM 4131 C CA . HIS B 1 178 ? 0.357 22.062 13.445 1 98.94 178 HIS B CA 1
ATOM 4132 C C . HIS B 1 178 ? -0.151 23.453 13.805 1 98.94 178 HIS B C 1
ATOM 4134 O O . HIS B 1 178 ? -1.098 23.594 14.586 1 98.94 178 HIS B O 1
ATOM 4140 N N . PHE B 1 179 ? 0.399 24.469 13.18 1 98.81 179 PHE B N 1
ATOM 4141 C CA . PHE B 1 179 ? 0.038 25.859 13.383 1 98.81 179 PHE B CA 1
ATOM 4142 C C . PHE B 1 179 ? -0.494 26.484 12.094 1 98.81 179 PHE B C 1
ATOM 4144 O O . PHE B 1 179 ? -0.232 27.656 11.805 1 98.81 179 PHE B O 1
ATOM 4151 N N . ALA B 1 180 ? -1.196 25.672 11.305 1 98.56 180 ALA B N 1
ATOM 4152 C CA . ALA B 1 180 ? -1.666 26.141 10.008 1 98.56 180 ALA B CA 1
ATOM 4153 C C . ALA B 1 180 ? -3.152 25.844 9.82 1 98.56 180 ALA B C 1
ATOM 4155 O O . ALA B 1 180 ? -3.818 25.375 10.742 1 98.56 180 ALA B O 1
ATOM 4156 N N . HIS B 1 181 ? -3.697 26.312 8.742 1 98.12 181 HIS B N 1
ATOM 4157 C CA . HIS B 1 181 ? -4.953 25.891 8.125 1 98.12 181 HIS B CA 1
ATOM 4158 C C . HIS B 1 181 ? -6.148 26.344 8.961 1 98.12 181 HIS B C 1
ATOM 4160 O O . HIS B 1 181 ? -7.184 25.688 8.977 1 98.12 181 HIS B O 1
ATOM 4166 N N . GLY B 1 182 ? -5.988 27.391 9.711 1 98.19 182 GLY B N 1
ATOM 4167 C CA . GLY B 1 182 ? -7.094 27.938 10.484 1 98.19 182 GLY B CA 1
ATOM 4168 C C . GLY B 1 182 ? -7.383 27.141 11.742 1 98.19 182 GLY B C 1
ATOM 4169 O O . GLY B 1 182 ? -8.344 27.438 12.461 1 98.19 182 GLY B O 1
ATOM 4170 N N . TYR B 1 183 ? -6.602 26.141 12.016 1 98.62 183 TYR B N 1
ATOM 4171 C CA . TYR B 1 183 ? -6.727 25.422 13.273 1 98.62 183 TYR B CA 1
ATOM 4172 C C . TYR B 1 183 ? -6.223 26.266 14.438 1 98.62 183 TYR B C 1
ATOM 4174 O O . TYR B 1 183 ? -5.984 27.453 14.289 1 98.62 183 TYR B O 1
ATOM 4182 N N . LEU B 1 184 ? -6.137 25.641 15.617 1 98.88 184 LEU B N 1
ATOM 4183 C CA . LEU B 1 184 ? -6.035 26.438 16.844 1 98.88 184 LEU B CA 1
ATOM 4184 C C . LEU B 1 184 ? -4.809 27.344 16.797 1 98.88 184 LEU B C 1
ATOM 4186 O O . LEU B 1 184 ? -4.914 28.547 17.016 1 98.88 184 LEU B O 1
ATOM 4190 N N . GLY B 1 185 ? -3.633 26.719 16.531 1 98.62 185 GLY B N 1
ATOM 4191 C CA . GLY B 1 185 ? -2.43 27.547 16.484 1 98.62 185 GLY B CA 1
ATOM 4192 C C . GLY B 1 185 ? -2.535 28.703 15.516 1 98.62 185 GLY B C 1
ATOM 4193 O O . GLY B 1 185 ? -2.252 29.844 15.875 1 98.62 185 GLY B O 1
ATOM 4194 N N . GLN B 1 186 ? -2.957 28.438 14.297 1 98.62 186 GLN B N 1
ATOM 4195 C CA . GLN B 1 186 ? -3.145 29.469 13.273 1 98.62 186 GLN B CA 1
ATOM 4196 C C . GLN B 1 186 ? -4.184 30.5 13.711 1 98.62 186 GLN B C 1
ATOM 4198 O O . GLN B 1 186 ? -4.062 31.672 13.391 1 98.62 186 GLN B O 1
ATOM 4203 N N . SER B 1 187 ? -5.223 30.078 14.398 1 98.75 187 SER B N 1
ATOM 4204 C CA . SER B 1 187 ? -6.297 30.969 14.836 1 98.75 187 SER B CA 1
ATOM 4205 C C . SER B 1 187 ? -5.785 32 15.82 1 98.75 187 SER B C 1
ATOM 4207 O O . SER B 1 187 ? -6.285 33.125 15.852 1 98.75 187 SER B O 1
ATOM 4209 N N . PHE B 1 188 ? -4.84 31.656 16.656 1 98.88 188 PHE B N 1
ATOM 4210 C CA . PHE B 1 188 ? -4.254 32.625 17.578 1 98.88 188 PHE B CA 1
ATOM 4211 C C . PHE B 1 188 ? -3.479 33.688 16.828 1 98.88 188 PHE B C 1
ATOM 4213 O O . PHE B 1 188 ? -3.535 34.875 17.172 1 98.88 188 PHE B O 1
ATOM 4220 N N . PHE B 1 189 ? -2.781 33.312 15.797 1 98.75 189 PHE B N 1
ATOM 4221 C CA . PHE B 1 189 ? -1.914 34.25 15.078 1 98.75 189 PHE B CA 1
ATOM 4222 C C . PHE B 1 189 ? -2.732 35.156 14.188 1 98.75 189 PHE B C 1
ATOM 4224 O O . PHE B 1 189 ? -2.367 36.344 13.984 1 98.75 189 PHE B O 1
ATOM 4231 N N . SER B 1 190 ? -3.797 34.75 13.648 1 98.44 190 SER B N 1
ATOM 4232 C CA . SER B 1 190 ? -4.566 35.469 12.625 1 98.44 190 SER B CA 1
ATOM 4233 C C . SER B 1 190 ? -5.352 36.625 13.234 1 98.44 190 SER B C 1
ATOM 4235 O O . SER B 1 190 ? -6.031 36.438 14.25 1 98.44 190 SER B O 1
ATOM 4237 N N . GLU B 1 191 ? -5.367 37.75 12.539 1 97.19 191 GLU B N 1
ATOM 4238 C CA . GLU B 1 191 ? -6.148 38.906 12.961 1 97.19 191 GLU B CA 1
ATOM 4239 C C . GLU B 1 191 ? -7.641 38.688 12.719 1 97.19 191 GLU B C 1
ATOM 4241 O O . GLU B 1 191 ? -8.477 39.375 13.297 1 97.19 191 GLU B O 1
ATOM 4246 N N . HIS B 1 192 ? -7.93 37.75 11.867 1 97.38 192 HIS B N 1
ATOM 4247 C CA . HIS B 1 192 ? -9.32 37.469 11.523 1 97.38 192 HIS B CA 1
ATOM 4248 C C . HIS B 1 192 ? -10.023 36.688 12.625 1 97.38 192 HIS B C 1
ATOM 4250 O O . HIS B 1 192 ? -11.234 36.812 12.812 1 97.38 192 HIS B O 1
ATOM 4256 N N . SER B 1 193 ? -9.242 35.875 13.375 1 98.38 193 SER B N 1
ATOM 4257 C CA . SER B 1 193 ? -9.867 34.969 14.312 1 98.38 193 SER B CA 1
ATOM 4258 C C . SER B 1 193 ? -9.516 35.312 15.758 1 98.38 193 SER B C 1
ATOM 4260 O O . SER B 1 193 ? -10.141 34.812 16.688 1 98.38 193 SER B O 1
ATOM 4262 N N . ASN B 1 194 ? -8.5 36.062 15.945 1 98.81 194 ASN B N 1
ATOM 4263 C CA . ASN B 1 194 ? -8.055 36.438 17.281 1 98.81 194 ASN B CA 1
ATOM 4264 C C . ASN B 1 194 ? -8.328 37.906 17.562 1 98.81 194 ASN B C 1
ATOM 4266 O O . ASN B 1 194 ? -7.559 38.781 17.141 1 98.81 194 ASN B O 1
ATOM 4270 N N . LEU B 1 195 ? -9.328 38.125 18.359 1 98.38 195 LEU B N 1
ATOM 4271 C CA . LEU B 1 195 ? -9.703 39.5 18.734 1 98.38 195 LEU B CA 1
ATOM 4272 C C . LEU B 1 195 ? -9.578 39.719 20.234 1 98.38 195 LEU B C 1
ATOM 4274 O O . LEU B 1 195 ? -10.289 40.531 20.812 1 98.38 195 LEU B O 1
ATOM 4278 N N . ARG B 1 196 ? -8.797 38.906 20.797 1 98.62 196 ARG B N 1
ATOM 4279 C CA . ARG B 1 196 ? -8.539 39.031 22.234 1 98.62 196 ARG B CA 1
ATOM 4280 C C . ARG B 1 196 ? -7.926 40.406 22.547 1 98.62 196 ARG B C 1
ATOM 4282 O O . ARG B 1 196 ? -7.281 41 21.703 1 98.62 196 ARG B O 1
ATOM 4289 N N . THR B 1 197 ? -8.102 40.781 23.781 1 97.94 197 THR B N 1
ATOM 4290 C CA . THR B 1 197 ? -7.551 42.062 24.219 1 97.94 197 THR B CA 1
ATOM 4291 C C . THR B 1 197 ? -6.52 41.875 25.312 1 97.94 197 THR B C 1
ATOM 4293 O O . THR B 1 197 ? -6.008 42.844 25.875 1 97.94 197 THR B O 1
ATOM 4296 N N . ASP B 1 198 ? -6.234 40.688 25.656 1 98.19 198 ASP B N 1
ATOM 4297 C CA . ASP B 1 198 ? -5.25 40.406 26.688 1 98.19 198 ASP B CA 1
ATOM 4298 C C . ASP B 1 198 ? -3.879 40.125 26.078 1 98.19 198 ASP B C 1
ATOM 4300 O O . ASP B 1 198 ? -3.582 40.562 24.969 1 98.19 198 ASP B O 1
ATOM 4304 N N . ALA B 1 199 ? -3.035 39.312 26.812 1 98.38 199 ALA B N 1
ATOM 4305 C CA . ALA B 1 199 ? -1.638 39.125 26.438 1 98.38 199 ALA B CA 1
ATOM 4306 C C . ALA B 1 199 ? -1.524 38.188 25.25 1 98.38 199 ALA B C 1
ATOM 4308 O O . ALA B 1 199 ? -0.428 37.969 24.719 1 98.38 199 ALA B O 1
ATOM 4309 N N . TYR B 1 200 ? -2.646 37.719 24.703 1 98.75 200 TYR B N 1
ATOM 4310 C CA . TYR B 1 200 ? -2.594 36.719 23.625 1 98.75 200 TYR B CA 1
ATOM 4311 C C . TYR B 1 200 ? -3.283 37.25 22.359 1 98.75 200 TYR B C 1
ATOM 4313 O O . TYR B 1 200 ? -3.5 36.531 21.406 1 98.75 200 TYR B O 1
ATOM 4321 N N . GLY B 1 201 ? -3.676 38.562 22.312 1 97.81 201 GLY B N 1
ATOM 4322 C CA . GLY B 1 201 ? -4.309 39.156 21.125 1 97.81 201 GLY B CA 1
ATOM 4323 C C . GLY B 1 201 ? -3.908 40.594 20.875 1 97.81 201 GLY B C 1
ATOM 4324 O O . GLY B 1 201 ? -3.246 41.219 21.703 1 97.81 201 GLY B O 1
ATOM 4325 N N . GLY B 1 202 ? -4.289 41.094 19.672 1 97.12 202 GLY B N 1
ATOM 4326 C CA . GLY B 1 202 ? -4.008 42.469 19.328 1 97.12 202 GLY B CA 1
ATOM 4327 C C . GLY B 1 202 ? -2.711 42.625 18.547 1 97.12 202 GLY B C 1
ATOM 4328 O O . GLY B 1 202 ? -2.691 42.5 17.328 1 97.12 202 GLY B O 1
ATOM 4329 N N . SER B 1 203 ? -1.565 42.781 19.266 1 97.88 203 SER B N 1
ATOM 4330 C CA . SER B 1 203 ? -0.268 43.031 18.656 1 97.88 203 SER B CA 1
ATOM 4331 C C . SER B 1 203 ? 0.313 41.75 18.062 1 97.88 203 SER B C 1
ATOM 4333 O O . SER B 1 203 ? -0.104 40.625 18.422 1 97.88 203 SER B O 1
ATOM 4335 N N . PHE B 1 204 ? 1.259 41.938 17.156 1 98.12 204 PHE B N 1
ATOM 4336 C CA . PHE B 1 204 ? 2 40.812 16.578 1 98.12 204 PHE B CA 1
ATOM 4337 C C . PHE B 1 204 ? 2.576 39.938 17.672 1 98.12 204 PHE B C 1
ATOM 4339 O O . PHE B 1 204 ? 2.441 38.688 17.609 1 98.12 204 PHE B O 1
ATOM 4346 N N . ASP B 1 205 ? 3.162 40.531 18.656 1 98.44 205 ASP B N 1
ATOM 4347 C CA . ASP B 1 205 ? 3.793 39.781 19.734 1 98.44 205 ASP B CA 1
ATOM 4348 C C . ASP B 1 205 ? 2.762 38.938 20.5 1 98.44 205 ASP B C 1
ATOM 4350 O O . ASP B 1 205 ? 3.014 37.781 20.828 1 98.44 205 ASP B O 1
ATOM 4354 N N . ASN B 1 206 ? 1.634 39.594 20.797 1 98.69 206 ASN B N 1
ATOM 4355 C CA . ASN B 1 206 ? 0.597 38.906 21.578 1 98.69 206 ASN B CA 1
ATOM 4356 C C . ASN B 1 206 ? -0.033 37.75 20.781 1 98.69 206 ASN B C 1
ATOM 4358 O O . ASN B 1 206 ? -0.266 36.688 21.328 1 98.69 206 ASN B O 1
ATOM 4362 N N . ARG B 1 207 ? -0.252 38 19.5 1 98.75 207 ARG B N 1
ATOM 4363 C CA . ARG B 1 207 ? -0.851 36.969 18.641 1 98.75 207 ARG B CA 1
ATOM 4364 C C . ARG B 1 207 ? 0.12 35.812 18.406 1 98.75 207 ARG B C 1
ATOM 4366 O O . ARG B 1 207 ? -0.298 34.688 18.109 1 98.75 207 ARG B O 1
ATOM 4373 N N . SER B 1 208 ? 1.39 36.094 18.562 1 98.81 208 SER B N 1
ATOM 4374 C CA . SER B 1 208 ? 2.418 35.062 18.344 1 98.81 208 SER B CA 1
ATOM 4375 C C . SER B 1 208 ? 2.656 34.25 19.609 1 98.81 208 SER B C 1
ATOM 4377 O O . SER B 1 208 ? 3.275 33.188 19.547 1 98.81 208 SER B O 1
ATOM 4379 N N . ARG B 1 209 ? 2.215 34.719 20.703 1 98.88 209 ARG B N 1
ATOM 4380 C CA . ARG B 1 209 ? 2.646 34.25 22.016 1 98.88 209 ARG B CA 1
ATOM 4381 C C . ARG B 1 209 ? 2.26 32.781 22.219 1 98.88 209 ARG B C 1
ATOM 4383 O O . ARG B 1 209 ? 3.066 31.969 22.703 1 98.88 209 ARG B O 1
ATOM 4390 N N . PHE B 1 210 ? 1.017 32.406 21.938 1 98.88 210 PHE B N 1
ATOM 4391 C CA . PHE B 1 210 ? 0.589 31.031 22.109 1 98.88 210 PHE B CA 1
ATOM 4392 C C . PHE B 1 210 ? 1.495 30.078 21.344 1 98.88 210 PHE B C 1
ATOM 4394 O O . PHE B 1 210 ? 1.88 29.016 21.859 1 98.88 210 PHE B O 1
ATOM 4401 N N . LEU B 1 211 ? 1.788 30.359 20.047 1 98.94 211 LEU B N 1
ATOM 4402 C CA . LEU B 1 211 ? 2.617 29.516 19.203 1 98.94 211 LEU B CA 1
ATOM 4403 C C . LEU B 1 211 ? 4.035 29.406 19.75 1 98.94 211 LEU B C 1
ATOM 4405 O O . LEU B 1 211 ? 4.574 28.297 19.891 1 98.94 211 LEU B O 1
ATOM 4409 N N . LEU B 1 212 ? 4.609 30.547 20.125 1 98.94 212 LEU B N 1
ATOM 4410 C CA . LEU B 1 212 ? 5.988 30.594 20.594 1 98.94 212 LEU B CA 1
ATOM 4411 C C . LEU B 1 212 ? 6.117 29.875 21.938 1 98.94 212 LEU B C 1
ATOM 4413 O O . LEU B 1 212 ? 7.074 29.141 22.172 1 98.94 212 LEU B O 1
ATOM 4417 N N . GLU B 1 213 ? 5.141 30.125 22.875 1 98.88 213 GLU B N 1
ATOM 4418 C CA . GLU B 1 213 ? 5.172 29.453 24.172 1 98.88 213 GLU B CA 1
ATOM 4419 C C . GLU B 1 213 ? 4.996 27.953 24.031 1 98.88 213 GLU B C 1
ATOM 4421 O O . GLU B 1 213 ? 5.629 27.172 24.75 1 98.88 213 GLU B O 1
ATOM 4426 N N . THR B 1 214 ? 4.117 27.547 23.156 1 98.94 214 THR B N 1
ATOM 4427 C CA . THR B 1 214 ? 3.896 26.125 22.922 1 98.94 214 THR B CA 1
ATOM 4428 C C . THR B 1 214 ? 5.156 25.469 22.359 1 98.94 214 THR B C 1
ATOM 4430 O O . THR B 1 214 ? 5.574 24.406 22.828 1 98.94 214 THR B O 1
ATOM 4433 N N . LEU B 1 215 ? 5.762 26.078 21.328 1 98.94 215 LEU B N 1
ATOM 4434 C CA . LEU B 1 215 ? 7.004 25.578 20.766 1 98.94 215 LEU B CA 1
ATOM 4435 C C . LEU B 1 215 ? 8.086 25.453 21.828 1 98.94 215 LEU B C 1
ATOM 4437 O O . LEU B 1 215 ? 8.773 24.422 21.906 1 98.94 215 LEU B O 1
ATOM 4441 N N . ALA B 1 216 ? 8.211 26.484 22.641 1 98.88 216 ALA B N 1
ATOM 4442 C CA . ALA B 1 216 ? 9.227 26.484 23.688 1 98.88 216 ALA B CA 1
ATOM 4443 C C . ALA B 1 216 ? 8.984 25.359 24.688 1 98.88 216 ALA B C 1
ATOM 4445 O O . ALA B 1 216 ? 9.93 24.688 25.109 1 98.88 216 ALA B O 1
ATOM 4446 N N . ALA B 1 217 ? 7.727 25.188 25.094 1 98.88 217 ALA B N 1
ATOM 4447 C CA . ALA B 1 217 ? 7.379 24.141 26.062 1 98.88 217 ALA B CA 1
ATOM 4448 C C . ALA B 1 217 ? 7.66 22.75 25.484 1 98.88 217 ALA B C 1
ATOM 4450 O O . ALA B 1 217 ? 8.164 21.875 26.188 1 98.88 217 ALA B O 1
ATOM 4451 N N . VAL B 1 218 ? 7.316 22.531 24.219 1 98.94 218 VAL B N 1
ATOM 4452 C CA . VAL B 1 218 ? 7.566 21.25 23.562 1 98.94 218 VAL B CA 1
ATOM 4453 C C . VAL B 1 218 ? 9.07 21.031 23.422 1 98.94 218 VAL B C 1
ATOM 4455 O O . VAL B 1 218 ? 9.555 19.906 23.594 1 98.94 218 VAL B O 1
ATOM 4458 N N . ARG B 1 219 ? 9.805 22.062 23.094 1 98.75 219 ARG B N 1
ATOM 4459 C CA . ARG B 1 219 ? 11.258 21.984 22.953 1 98.75 219 ARG B CA 1
ATOM 4460 C C . ARG B 1 219 ? 11.898 21.438 24.219 1 98.75 219 ARG B C 1
ATOM 4462 O O . ARG B 1 219 ? 12.898 20.719 24.156 1 98.75 219 ARG B O 1
ATOM 4469 N N . GLU B 1 220 ? 11.375 21.672 25.359 1 98.44 220 GLU B N 1
ATOM 4470 C CA . GLU B 1 220 ? 11.922 21.25 26.641 1 98.44 220 GLU B CA 1
ATOM 4471 C C . GLU B 1 220 ? 11.836 19.734 26.812 1 98.44 220 GLU B C 1
ATOM 4473 O O . GLU B 1 220 ? 12.625 19.141 27.547 1 98.44 220 GLU B O 1
ATOM 4478 N N . VAL B 1 221 ? 10.922 19.125 26.109 1 98.75 221 VAL B N 1
ATOM 4479 C CA . VAL B 1 221 ? 10.695 17.719 26.406 1 98.75 221 VAL B CA 1
ATOM 4480 C C . VAL B 1 221 ? 11.055 16.875 25.188 1 98.75 221 VAL B C 1
ATOM 4482 O O . VAL B 1 221 ? 11.273 15.664 25.297 1 98.75 221 VAL B O 1
ATOM 4485 N N . TRP B 1 222 ? 11.07 17.453 24 1 98.81 222 TRP B N 1
ATOM 4486 C CA . TRP B 1 222 ? 11.477 16.75 22.797 1 98.81 222 TRP B CA 1
ATOM 4487 C C . TRP B 1 222 ? 13 16.656 22.703 1 98.81 222 TRP B C 1
ATOM 4489 O O . TRP B 1 222 ? 13.695 17.641 22.938 1 98.81 222 TRP B O 1
ATOM 4499 N N . PRO B 1 223 ? 13.57 15.5 22.359 1 98.5 223 PRO B N 1
ATOM 4500 C CA . PRO B 1 223 ? 15.023 15.367 22.297 1 98.5 223 PRO B CA 1
ATOM 4501 C C . PRO B 1 223 ? 15.688 16.391 21.375 1 98.5 223 PRO B C 1
ATOM 4503 O O . PRO B 1 223 ? 15.25 16.562 20.234 1 98.5 223 PRO B O 1
ATOM 4506 N N . GLU B 1 224 ? 16.734 17.016 21.812 1 98 224 GLU B N 1
ATOM 4507 C CA . GLU B 1 224 ? 17.406 18.094 21.094 1 98 224 GLU B CA 1
ATOM 4508 C C . GLU B 1 224 ? 18.016 17.594 19.781 1 98 224 GLU B C 1
ATOM 4510 O O . GLU B 1 224 ? 18.172 18.359 18.828 1 98 224 GLU B O 1
ATOM 4515 N N . ASN B 1 225 ? 18.344 16.344 19.828 1 98.31 225 ASN B N 1
ATOM 4516 C CA . ASN B 1 225 ? 19.047 15.805 18.672 1 98.31 225 ASN B CA 1
ATOM 4517 C C . ASN B 1 225 ? 18.062 15.32 17.609 1 98.31 225 ASN B C 1
ATOM 4519 O O . ASN B 1 225 ? 18.469 14.797 16.562 1 98.31 225 ASN B O 1
ATOM 4523 N N . LEU B 1 226 ? 16.719 15.383 17.844 1 98.88 226 LEU B N 1
ATOM 4524 C CA . LEU B 1 226 ? 15.703 15.023 16.875 1 98.88 226 LEU B CA 1
ATOM 4525 C C . LEU B 1 226 ? 15 16.266 16.328 1 98.88 226 LEU B C 1
ATOM 4527 O O . LEU B 1 226 ? 14.812 17.234 17.062 1 98.88 226 LEU B O 1
ATOM 4531 N N . PRO B 1 227 ? 14.57 16.234 15.094 1 98.94 227 PRO B N 1
ATOM 4532 C CA . PRO B 1 227 ? 13.953 17.406 14.469 1 98.94 227 PRO B CA 1
ATOM 4533 C C . PRO B 1 227 ? 12.641 17.812 15.141 1 98.94 227 PRO B C 1
ATOM 4535 O O . PRO B 1 227 ? 11.75 16.984 15.312 1 98.94 227 PRO B O 1
ATOM 4538 N N . LEU B 1 228 ? 12.547 19.047 15.547 1 98.94 228 LEU B N 1
ATOM 4539 C CA . LEU B 1 228 ? 11.328 19.75 15.938 1 98.94 228 LEU B CA 1
ATOM 4540 C C . LEU B 1 228 ? 10.883 20.703 14.828 1 98.94 228 LEU B C 1
ATOM 4542 O O . LEU B 1 228 ? 11.578 21.672 14.508 1 98.94 228 LEU B O 1
ATOM 4546 N N . THR B 1 229 ? 9.75 20.391 14.188 1 98.94 229 THR B N 1
ATOM 4547 C CA . THR B 1 229 ? 9.281 21.141 13.031 1 98.94 229 THR B CA 1
ATOM 4548 C C . THR B 1 229 ? 7.867 21.672 13.266 1 98.94 229 THR B C 1
ATOM 4550 O O . THR B 1 229 ? 7.246 21.359 14.281 1 98.94 229 THR B O 1
ATOM 4553 N N . ALA B 1 230 ? 7.418 22.562 12.414 1 98.94 230 ALA B N 1
ATOM 4554 C CA . ALA B 1 230 ? 6.062 23.109 12.469 1 98.94 230 ALA B CA 1
ATOM 4555 C C . ALA B 1 230 ? 5.508 23.344 11.07 1 98.94 230 ALA B C 1
ATOM 4557 O O . ALA B 1 230 ? 6.266 23.562 10.117 1 98.94 230 ALA B O 1
ATOM 4558 N N . ARG B 1 231 ? 4.273 23.125 10.922 1 98.94 231 ARG B N 1
ATOM 4559 C CA . ARG B 1 231 ? 3.543 23.609 9.75 1 98.94 231 ARG B CA 1
ATOM 4560 C C . ARG B 1 231 ? 2.848 24.938 10.047 1 98.94 231 ARG B C 1
ATOM 4562 O O . ARG B 1 231 ? 2.125 25.062 11.039 1 98.94 231 ARG B O 1
ATOM 4569 N N . PHE B 1 232 ? 3.045 25.922 9.203 1 98.88 232 PHE B N 1
ATOM 4570 C CA . PHE B 1 232 ? 2.586 27.266 9.516 1 98.88 232 PHE B CA 1
ATOM 4571 C C . PHE B 1 232 ? 1.99 27.938 8.281 1 98.88 232 PHE B C 1
ATOM 4573 O O . PHE B 1 232 ? 2.568 27.875 7.195 1 98.88 232 PHE B O 1
ATOM 4580 N N . GLY B 1 233 ? 0.775 28.469 8.445 1 98.75 233 GLY B N 1
ATOM 4581 C CA . GLY B 1 233 ? 0.17 29.281 7.402 1 98.75 233 GLY B CA 1
ATOM 4582 C C . GLY B 1 233 ? 0.752 30.672 7.312 1 98.75 233 GLY B C 1
ATOM 4583 O O . GLY B 1 233 ? 0.384 31.562 8.094 1 98.75 233 GLY B O 1
ATOM 4584 N N . VAL B 1 234 ? 1.545 30.969 6.289 1 98.81 234 VAL B N 1
ATOM 4585 C CA . VAL B 1 234 ? 2.34 32.188 6.277 1 98.81 234 VAL B CA 1
ATOM 4586 C C . VAL B 1 234 ? 1.606 33.281 5.488 1 98.81 234 VAL B C 1
ATOM 4588 O O . VAL B 1 234 ? 2.014 34.438 5.496 1 98.81 234 VAL B O 1
ATOM 4591 N N . ILE B 1 235 ? 0.573 32.875 4.84 1 98.56 235 ILE B N 1
ATOM 4592 C CA . ILE B 1 235 ? -0.166 33.812 3.99 1 98.56 235 ILE B CA 1
ATOM 4593 C C . ILE B 1 235 ? -1.639 33.406 3.949 1 98.56 235 ILE B C 1
ATOM 4595 O O . ILE B 1 235 ? -1.967 32.219 3.971 1 98.56 235 ILE B O 1
ATOM 4599 N N . GLU B 1 236 ? -2.549 34.406 3.887 1 97.81 236 GLU B N 1
ATOM 4600 C CA . GLU B 1 236 ? -3.982 34.125 3.973 1 97.81 236 GLU B CA 1
ATOM 4601 C C . GLU B 1 236 ? -4.656 34.281 2.613 1 97.81 236 GLU B C 1
ATOM 4603 O O . GLU B 1 236 ? -5.738 33.75 2.383 1 97.81 236 GLU B O 1
ATOM 4608 N N . TYR B 1 237 ? -4.098 35.094 1.732 1 97.81 237 TYR B N 1
ATOM 4609 C CA . TYR B 1 237 ? -4.668 35.469 0.44 1 97.81 237 TYR B CA 1
ATOM 4610 C C . TYR B 1 237 ? -6.004 36.188 0.614 1 97.81 237 TYR B C 1
ATOM 4612 O O . TYR B 1 237 ? -6.988 35.844 -0.039 1 97.81 237 TYR B O 1
ATOM 4620 N N . ASP B 1 238 ? -6.035 37.156 1.529 1 97.25 238 ASP B N 1
ATOM 4621 C CA . ASP B 1 238 ? -7.211 37.969 1.838 1 97.25 238 ASP B CA 1
ATOM 4622 C C . ASP B 1 238 ? -7.051 39.375 1.315 1 97.25 238 ASP B C 1
ATOM 4624 O O . ASP B 1 238 ? -7.82 40.281 1.68 1 97.25 238 ASP B O 1
ATOM 4628 N N . GLY B 1 239 ? -6.031 39.625 0.537 1 96.5 239 GLY B N 1
ATOM 4629 C CA . GLY B 1 239 ? -5.77 40.969 -0.001 1 96.5 239 GLY B CA 1
ATOM 4630 C C . GLY B 1 239 ? -4.684 41.719 0.75 1 96.5 239 GLY B C 1
ATOM 4631 O O . GLY B 1 239 ? -4.238 42.781 0.315 1 96.5 239 GLY B O 1
ATOM 4632 N N . ARG B 1 240 ? -4.195 41.219 1.879 1 96.75 240 ARG B N 1
ATOM 4633 C CA . ARG B 1 240 ? -3.125 41.812 2.678 1 96.75 240 ARG B CA 1
ATOM 4634 C C . ARG B 1 240 ? -1.892 40.906 2.676 1 96.75 240 ARG B C 1
ATOM 4636 O O . ARG B 1 240 ? -1.291 40.656 3.727 1 96.75 240 ARG B O 1
ATOM 4643 N N . ASP B 1 241 ? -1.569 40.406 1.595 1 97.19 241 ASP B N 1
ATOM 4644 C CA . ASP B 1 241 ? -0.618 39.312 1.445 1 97.19 241 ASP B CA 1
ATOM 4645 C C . ASP B 1 241 ? 0.772 39.719 1.928 1 97.19 241 ASP B C 1
ATOM 4647 O O . ASP B 1 241 ? 1.396 39 2.717 1 97.19 241 ASP B O 1
ATOM 4651 N N . GLU B 1 242 ? 1.272 40.844 1.475 1 97.62 242 GLU B N 1
ATOM 4652 C CA . GLU B 1 242 ? 2.617 41.25 1.854 1 97.62 242 GLU B CA 1
ATOM 4653 C C . GLU B 1 242 ? 2.715 41.5 3.359 1 97.62 242 GLU B C 1
ATOM 4655 O O . GLU B 1 242 ? 3.719 41.156 3.982 1 97.62 242 GLU B O 1
ATOM 4660 N N . GLN B 1 243 ? 1.749 42.094 3.91 1 97 243 GLN B N 1
ATOM 4661 C CA . GLN B 1 243 ? 1.734 42.344 5.344 1 97 243 GLN B CA 1
ATOM 4662 C C . GLN B 1 243 ? 1.747 41.062 6.141 1 97 243 GLN B C 1
ATOM 4664 O O . GLN B 1 243 ? 2.557 40.875 7.055 1 97 243 GLN B O 1
ATOM 4669 N N . THR B 1 244 ? 0.844 40.188 5.773 1 97.31 244 THR B N 1
ATOM 4670 C CA . THR B 1 244 ? 0.75 38.938 6.48 1 97.31 244 THR B CA 1
ATOM 4671 C C . THR B 1 244 ? 2.035 38.125 6.32 1 97.31 244 THR B C 1
ATOM 4673 O O . THR B 1 244 ? 2.533 37.531 7.281 1 97.31 244 THR B O 1
ATOM 4676 N N . LEU B 1 245 ? 2.572 38.031 5.098 1 98.56 245 LEU B N 1
ATOM 4677 C CA . LEU B 1 245 ? 3.783 37.281 4.832 1 98.56 245 LEU B CA 1
ATOM 4678 C C . LEU B 1 245 ? 4.965 37.812 5.621 1 98.56 245 LEU B C 1
ATOM 4680 O O . LEU B 1 245 ? 5.758 37.062 6.18 1 98.56 245 LEU B O 1
ATOM 4684 N N . THR B 1 246 ? 5.055 39.125 5.684 1 98.56 246 THR B N 1
ATOM 4685 C CA . THR B 1 246 ? 6.148 39.781 6.414 1 98.56 246 THR B CA 1
ATOM 4686 C C . THR B 1 246 ? 6.066 39.438 7.902 1 98.56 246 THR B C 1
ATOM 4688 O O . THR B 1 246 ? 7.078 39.125 8.531 1 98.56 246 THR B O 1
ATOM 4691 N N . GLU B 1 247 ? 4.906 39.531 8.477 1 98.5 247 GLU B N 1
ATOM 4692 C CA . GLU B 1 247 ? 4.715 39.125 9.875 1 98.5 247 GLU B CA 1
ATOM 4693 C C . GLU B 1 247 ? 5.051 37.656 10.094 1 98.5 247 GLU B C 1
ATOM 4695 O O . GLU B 1 247 ? 5.672 37.312 11.102 1 98.5 247 GLU B O 1
ATOM 4700 N N . SER B 1 248 ? 4.617 36.875 9.164 1 98.88 248 SER B N 1
ATOM 4701 C CA . SER B 1 248 ? 4.855 35.438 9.266 1 98.88 248 SER B CA 1
ATOM 4702 C C . SER B 1 248 ? 6.348 35.125 9.211 1 98.88 248 SER B C 1
ATOM 4704 O O . SER B 1 248 ? 6.824 34.219 9.898 1 98.88 248 SER B O 1
ATOM 4706 N N . ILE B 1 249 ? 7.078 35.781 8.375 1 98.88 249 ILE B N 1
ATOM 4707 C CA . ILE B 1 249 ? 8.523 35.594 8.273 1 98.88 249 ILE B CA 1
ATOM 4708 C C . ILE B 1 249 ? 9.188 36 9.586 1 98.88 249 ILE B C 1
ATOM 4710 O O . ILE B 1 249 ? 10.109 35.344 10.055 1 98.88 249 ILE B O 1
ATOM 4714 N N . GLU B 1 250 ? 8.688 37.094 10.18 1 98.88 250 GLU B N 1
ATOM 4715 C CA . GLU B 1 250 ? 9.195 37.5 11.492 1 98.88 250 GLU B CA 1
ATOM 4716 C C . GLU B 1 250 ? 8.945 36.406 12.531 1 98.88 250 GLU B C 1
ATOM 4718 O O . GLU B 1 250 ? 9.828 36.094 13.328 1 98.88 250 GLU B O 1
ATOM 4723 N N . LEU B 1 251 ? 7.785 35.875 12.531 1 98.88 251 LEU B N 1
ATOM 4724 C CA . LEU B 1 251 ? 7.48 34.781 13.461 1 98.88 251 LEU B CA 1
ATOM 4725 C C . LEU B 1 251 ? 8.336 33.562 13.164 1 98.88 251 LEU B C 1
ATOM 4727 O O . LEU B 1 251 ? 8.766 32.844 14.086 1 98.88 251 LEU B O 1
ATOM 4731 N N . ALA B 1 252 ? 8.578 33.281 11.891 1 98.94 252 ALA B N 1
ATOM 4732 C CA . ALA B 1 252 ? 9.445 32.156 11.516 1 98.94 252 ALA B CA 1
ATOM 4733 C C . ALA B 1 252 ? 10.844 32.344 12.094 1 98.94 252 ALA B C 1
ATOM 4735 O O . ALA B 1 252 ? 11.469 31.375 12.539 1 98.94 252 ALA B O 1
ATOM 4736 N N . ARG B 1 253 ? 11.359 33.594 12.062 1 98.88 253 ARG B N 1
ATOM 4737 C CA . ARG B 1 253 ? 12.641 33.906 12.695 1 98.88 253 ARG B CA 1
ATOM 4738 C C . ARG B 1 253 ? 12.609 33.594 14.188 1 98.88 253 ARG B C 1
ATOM 4740 O O . ARG B 1 253 ? 13.555 33 14.734 1 98.88 253 ARG B O 1
ATOM 4747 N N . ASN B 1 254 ? 11.523 33.969 14.805 1 98.88 254 ASN B N 1
ATOM 4748 C CA . ASN B 1 254 ? 11.359 33.719 16.234 1 98.88 254 ASN B CA 1
ATOM 4749 C C . ASN B 1 254 ? 11.242 32.219 16.516 1 98.88 254 ASN B C 1
ATOM 4751 O O . ASN B 1 254 ? 11.75 31.719 17.516 1 98.88 254 ASN B O 1
ATOM 4755 N N . PHE B 1 255 ? 10.5 31.453 15.625 1 98.94 255 PHE B N 1
ATOM 4756 C CA . PHE B 1 255 ? 10.445 30 15.734 1 98.94 255 PHE B CA 1
ATOM 4757 C C . PHE B 1 255 ? 11.844 29.391 15.703 1 98.94 255 PHE B C 1
ATOM 4759 O O . PHE B 1 255 ? 12.18 28.562 16.547 1 98.94 255 PHE B O 1
ATOM 4766 N N . LYS B 1 256 ? 12.625 29.812 14.734 1 98.81 256 LYS B N 1
ATOM 4767 C CA . LYS B 1 256 ? 13.992 29.312 14.602 1 98.81 256 LYS B CA 1
ATOM 4768 C C . LYS B 1 256 ? 14.805 29.594 15.867 1 98.81 256 LYS B C 1
ATOM 4770 O O . LYS B 1 256 ? 15.484 28.703 16.375 1 98.81 256 LYS B O 1
ATOM 4775 N N . ALA B 1 257 ? 14.703 30.812 16.328 1 98.62 257 ALA B N 1
ATOM 4776 C CA . ALA B 1 257 ? 15.398 31.203 17.547 1 98.62 257 ALA B CA 1
ATOM 4777 C C . ALA B 1 257 ? 14.953 30.344 18.734 1 98.62 257 ALA B C 1
ATOM 4779 O O . ALA B 1 257 ? 15.742 30.078 19.641 1 98.62 257 ALA B O 1
ATOM 4780 N N . GLY B 1 258 ? 13.734 29.938 18.688 1 98.44 258 GLY B N 1
ATOM 4781 C CA . GLY B 1 258 ? 13.18 29.109 19.75 1 98.44 258 GLY B CA 1
ATOM 4782 C C . GLY B 1 258 ? 13.508 27.641 19.594 1 98.44 258 GLY B C 1
ATOM 4783 O O . GLY B 1 258 ? 13.141 26.828 20.453 1 98.44 258 GLY B O 1
ATOM 4784 N N . GLY B 1 259 ? 14.141 27.25 18.531 1 98.44 259 GLY B N 1
ATOM 4785 C CA . GLY B 1 259 ? 14.609 25.891 18.422 1 98.44 259 GLY B CA 1
ATOM 4786 C C . GLY B 1 259 ? 13.938 25.109 17.297 1 98.44 259 GLY B C 1
ATOM 4787 O O . GLY B 1 259 ? 14.109 23.891 17.188 1 98.44 259 GLY B O 1
ATOM 4788 N N . LEU B 1 260 ? 13.164 25.75 16.484 1 98.88 260 LEU B N 1
ATOM 4789 C CA . LEU B 1 260 ? 12.555 25.078 15.352 1 98.88 260 LEU B CA 1
ATOM 4790 C C . LEU B 1 260 ? 13.609 24.734 14.297 1 98.88 260 LEU B C 1
ATOM 4792 O O . LEU B 1 260 ? 14.469 25.547 13.984 1 98.88 260 LEU B O 1
ATOM 4796 N N . ASP B 1 261 ? 13.508 23.516 13.719 1 98.88 261 ASP B N 1
ATOM 4797 C CA . ASP B 1 261 ? 14.57 23.031 12.836 1 98.88 261 ASP B CA 1
ATOM 4798 C C . ASP B 1 261 ? 14.156 23.141 11.375 1 98.88 261 ASP B C 1
ATOM 4800 O O . ASP B 1 261 ? 15.016 23.203 10.484 1 98.88 261 ASP B O 1
ATOM 4804 N N . LEU B 1 262 ? 12.898 23.109 11.07 1 98.94 262 LEU B N 1
ATOM 4805 C CA . LEU B 1 262 ? 12.352 23.156 9.719 1 98.94 262 LEU B CA 1
ATOM 4806 C C . LEU B 1 262 ? 10.906 23.641 9.734 1 98.94 262 LEU B C 1
ATOM 4808 O O . LEU B 1 262 ? 10.148 23.312 10.648 1 98.94 262 LEU B O 1
ATOM 4812 N N . LEU B 1 263 ? 10.555 24.438 8.773 1 98.94 263 LEU B N 1
ATOM 4813 C CA . LEU B 1 263 ? 9.195 24.969 8.688 1 98.94 263 LEU B CA 1
ATOM 4814 C C . LEU B 1 263 ? 8.492 24.453 7.441 1 98.94 263 LEU B C 1
ATOM 4816 O O . LEU B 1 263 ? 9.016 24.578 6.332 1 98.94 263 LEU B O 1
ATOM 4820 N N . SER B 1 264 ? 7.387 23.734 7.641 1 98.94 264 SER B N 1
ATOM 4821 C CA . SER B 1 264 ? 6.484 23.422 6.535 1 98.94 264 SER B CA 1
ATOM 4822 C C . SER B 1 264 ? 5.605 24.625 6.191 1 98.94 264 SER B C 1
ATOM 4824 O O . SER B 1 264 ? 4.668 24.953 6.922 1 98.94 264 SER B O 1
ATOM 4826 N N . VAL B 1 265 ? 5.859 25.266 5.059 1 98.88 265 VAL B N 1
ATOM 4827 C CA . VAL B 1 265 ? 5.223 26.516 4.641 1 98.88 265 VAL B CA 1
ATOM 4828 C C . VAL B 1 265 ? 3.875 26.203 3.99 1 98.88 265 VAL B C 1
ATOM 4830 O O . VAL B 1 265 ? 3.803 25.438 3.033 1 98.88 265 VAL B O 1
ATOM 4833 N N . SER B 1 266 ? 2.859 26.812 4.559 1 98.62 266 SER B N 1
ATOM 4834 C CA . SER B 1 266 ? 1.513 26.547 4.062 1 98.62 266 SER B CA 1
ATOM 4835 C C . SER B 1 266 ? 0.667 27.812 4.062 1 98.62 266 SER B C 1
ATOM 4837 O O . SER B 1 266 ? 1.201 28.922 4.145 1 98.62 266 SER B O 1
ATOM 4839 N N . VAL B 1 267 ? -0.659 27.688 3.74 1 97.94 267 VAL B N 1
ATOM 4840 C CA . VAL B 1 267 ? -1.632 28.766 3.68 1 97.94 267 VAL B CA 1
ATOM 4841 C C . VAL B 1 267 ? -2.416 28.828 4.988 1 97.94 267 VAL B C 1
ATOM 4843 O O . VAL B 1 267 ? -2.576 27.828 5.676 1 97.94 267 VAL B O 1
ATOM 4846 N N . GLY B 1 268 ? -2.871 30 5.301 1 97.88 268 GLY B N 1
ATOM 4847 C CA . GLY B 1 268 ? -3.557 30.234 6.562 1 97.88 268 GLY B CA 1
ATOM 4848 C C . GLY B 1 268 ? -4.902 29.531 6.641 1 97.88 268 GLY B C 1
ATOM 4849 O O . GLY B 1 268 ? -5.211 28.875 7.637 1 97.88 268 GLY B O 1
ATOM 4850 N N . PHE B 1 269 ? -5.707 29.641 5.656 1 97.44 269 PHE B N 1
ATOM 4851 C CA . PHE B 1 269 ? -7.051 29.078 5.594 1 97.44 269 PHE B CA 1
ATOM 4852 C C . PHE B 1 269 ? -7.852 29.453 6.836 1 97.44 269 PHE B C 1
ATOM 4854 O O . PHE B 1 269 ? -8.602 28.625 7.367 1 97.44 269 PHE B O 1
ATOM 4861 N N . THR B 1 270 ? -7.754 30.656 7.328 1 97.81 270 THR B N 1
ATOM 4862 C CA . THR B 1 270 ? -8.398 31.078 8.562 1 97.81 270 THR B CA 1
ATOM 4863 C C . THR B 1 270 ? -9.781 31.672 8.273 1 97.81 270 THR B C 1
ATOM 4865 O O . THR B 1 270 ? -10.617 31.781 9.172 1 97.81 270 THR B O 1
ATOM 4868 N N . ILE B 1 271 ? -10.008 32.062 7.031 1 97.25 271 ILE B N 1
ATOM 4869 C CA . ILE B 1 271 ? -11.289 32.625 6.602 1 97.25 271 ILE B CA 1
ATOM 4870 C C . ILE B 1 271 ? -11.766 31.875 5.348 1 97.25 271 ILE B C 1
ATOM 4872 O O . ILE B 1 271 ? -10.953 31.359 4.582 1 97.25 271 ILE B O 1
ATOM 4876 N N . PRO B 1 272 ? -13.047 31.812 5.168 1 95.31 272 PRO B N 1
ATOM 4877 C CA . PRO B 1 272 ? -13.562 31.016 4.047 1 95.31 272 PRO B CA 1
ATOM 4878 C C . PRO B 1 272 ? -13.359 31.703 2.699 1 95.31 272 PRO B C 1
ATOM 4880 O O . PRO B 1 272 ? -13.234 31.047 1.672 1 95.31 272 PRO B O 1
ATOM 4883 N N . ASP B 1 273 ? -13.367 33 2.713 1 93.75 273 ASP B N 1
ATOM 4884 C CA . ASP B 1 273 ? -13.266 33.75 1.457 1 93.75 273 ASP B CA 1
ATOM 4885 C C . ASP B 1 273 ? -11.828 34.188 1.199 1 93.75 273 ASP B C 1
ATOM 4887 O O . ASP B 1 273 ? -11.359 35.156 1.796 1 93.75 273 ASP B O 1
ATOM 4891 N N . THR B 1 274 ? -11.102 33.469 0.362 1 96 274 THR B N 1
ATOM 4892 C CA . THR B 1 274 ? -9.719 33.781 -0.004 1 96 274 THR B CA 1
ATOM 4893 C C . THR B 1 274 ? -9.531 33.688 -1.516 1 96 274 THR B C 1
ATOM 4895 O O . THR B 1 274 ? -10.359 33.094 -2.217 1 96 274 THR B O 1
ATOM 4898 N N . GLN B 1 275 ? -8.531 34.344 -2.027 1 95.75 275 GLN B N 1
ATOM 4899 C CA . GLN B 1 275 ? -8.164 34.281 -3.438 1 95.75 275 GLN B CA 1
ATOM 4900 C C . GLN B 1 275 ? -6.816 33.594 -3.615 1 95.75 275 GLN B C 1
ATOM 4902 O O . GLN B 1 275 ? -5.84 34.219 -4.039 1 95.75 275 GLN B O 1
ATOM 4907 N N . ILE B 1 276 ? -6.754 32.312 -3.377 1 96.44 276 ILE B N 1
ATOM 4908 C CA . ILE B 1 276 ? -5.523 31.547 -3.451 1 96.44 276 ILE B CA 1
ATOM 4909 C C . ILE B 1 276 ? -5.199 31.219 -4.91 1 96.44 276 ILE B C 1
ATOM 4911 O O . ILE B 1 276 ? -6.059 30.75 -5.656 1 96.44 276 ILE B O 1
ATOM 4915 N N . PRO B 1 277 ? -4.051 31.531 -5.387 1 95.56 277 PRO B N 1
ATOM 4916 C CA . PRO B 1 277 ? -3.664 31.234 -6.766 1 95.56 277 PRO B CA 1
ATOM 4917 C C . PRO B 1 277 ? -3.295 29.766 -6.98 1 95.56 277 PRO B C 1
ATOM 4919 O O . PRO B 1 277 ? -2.168 29.469 -7.379 1 95.56 277 PRO B O 1
ATOM 4922 N N . TRP B 1 278 ? -4.246 28.953 -6.859 1 93.88 278 TRP B N 1
ATOM 4923 C CA . TRP B 1 278 ? -4.012 27.516 -6.996 1 93.88 278 TRP B CA 1
ATOM 4924 C C . TRP B 1 278 ? -3.299 27.203 -8.312 1 93.88 278 TRP B C 1
ATOM 4926 O O . TRP B 1 278 ? -3.623 27.781 -9.352 1 93.88 278 TRP B O 1
ATOM 4936 N N . GLY B 1 279 ? -2.354 26.297 -8.25 1 93.19 279 GLY B N 1
ATOM 4937 C CA . GLY B 1 279 ? -1.623 25.875 -9.438 1 93.19 279 GLY B CA 1
ATOM 4938 C C . GLY B 1 279 ? -0.328 25.156 -9.117 1 93.19 279 GLY B C 1
ATOM 4939 O O . GLY B 1 279 ? 0.003 24.953 -7.949 1 93.19 279 GLY B O 1
ATOM 4940 N N . PRO B 1 280 ? 0.328 24.781 -10.148 1 95.5 280 PRO B N 1
ATOM 4941 C CA . PRO B 1 280 ? 1.586 24.062 -9.945 1 95.5 280 PRO B CA 1
ATOM 4942 C C . PRO B 1 280 ? 2.627 24.891 -9.195 1 95.5 280 PRO B C 1
ATOM 4944 O O . PRO B 1 280 ? 2.928 26.016 -9.594 1 95.5 280 PRO B O 1
ATOM 4947 N N . ALA B 1 281 ? 3.072 24.328 -8.078 1 96.38 281 ALA B N 1
ATOM 4948 C CA . ALA B 1 281 ? 4.188 24.844 -7.297 1 96.38 281 ALA B CA 1
ATOM 4949 C C . ALA B 1 281 ? 3.928 26.297 -6.871 1 96.38 281 ALA B C 1
ATOM 4951 O O . ALA B 1 281 ? 4.859 27.094 -6.77 1 96.38 281 ALA B O 1
ATOM 4952 N N . PHE B 1 282 ? 2.654 26.703 -6.691 1 96.56 282 PHE B N 1
ATOM 4953 C CA . PHE B 1 282 ? 2.322 28.094 -6.426 1 96.56 282 PHE B CA 1
ATOM 4954 C C . PHE B 1 282 ? 2.928 28.547 -5.105 1 96.56 282 PHE B C 1
ATOM 4956 O O . PHE B 1 282 ? 3.158 29.75 -4.902 1 96.56 282 PHE B O 1
ATOM 4963 N N . MET B 1 283 ? 3.307 27.641 -4.215 1 97.81 283 MET B N 1
ATOM 4964 C CA . MET B 1 283 ? 3.861 28.016 -2.918 1 97.81 283 MET B CA 1
ATOM 4965 C C . MET B 1 283 ? 5.379 28.141 -2.992 1 97.81 283 MET B C 1
ATOM 4967 O O . MET B 1 283 ? 6.016 28.609 -2.043 1 97.81 283 MET B O 1
ATOM 4971 N N . GLY B 1 284 ? 6.004 27.766 -4.125 1 98.12 284 GLY B N 1
ATOM 4972 C CA . GLY B 1 284 ? 7.449 27.766 -4.289 1 98.12 284 GLY B CA 1
ATOM 4973 C C . GLY B 1 284 ? 8.086 29.109 -3.947 1 98.12 284 GLY B C 1
ATOM 4974 O O . GLY B 1 284 ? 8.914 29.188 -3.041 1 98.12 284 GLY B O 1
ATOM 4975 N N . PRO B 1 285 ? 7.641 30.156 -4.605 1 97.69 285 PRO B N 1
ATOM 4976 C CA . PRO B 1 285 ? 8.234 31.469 -4.348 1 97.69 285 PRO B CA 1
ATOM 4977 C C . PRO B 1 285 ? 8.008 31.953 -2.918 1 97.69 285 PRO B C 1
ATOM 4979 O O . PRO B 1 285 ? 8.875 32.625 -2.342 1 97.69 285 PRO B O 1
ATOM 4982 N N . ILE B 1 286 ? 6.867 31.641 -2.355 1 98.62 286 ILE B N 1
ATOM 4983 C CA . ILE B 1 286 ? 6.555 32.031 -0.982 1 98.62 286 ILE B CA 1
ATOM 4984 C C . ILE B 1 286 ? 7.492 31.312 -0.019 1 98.62 286 ILE B C 1
ATOM 4986 O O . ILE B 1 286 ? 8.07 31.922 0.881 1 98.62 286 ILE B O 1
ATOM 4990 N N . ALA B 1 287 ? 7.656 30.031 -0.231 1 98.81 287 ALA B N 1
ATOM 4991 C CA . ALA B 1 287 ? 8.531 29.219 0.613 1 98.81 287 ALA B CA 1
ATOM 4992 C C . ALA B 1 287 ? 9.984 29.688 0.503 1 98.81 287 ALA B C 1
ATOM 4994 O O . ALA B 1 287 ? 10.711 29.719 1.499 1 98.81 287 ALA B O 1
ATOM 4995 N N . GLU B 1 288 ? 10.391 30.016 -0.694 1 98.62 288 GLU B N 1
ATOM 4996 C CA . GLU B 1 288 ? 11.742 30.516 -0.916 1 98.62 288 GLU B CA 1
ATOM 4997 C C . GLU B 1 288 ? 12.008 31.781 -0.097 1 98.62 288 GLU B C 1
ATOM 4999 O O . GLU B 1 288 ? 13.078 31.922 0.491 1 98.62 288 GLU B O 1
ATOM 5004 N N . ARG B 1 289 ? 11.07 32.688 -0.099 1 98.69 289 ARG B N 1
ATOM 5005 C CA . ARG B 1 289 ? 11.211 33.906 0.667 1 98.69 289 ARG B CA 1
ATOM 5006 C C . ARG B 1 289 ? 11.344 33.625 2.158 1 98.69 289 ARG B C 1
ATOM 5008 O O . ARG B 1 289 ? 12.18 34.188 2.842 1 98.69 289 ARG B O 1
ATOM 5015 N N . VAL B 1 290 ? 10.438 32.719 2.635 1 98.88 290 VAL B N 1
ATOM 5016 C CA . VAL B 1 290 ? 10.508 32.344 4.039 1 98.88 290 VAL B CA 1
ATOM 5017 C C . VAL B 1 290 ? 11.875 31.75 4.348 1 98.88 290 VAL B C 1
ATOM 5019 O O . VAL B 1 290 ? 12.516 32.125 5.336 1 98.88 290 VAL B O 1
ATOM 5022 N N . ARG B 1 291 ? 12.305 30.812 3.518 1 98.81 291 ARG B N 1
ATOM 5023 C CA . ARG B 1 291 ? 13.586 30.141 3.666 1 98.81 291 ARG B CA 1
ATOM 5024 C C . ARG B 1 291 ? 14.727 31.156 3.748 1 98.81 291 ARG B C 1
ATOM 5026 O O . ARG B 1 291 ? 15.555 31.094 4.66 1 98.81 291 ARG B O 1
ATOM 5033 N N . ARG B 1 292 ? 14.797 32.031 2.836 1 98.5 292 ARG B N 1
ATOM 5034 C CA . ARG B 1 292 ? 15.883 33 2.707 1 98.5 292 ARG B CA 1
ATOM 5035 C C . ARG B 1 292 ? 15.836 34 3.834 1 98.5 292 ARG B C 1
ATOM 5037 O O . ARG B 1 292 ? 16.859 34.312 4.465 1 98.5 292 ARG B O 1
ATOM 5044 N N . GLU B 1 293 ? 14.688 34.594 4.078 1 98.75 293 GLU B N 1
ATOM 5045 C CA . GLU B 1 293 ? 14.578 35.719 4.996 1 98.75 293 GLU B CA 1
ATOM 5046 C C . GLU B 1 293 ? 14.594 35.25 6.449 1 98.75 293 GLU B C 1
ATOM 5048 O O . GLU B 1 293 ? 15.07 35.969 7.328 1 98.75 293 GLU B O 1
ATOM 5053 N N . ALA B 1 294 ? 14.031 34.094 6.75 1 98.75 294 ALA B N 1
ATOM 5054 C CA . ALA B 1 294 ? 14.047 33.562 8.117 1 98.75 294 ALA B CA 1
ATOM 5055 C C . ALA B 1 294 ? 15.273 32.688 8.359 1 98.75 294 ALA B C 1
ATOM 5057 O O . ALA B 1 294 ? 15.609 32.406 9.508 1 98.75 294 ALA B O 1
ATOM 5058 N N . GLY B 1 295 ? 15.977 32.25 7.273 1 98.5 295 GLY B N 1
ATOM 5059 C CA . GLY B 1 295 ? 17.172 31.438 7.41 1 98.5 295 GLY B CA 1
ATOM 5060 C C . GLY B 1 295 ? 16.875 30.062 8.008 1 98.5 295 GLY B C 1
ATOM 5061 O O . GLY B 1 295 ? 17.609 29.594 8.867 1 98.5 295 GLY B O 1
ATOM 5062 N N . ILE B 1 296 ? 15.836 29.484 7.66 1 98.75 296 ILE B N 1
ATOM 5063 C CA . ILE B 1 296 ? 15.422 28.188 8.18 1 98.75 296 ILE B CA 1
ATOM 5064 C C . ILE B 1 296 ? 15.086 27.25 7.023 1 98.75 296 ILE B C 1
ATOM 5066 O O . ILE B 1 296 ? 14.516 27.688 6.016 1 98.75 296 ILE B O 1
ATOM 5070 N N . PRO B 1 297 ? 15.5 25.906 7.059 1 98.81 297 PRO B N 1
ATOM 5071 C CA . PRO B 1 297 ? 15.039 24.969 6.031 1 98.81 297 PRO B CA 1
ATOM 5072 C C . PRO B 1 297 ? 13.516 24.891 5.941 1 98.81 297 PRO B C 1
ATOM 5074 O O . PRO B 1 297 ? 12.828 25.016 6.957 1 98.81 297 PRO B O 1
ATOM 5077 N N . VAL B 1 298 ? 13.031 24.703 4.699 1 98.94 298 VAL B N 1
ATOM 5078 C CA . VAL B 1 298 ? 11.586 24.719 4.535 1 98.94 298 VAL B CA 1
ATOM 5079 C C . VAL B 1 298 ? 11.141 23.531 3.691 1 98.94 298 VAL B C 1
ATOM 5081 O O . VAL B 1 298 ? 11.945 22.953 2.957 1 98.94 298 VAL B O 1
ATOM 5084 N N . THR B 1 299 ? 9.93 23.094 3.895 1 98.88 299 THR B N 1
ATOM 5085 C CA . THR B 1 299 ? 9.172 22.234 2.994 1 98.88 299 THR B CA 1
ATOM 5086 C C . THR B 1 299 ? 7.793 22.844 2.715 1 98.88 299 THR B C 1
ATOM 5088 O O . THR B 1 299 ? 7.395 23.812 3.35 1 98.88 299 THR B O 1
ATOM 5091 N N . SER B 1 300 ? 7.145 22.375 1.716 1 98.75 300 SER B N 1
ATOM 5092 C CA . SER B 1 300 ? 5.762 22.719 1.397 1 98.75 300 SER B CA 1
ATOM 5093 C C . SER B 1 300 ? 5.082 21.594 0.614 1 98.75 300 SER B C 1
ATOM 5095 O O . SER B 1 300 ? 5.742 20.875 -0.128 1 98.75 300 SER B O 1
ATOM 5097 N N . ALA B 1 301 ? 3.811 21.453 0.772 1 97.06 301 ALA B N 1
ATOM 5098 C CA . ALA B 1 301 ? 3.078 20.359 0.142 1 97.06 301 ALA B CA 1
ATOM 5099 C C . ALA B 1 301 ? 2.186 20.875 -0.984 1 97.06 301 ALA B C 1
ATOM 5101 O O . ALA B 1 301 ? 1.458 20.109 -1.61 1 97.06 301 ALA B O 1
ATOM 5102 N N . TRP B 1 302 ? 2.184 22.109 -1.26 1 95.12 302 TRP B N 1
ATOM 5103 C CA . TRP B 1 302 ? 1.196 22.688 -2.164 1 95.12 302 TRP B CA 1
ATOM 5104 C C . TRP B 1 302 ? 1.791 22.906 -3.551 1 95.12 302 TRP B C 1
ATOM 5106 O O . TRP B 1 302 ? 2.609 23.812 -3.748 1 95.12 302 TRP B O 1
ATOM 5116 N N . GLY B 1 303 ? 1.354 22.016 -4.48 1 94.5 303 GLY B N 1
ATOM 5117 C CA . GLY B 1 303 ? 1.688 22.266 -5.875 1 94.5 303 GLY B CA 1
ATOM 5118 C C . GLY B 1 303 ? 2.902 21.5 -6.348 1 94.5 303 GLY B C 1
ATOM 5119 O O . GLY B 1 303 ? 3.459 21.797 -7.406 1 94.5 303 GLY B O 1
ATOM 5120 N N . PHE B 1 304 ? 3.289 20.438 -5.617 1 97.62 304 PHE B N 1
ATOM 5121 C CA . PHE B 1 304 ? 4.543 19.781 -5.957 1 97.62 304 PHE B CA 1
ATOM 5122 C C . PHE B 1 304 ? 4.312 18.312 -6.281 1 97.62 304 PHE B C 1
ATOM 5124 O O . PHE B 1 304 ? 5.199 17.469 -6.074 1 97.62 304 PHE B O 1
ATOM 5131 N N . GLY B 1 305 ? 3.227 18 -6.898 1 96.94 305 GLY B N 1
ATOM 5132 C CA . GLY B 1 305 ? 2.754 16.625 -7.004 1 96.94 305 GLY B CA 1
ATOM 5133 C C . GLY B 1 305 ? 3.432 15.844 -8.117 1 96.94 305 GLY B C 1
ATOM 5134 O O . GLY B 1 305 ? 3.367 14.609 -8.141 1 96.94 305 GLY B O 1
ATOM 5135 N N . THR B 1 306 ? 4.125 16.516 -9.102 1 97.94 306 THR B N 1
ATOM 5136 C CA . THR B 1 306 ? 4.812 15.781 -10.156 1 97.94 306 THR B CA 1
ATOM 5137 C C . THR B 1 306 ? 6.316 15.727 -9.891 1 97.94 306 THR B C 1
ATOM 5139 O O . THR B 1 306 ? 6.867 16.625 -9.242 1 97.94 306 THR B O 1
ATOM 5142 N N . PRO B 1 307 ? 6.938 14.688 -10.414 1 98.5 307 PRO B N 1
ATOM 5143 C CA . PRO B 1 307 ? 8.383 14.555 -10.203 1 98.5 307 PRO B CA 1
ATOM 5144 C C . PRO B 1 307 ? 9.164 15.781 -10.68 1 98.5 307 PRO B C 1
ATOM 5146 O O . PRO B 1 307 ? 10.078 16.234 -9.992 1 98.5 307 PRO B O 1
ATOM 5149 N N . GLN B 1 308 ? 8.75 16.375 -11.812 1 98.44 308 GLN B N 1
ATOM 5150 C CA . GLN B 1 308 ? 9.453 17.516 -12.383 1 98.44 308 GLN B CA 1
ATOM 5151 C C . GLN B 1 308 ? 9.289 18.75 -11.5 1 98.44 308 GLN B C 1
ATOM 5153 O O . GLN B 1 308 ? 10.25 19.5 -11.297 1 98.44 308 GLN B O 1
ATOM 5158 N N . LEU B 1 309 ? 8.125 18.969 -10.969 1 98.5 309 LEU B N 1
ATOM 5159 C CA . LEU B 1 309 ? 7.883 20.109 -10.094 1 98.5 309 LEU B CA 1
ATOM 5160 C C . LEU B 1 309 ? 8.648 19.953 -8.781 1 98.5 309 LEU B C 1
ATOM 5162 O O . LEU B 1 309 ? 9.242 20.906 -8.289 1 98.5 309 LEU B O 1
ATOM 5166 N N . ALA B 1 310 ? 8.609 18.734 -8.25 1 98.75 310 ALA B N 1
ATOM 5167 C CA . ALA B 1 310 ? 9.328 18.453 -7.016 1 98.75 310 ALA B CA 1
ATOM 5168 C C . ALA B 1 310 ? 10.828 18.672 -7.191 1 98.75 310 ALA B C 1
ATOM 5170 O O . ALA B 1 310 ? 11.461 19.375 -6.398 1 98.75 310 ALA B O 1
ATOM 5171 N N . GLU B 1 311 ? 11.367 18.047 -8.258 1 98.56 311 GLU B N 1
ATOM 5172 C CA . GLU B 1 311 ? 12.781 18.203 -8.594 1 98.56 311 GLU B CA 1
ATOM 5173 C C . GLU B 1 311 ? 13.141 19.672 -8.812 1 98.56 311 GLU B C 1
ATOM 5175 O O . GLU B 1 311 ? 14.156 20.156 -8.297 1 98.56 311 GLU B O 1
ATOM 5180 N N . GLY B 1 312 ? 12.328 20.344 -9.547 1 98.31 312 GLY B N 1
ATOM 5181 C CA . GLY B 1 312 ? 12.57 21.75 -9.859 1 98.31 312 GLY B CA 1
ATOM 5182 C C . GLY B 1 312 ? 12.578 22.641 -8.633 1 98.31 312 GLY B C 1
ATOM 5183 O O . GLY B 1 312 ? 13.359 23.594 -8.555 1 98.31 312 GLY B O 1
ATOM 5184 N N . ALA B 1 313 ? 11.672 22.391 -7.68 1 98.56 313 ALA B N 1
ATOM 5185 C CA . ALA B 1 313 ? 11.594 23.188 -6.457 1 98.56 313 ALA B CA 1
ATOM 5186 C C . ALA B 1 313 ? 12.891 23.094 -5.656 1 98.56 313 ALA B C 1
ATOM 5188 O O . ALA B 1 313 ? 13.328 24.078 -5.062 1 98.56 313 ALA B O 1
ATOM 5189 N N . LEU B 1 314 ? 13.477 21.875 -5.629 1 98.62 314 LEU B N 1
ATOM 5190 C CA . LEU B 1 314 ? 14.727 21.672 -4.914 1 98.62 314 LEU B CA 1
ATOM 5191 C C . LEU B 1 314 ? 15.891 22.344 -5.645 1 98.62 314 LEU B C 1
ATOM 5193 O O . LEU B 1 314 ? 16.703 23.031 -5.023 1 98.62 314 LEU B O 1
ATOM 5197 N N . GLN B 1 315 ? 15.953 22.188 -6.918 1 98.06 315 GLN B N 1
ATOM 5198 C CA . GLN B 1 315 ? 17.031 22.75 -7.723 1 98.06 315 GLN B CA 1
ATOM 5199 C C . GLN B 1 315 ? 17.016 24.266 -7.691 1 98.06 315 GLN B C 1
ATOM 5201 O O . GLN B 1 315 ? 18.078 24.906 -7.707 1 98.06 315 GLN B O 1
ATOM 5206 N N . ALA B 1 316 ? 15.828 24.797 -7.645 1 97.69 316 ALA B N 1
ATOM 5207 C CA . ALA B 1 316 ? 15.672 26.25 -7.648 1 97.69 316 ALA B CA 1
ATOM 5208 C C . ALA B 1 316 ? 15.906 26.828 -6.254 1 97.69 316 ALA B C 1
ATOM 5210 O O . ALA B 1 316 ? 15.945 28.047 -6.082 1 97.69 316 ALA B O 1
ATOM 5211 N N . GLY B 1 317 ? 16 25.969 -5.277 1 97.62 317 GLY B N 1
ATOM 5212 C CA . GLY B 1 317 ? 16.219 26.422 -3.916 1 97.62 317 GLY B CA 1
ATOM 5213 C C . GLY B 1 317 ? 14.938 26.891 -3.236 1 97.62 317 GLY B C 1
ATOM 5214 O O . GLY B 1 317 ? 14.984 27.594 -2.229 1 97.62 317 GLY B O 1
ATOM 5215 N N . HIS B 1 318 ? 13.797 26.531 -3.824 1 98.38 318 HIS B N 1
ATOM 5216 C CA . HIS B 1 318 ? 12.523 26.875 -3.209 1 98.38 318 HIS B CA 1
ATOM 5217 C C . HIS B 1 318 ? 12.297 2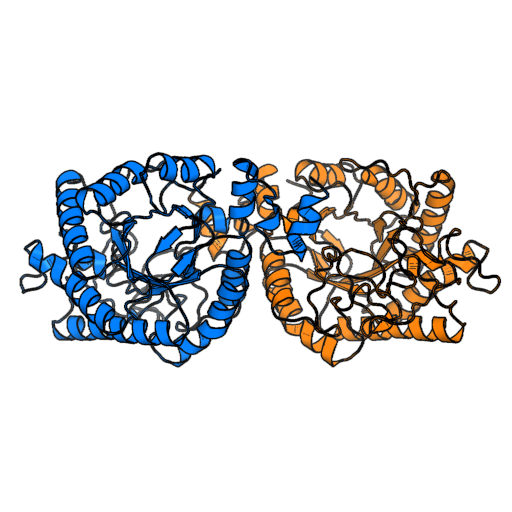6.109 -1.916 1 98.38 318 HIS B C 1
ATOM 5219 O O . HIS B 1 318 ? 11.773 26.656 -0.943 1 98.38 318 HIS B O 1
ATOM 5225 N N . LEU B 1 319 ? 12.656 24.891 -1.914 1 98.75 319 LEU B N 1
ATOM 5226 C CA . LEU B 1 319 ? 12.43 23.969 -0.802 1 98.75 319 LEU B CA 1
ATOM 5227 C C . LEU B 1 319 ? 13.695 23.188 -0.471 1 98.75 319 LEU B C 1
ATOM 5229 O O . LEU B 1 319 ? 14.539 22.969 -1.341 1 98.75 319 LEU B O 1
ATOM 5233 N N . ASP B 1 320 ? 13.828 22.75 0.751 1 98.81 320 ASP B N 1
ATOM 5234 C CA . ASP B 1 320 ? 14.875 21.828 1.174 1 98.81 320 ASP B CA 1
ATOM 5235 C C . ASP B 1 320 ? 14.375 20.375 1.158 1 98.81 320 ASP B C 1
ATOM 5237 O O . ASP B 1 320 ? 15.164 19.453 0.983 1 98.81 320 ASP B O 1
ATOM 5241 N N . LEU B 1 321 ? 13.141 20.188 1.403 1 98.5 321 LEU B N 1
ATOM 5242 C CA . LEU B 1 321 ? 12.352 18.953 1.354 1 98.5 321 LEU B CA 1
ATOM 5243 C C . LEU B 1 321 ? 11.047 19.172 0.602 1 98.5 321 LEU B C 1
ATOM 5245 O O . LEU B 1 321 ? 10.438 20.25 0.704 1 98.5 321 LEU B O 1
ATOM 5249 N N . VAL B 1 322 ? 10.648 18.203 -0.131 1 98.88 322 VAL B N 1
ATOM 5250 C CA . VAL B 1 322 ? 9.383 18.344 -0.842 1 98.88 322 VAL B CA 1
ATOM 5251 C C . VAL B 1 322 ? 8.328 17.438 -0.22 1 98.88 322 VAL B C 1
ATOM 5253 O O . VAL B 1 322 ? 8.555 16.219 -0.081 1 98.88 322 VAL B O 1
ATOM 5256 N N . SER B 1 323 ? 7.234 17.984 0.198 1 98.81 323 SER B N 1
ATOM 5257 C CA . SER B 1 323 ? 6.113 17.203 0.718 1 98.81 323 SER B CA 1
ATOM 5258 C C . SER B 1 323 ? 5.105 16.891 -0.381 1 98.81 323 SER B C 1
ATOM 5260 O O . SER B 1 323 ? 4.582 17.797 -1.032 1 98.81 323 SER B O 1
ATOM 5262 N N . VAL B 1 324 ? 4.887 15.633 -0.621 1 98.62 324 VAL B N 1
ATOM 5263 C CA . VAL B 1 324 ? 3.973 15.164 -1.661 1 98.62 324 VAL B CA 1
ATOM 5264 C C . VAL B 1 324 ? 2.857 14.328 -1.038 1 98.62 324 VAL B C 1
ATOM 5266 O O . VAL B 1 324 ? 3.078 13.18 -0.652 1 98.62 324 VAL B O 1
ATOM 5269 N N . GLY B 1 325 ? 1.672 14.906 -0.945 1 97.81 325 GLY B N 1
ATOM 5270 C CA . GLY B 1 325 ? 0.56 14.242 -0.278 1 97.81 325 GLY B CA 1
ATOM 5271 C C . GLY B 1 325 ? -0.374 13.531 -1.237 1 97.81 325 GLY B C 1
ATOM 5272 O O . GLY B 1 325 ? -0.23 12.328 -1.472 1 97.81 325 GLY B O 1
ATOM 5273 N N . ARG B 1 326 ? -1.157 14.25 -1.995 1 96.94 326 ARG B N 1
ATOM 5274 C CA . ARG B 1 326 ? -2.219 13.727 -2.848 1 96.94 326 ARG B CA 1
ATOM 5275 C C . ARG B 1 326 ? -1.667 12.719 -3.854 1 96.94 326 ARG B C 1
ATOM 5277 O O . ARG B 1 326 ? -2.307 11.703 -4.141 1 96.94 326 ARG B O 1
ATOM 5284 N N . ALA B 1 327 ? -0.548 13.023 -4.426 1 97.88 327 ALA B N 1
ATOM 5285 C CA . ALA B 1 327 ? 0.043 12.109 -5.398 1 97.88 327 ALA B CA 1
ATOM 5286 C C . ALA B 1 327 ? 0.357 10.758 -4.758 1 97.88 327 ALA B C 1
ATOM 5288 O O . ALA B 1 327 ? 0.256 9.719 -5.41 1 97.88 327 ALA B O 1
ATOM 5289 N N . HIS B 1 328 ? 0.723 10.727 -3.463 1 98.56 328 HIS B N 1
ATOM 5290 C CA . HIS B 1 328 ? 0.991 9.469 -2.768 1 98.56 328 HIS B CA 1
ATOM 5291 C C . HIS B 1 328 ? -0.303 8.727 -2.453 1 98.56 328 HIS B C 1
ATOM 5293 O O . HIS B 1 328 ? -0.294 7.508 -2.27 1 98.56 328 HIS B O 1
ATOM 5299 N N . LEU B 1 329 ? -1.461 9.477 -2.293 1 98.12 329 LEU B N 1
ATOM 5300 C CA . LEU B 1 329 ? -2.742 8.789 -2.154 1 98.12 329 LEU B CA 1
ATOM 5301 C C . LEU B 1 329 ? -3.109 8.062 -3.441 1 98.12 329 LEU B C 1
ATOM 5303 O O . LEU B 1 329 ? -3.693 6.977 -3.4 1 98.12 329 LEU B O 1
ATOM 5307 N N . ALA B 1 330 ? -2.75 8.695 -4.562 1 97.81 330 ALA B N 1
ATOM 5308 C CA . ALA B 1 330 ? -3.031 8.102 -5.863 1 97.81 330 ALA B CA 1
ATOM 5309 C C . ALA B 1 330 ? -2.131 6.895 -6.117 1 97.81 330 ALA B C 1
ATOM 5311 O O . ALA B 1 330 ? -2.572 5.887 -6.676 1 97.81 330 ALA B O 1
ATOM 5312 N N . ASP B 1 331 ? -0.905 7 -5.738 1 98.19 331 ASP B N 1
ATOM 5313 C CA . ASP B 1 331 ? 0.11 5.965 -5.906 1 98.19 331 ASP B CA 1
ATOM 5314 C C . ASP B 1 331 ? 1.063 5.93 -4.715 1 98.19 331 ASP B C 1
ATOM 5316 O O . ASP B 1 331 ? 2.018 6.711 -4.656 1 98.19 331 ASP B O 1
ATOM 5320 N N . PRO B 1 332 ? 0.871 4.922 -3.832 1 98.44 332 PRO B N 1
ATOM 5321 C CA . PRO B 1 332 ? 1.739 4.84 -2.656 1 98.44 332 PRO B CA 1
ATOM 5322 C C . PRO B 1 332 ? 3.213 4.68 -3.021 1 98.44 332 PRO B C 1
ATOM 5324 O O . PRO B 1 332 ? 4.09 4.902 -2.182 1 98.44 332 PRO B O 1
ATOM 5327 N N . HIS B 1 333 ? 3.494 4.27 -4.27 1 98.69 333 HIS B N 1
ATOM 5328 C CA . HIS B 1 333 ? 4.863 4.102 -4.738 1 98.69 333 HIS B CA 1
ATOM 5329 C C . HIS B 1 333 ? 5.301 5.281 -5.598 1 98.69 333 HIS B C 1
ATOM 5331 O O . HIS B 1 333 ? 6.062 5.113 -6.555 1 98.69 333 HIS B O 1
ATOM 5337 N N . TRP B 1 334 ? 4.812 6.453 -5.301 1 98.75 334 TRP B N 1
ATOM 5338 C CA . TRP B 1 334 ? 5.109 7.66 -6.07 1 98.75 334 TRP B CA 1
ATOM 5339 C C . TRP B 1 334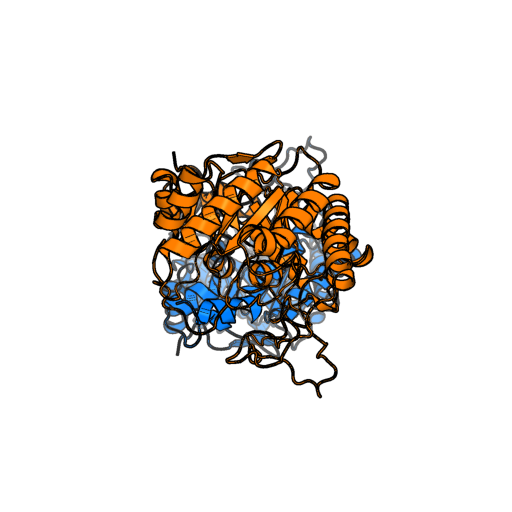 ? 6.613 7.898 -6.148 1 98.75 334 TRP B C 1
ATOM 5341 O O . TRP B 1 334 ? 7.121 8.352 -7.18 1 98.75 334 TRP B O 1
ATOM 5351 N N . ALA B 1 335 ? 7.379 7.637 -5.055 1 98.69 335 ALA B N 1
ATOM 5352 C CA . ALA B 1 335 ? 8.828 7.836 -5.074 1 98.69 335 ALA B CA 1
ATOM 5353 C C . ALA B 1 335 ? 9.477 6.984 -6.16 1 98.69 335 ALA B C 1
ATOM 5355 O O . ALA B 1 335 ? 10.398 7.438 -6.84 1 98.69 335 ALA B O 1
ATOM 5356 N N . TYR B 1 336 ? 9 5.762 -6.301 1 98.62 336 TYR B N 1
ATOM 5357 C CA . TYR B 1 336 ? 9.492 4.91 -7.379 1 98.62 336 TYR B CA 1
ATOM 5358 C C . TYR B 1 336 ? 9.148 5.504 -8.742 1 98.62 336 TYR B C 1
ATOM 5360 O O . TYR B 1 336 ? 10 5.59 -9.625 1 98.62 336 TYR B O 1
ATOM 5368 N N . PHE B 1 337 ? 7.898 5.953 -8.883 1 98.44 337 PHE B N 1
ATOM 5369 C CA . PHE B 1 337 ? 7.469 6.613 -10.109 1 98.44 337 PHE B CA 1
ATOM 5370 C C . PHE B 1 337 ? 8.352 7.816 -10.414 1 98.44 337 PHE B C 1
ATOM 5372 O O . PHE B 1 337 ? 8.805 7.988 -11.547 1 98.44 337 PHE B O 1
ATOM 5379 N N . ALA B 1 338 ? 8.594 8.602 -9.383 1 98.75 338 ALA B N 1
ATOM 5380 C CA . ALA B 1 338 ? 9.43 9.789 -9.539 1 98.75 338 ALA B CA 1
ATOM 5381 C C . ALA B 1 338 ? 10.852 9.414 -9.945 1 98.75 338 ALA B C 1
ATOM 5383 O O . ALA B 1 338 ? 11.445 10.07 -10.805 1 98.75 338 ALA B O 1
ATOM 5384 N N . ALA B 1 339 ? 11.383 8.391 -9.336 1 98.44 339 ALA B N 1
ATOM 5385 C CA . ALA B 1 339 ? 12.727 7.941 -9.664 1 98.44 339 ALA B CA 1
ATOM 5386 C C . ALA B 1 339 ? 12.828 7.551 -11.141 1 98.44 339 ALA B C 1
ATOM 5388 O O . ALA B 1 339 ? 13.797 7.906 -11.812 1 98.44 339 ALA B O 1
ATOM 5389 N N . LYS B 1 340 ? 11.867 6.832 -11.602 1 97.06 340 LYS B N 1
ATOM 5390 C CA . LYS B 1 340 ? 11.828 6.438 -13.008 1 97.06 340 LYS B CA 1
ATOM 5391 C C . LYS B 1 340 ? 11.773 7.66 -13.922 1 97.06 340 LYS B C 1
ATOM 5393 O O . LYS B 1 340 ? 12.547 7.766 -14.883 1 97.06 340 LYS B O 1
ATOM 5398 N N . GLU B 1 341 ? 10.867 8.562 -13.594 1 97.5 341 GLU B N 1
ATOM 5399 C CA . GLU B 1 341 ? 10.633 9.75 -14.422 1 97.5 341 GLU B CA 1
ATOM 5400 C C . GLU B 1 341 ? 11.867 10.633 -14.477 1 97.5 341 GLU B C 1
ATOM 5402 O O . GLU B 1 341 ? 12.133 11.281 -15.492 1 97.5 341 GLU B O 1
ATOM 5407 N N . LEU B 1 342 ? 12.586 10.648 -13.383 1 98.19 342 LEU B N 1
ATOM 5408 C CA . LEU B 1 342 ? 13.734 11.539 -13.289 1 98.19 342 LEU B CA 1
ATOM 5409 C C . LEU B 1 342 ? 15.016 10.82 -13.711 1 98.19 342 LEU B C 1
ATOM 5411 O O . LEU B 1 342 ? 16.094 11.406 -13.664 1 98.19 342 LEU B O 1
ATOM 5415 N N . GLY B 1 343 ? 14.922 9.516 -14.102 1 96.5 343 GLY B N 1
ATOM 5416 C CA . GLY B 1 343 ? 16.047 8.773 -14.641 1 96.5 343 GLY B CA 1
ATOM 5417 C C . GLY B 1 343 ? 17.062 8.367 -13.578 1 96.5 343 GLY B C 1
ATOM 5418 O O . GLY B 1 343 ? 18.25 8.281 -13.859 1 96.5 343 GLY B O 1
ATOM 5419 N N . VAL B 1 344 ? 16.578 8.172 -12.367 1 96.69 344 VAL B N 1
ATOM 5420 C CA . VAL B 1 344 ? 17.453 7.719 -11.297 1 96.69 344 VAL B CA 1
ATOM 5421 C C . VAL B 1 344 ? 17.922 6.289 -11.578 1 96.69 344 VAL B C 1
ATOM 5423 O O . VAL B 1 344 ? 17.125 5.438 -11.977 1 96.69 344 VAL B O 1
ATOM 5426 N N . ASP B 1 345 ? 19.188 5.977 -11.375 1 94.62 345 ASP B N 1
ATOM 5427 C CA . ASP B 1 345 ? 19.734 4.637 -11.578 1 94.62 345 ASP B CA 1
ATOM 5428 C C . ASP B 1 345 ? 19.078 3.633 -10.633 1 94.62 345 ASP B C 1
ATOM 5430 O O . ASP B 1 345 ? 18.875 3.934 -9.453 1 94.62 345 ASP B O 1
ATOM 5434 N N . LYS B 1 346 ? 18.734 2.426 -11.125 1 94.5 346 LYS B N 1
ATOM 5435 C CA . LYS B 1 346 ? 18.109 1.359 -10.344 1 94.5 346 LYS B CA 1
ATOM 5436 C C . LYS B 1 346 ? 16.891 1.873 -9.578 1 94.5 346 LYS B C 1
ATOM 5438 O O . LYS B 1 346 ? 16.781 1.655 -8.367 1 94.5 346 LYS B O 1
ATOM 5443 N N . SER B 1 347 ? 16.078 2.617 -10.305 1 96.75 347 SER B N 1
ATOM 5444 C CA . SER B 1 347 ? 14.914 3.273 -9.727 1 96.75 347 SER B CA 1
ATOM 5445 C C . SER B 1 347 ? 14.039 2.279 -8.961 1 96.75 347 SER B C 1
ATOM 5447 O O . SER B 1 347 ? 13.461 2.619 -7.93 1 96.75 347 SER B O 1
ATOM 5449 N N . SER B 1 348 ? 13.992 0.993 -9.406 1 96.88 348 SER B N 1
ATOM 5450 C CA . SER B 1 348 ? 13.117 0.019 -8.766 1 96.88 348 SER B CA 1
ATOM 5451 C C . SER B 1 348 ? 13.555 -0.264 -7.336 1 96.88 348 SER B C 1
ATOM 5453 O O . SER B 1 348 ? 12.734 -0.622 -6.488 1 96.88 348 SER B O 1
ATOM 5455 N N . TRP B 1 349 ? 14.766 -0.064 -7.023 1 96.56 349 TRP B N 1
ATOM 5456 C CA . TRP B 1 349 ? 15.312 -0.431 -5.723 1 96.56 349 TRP B CA 1
ATOM 5457 C C . TRP B 1 349 ? 15.031 0.654 -4.688 1 96.56 349 TRP B C 1
ATOM 5459 O O . TRP B 1 349 ? 15.492 0.569 -3.547 1 96.56 349 TRP B O 1
ATOM 5469 N N . THR B 1 350 ? 14.219 1.73 -5.156 1 97.06 350 THR B N 1
ATOM 5470 C CA . THR B 1 350 ? 13.547 2.557 -4.156 1 97.06 350 THR B CA 1
ATOM 5471 C C . THR B 1 350 ? 12.531 1.734 -3.369 1 97.06 350 THR B C 1
ATOM 5473 O O . THR B 1 350 ? 12.117 2.127 -2.273 1 97.06 350 THR B O 1
ATOM 5476 N N . LEU B 1 351 ? 12.141 0.604 -3.918 1 98.25 351 LEU B N 1
ATOM 5477 C CA . LEU B 1 351 ? 11.195 -0.324 -3.299 1 98.25 351 LEU B CA 1
ATOM 5478 C C . LEU B 1 351 ? 11.93 -1.502 -2.668 1 98.25 351 LEU B C 1
ATOM 5480 O O . LEU B 1 351 ? 13.117 -1.723 -2.947 1 98.25 351 LEU B O 1
ATOM 5484 N N . PRO B 1 352 ? 11.281 -2.23 -1.763 1 98 352 PRO B N 1
ATOM 5485 C CA . PRO B 1 352 ? 11.922 -3.402 -1.164 1 98 352 PRO B CA 1
ATOM 5486 C C . PRO B 1 352 ? 12.203 -4.504 -2.182 1 98 352 PRO B C 1
ATOM 5488 O O . PRO B 1 352 ? 11.617 -4.516 -3.266 1 98 352 PRO B O 1
ATOM 5491 N N . ALA B 1 353 ? 13 -5.43 -1.812 1 97.62 353 ALA B N 1
ATOM 5492 C CA . ALA B 1 353 ? 13.555 -6.445 -2.701 1 97.62 353 ALA B CA 1
ATOM 5493 C C . ALA B 1 353 ? 12.445 -7.266 -3.359 1 97.62 353 ALA B C 1
ATOM 5495 O O . ALA B 1 353 ? 12.492 -7.52 -4.566 1 97.62 353 ALA B O 1
ATOM 5496 N N . PRO B 1 354 ? 11.367 -7.68 -2.613 1 97.88 354 PRO B N 1
ATOM 5497 C CA . PRO B 1 354 ? 10.336 -8.508 -3.238 1 97.88 354 PRO B CA 1
ATOM 5498 C C . PRO B 1 354 ? 9.648 -7.809 -4.41 1 97.88 354 PRO B C 1
ATOM 5500 O O . PRO B 1 354 ? 9.039 -8.469 -5.258 1 97.88 354 PRO B O 1
ATOM 5503 N N . TYR B 1 355 ? 9.68 -6.449 -4.422 1 98 355 TYR B N 1
ATOM 5504 C CA . TYR B 1 355 ? 9.109 -5.676 -5.52 1 98 355 TYR B CA 1
ATOM 5505 C C . TYR B 1 355 ? 10.18 -5.316 -6.543 1 98 355 TYR B C 1
ATOM 5507 O O . TYR B 1 355 ? 10.016 -5.57 -7.738 1 98 355 TYR B O 1
ATOM 5515 N N . ALA B 1 356 ? 11.312 -4.832 -6.043 1 97.75 356 ALA B N 1
ATOM 5516 C CA . ALA B 1 356 ? 12.359 -4.195 -6.832 1 97.75 356 ALA B CA 1
ATOM 5517 C C . ALA B 1 356 ? 12.953 -5.168 -7.848 1 97.75 356 ALA B C 1
ATOM 5519 O O . ALA B 1 356 ? 13.211 -4.801 -8.992 1 97.75 356 ALA B O 1
ATOM 5520 N N . HIS B 1 357 ? 13.117 -6.379 -7.398 1 96.94 357 HIS B N 1
ATOM 5521 C CA . HIS B 1 357 ? 13.773 -7.379 -8.227 1 96.94 357 HIS B CA 1
ATOM 5522 C C . HIS B 1 357 ? 13 -7.613 -9.523 1 96.94 357 HIS B C 1
ATOM 5524 O O . HIS B 1 357 ? 13.578 -7.605 -10.609 1 96.94 357 HIS B O 1
ATOM 5530 N N . TRP B 1 358 ? 11.711 -7.781 -9.414 1 95.19 358 TRP B N 1
ATOM 5531 C CA . TRP B 1 358 ? 10.867 -8.102 -10.562 1 95.19 358 TRP B CA 1
ATOM 5532 C C . TRP B 1 358 ? 10.664 -6.879 -11.445 1 95.19 358 TRP B C 1
ATOM 5534 O O . TRP B 1 358 ? 10.586 -6.996 -12.672 1 95.19 358 TRP B O 1
ATOM 5544 N N . LEU B 1 359 ? 10.617 -5.707 -10.836 1 95.81 359 LEU B N 1
ATOM 5545 C CA . LEU B 1 359 ? 10.406 -4.473 -11.586 1 95.81 359 LEU B CA 1
ATOM 5546 C C . LEU B 1 359 ? 11.664 -4.078 -12.352 1 95.81 359 LEU B C 1
ATOM 5548 O O . LEU B 1 359 ? 11.586 -3.373 -13.359 1 95.81 359 LEU B O 1
ATOM 5552 N N . GLU B 1 360 ? 12.812 -4.535 -11.883 1 92.75 360 GLU B N 1
ATOM 5553 C CA . GLU B 1 360 ? 14.062 -4.258 -12.578 1 92.75 360 GLU B CA 1
ATOM 5554 C C . GLU B 1 360 ? 14.203 -5.129 -13.82 1 92.75 360 GLU B C 1
ATOM 5556 O O . GLU B 1 360 ? 14.727 -4.68 -14.844 1 92.75 360 GLU B O 1
ATOM 5561 N N . ARG B 1 361 ? 13.75 -6.367 -13.828 1 82.12 361 ARG B N 1
ATOM 5562 C CA . ARG B 1 361 ? 13.977 -7.375 -14.859 1 82.12 361 ARG B CA 1
ATOM 5563 C C . ARG B 1 361 ? 13.023 -7.176 -16.031 1 82.12 361 ARG B C 1
ATOM 5565 O O . ARG B 1 361 ? 13.359 -7.504 -17.172 1 82.12 361 ARG B O 1
ATOM 5572 N N . TYR B 1 362 ? 11.883 -6.656 -15.695 1 66.69 362 TYR B N 1
ATOM 5573 C CA . TYR B 1 362 ? 10.891 -6.605 -16.766 1 66.69 362 TYR B CA 1
ATOM 5574 C C . TYR B 1 362 ? 10.445 -5.168 -17.031 1 66.69 362 TYR B C 1
ATOM 5576 O O . TYR B 1 362 ? 9.406 -4.734 -16.531 1 66.69 362 TYR B O 1
ATOM 5584 N N . ARG B 1 363 ? 11.531 -4.434 -17.562 1 55.41 363 ARG B N 1
ATOM 5585 C CA . ARG B 1 363 ? 11.227 -3.033 -17.844 1 55.41 363 ARG B CA 1
ATOM 5586 C C . ARG B 1 363 ? 10.391 -2.898 -19.109 1 55.41 363 ARG B C 1
ATOM 5588 O O . ARG B 1 363 ? 10.555 -3.674 -20.047 1 55.41 363 ARG B O 1
#

InterPro domains:
  IPR001155 NADH:flavin oxidoreductase/NADH oxidase, N-terminal [PF00724] (4-340)
  IPR013785 Aldolase-type TIM barrel [G3DSA:3.20.20.70] (1-363)
  IPR044152 NADPH dehydrogenase YqjM-like [PTHR43303] (1-362)
  IPR044152 NADPH dehydrogenase YqjM-like [cd02932] (4-341)

Radius of gyration: 28.81 Å; Cα contacts (8 Å, |Δi|>4): 1798; chains: 2; bounding box: 54×90×64 Å

Foldseek 3Di:
DFQQQPWDDFQPDIFRGQEEADADWPLAAALQADDPVQLCVLLLLLLLQGRAYEYHAAELDSQQALFNSGHYQVDLNNLQSCLSSCVSSVVSNHAYEYEYTGQALNHQADDPVVQSAHDDPPDPRGDAGEACDQAHQDDRRHHGHHHDDPVNLVVVLVSLQSSLLSNVVSPHQYYEYELAQQGHNLLLQDLVRHPDDDQSDDDLNNSLPSVLSSLLSNCVRHDLSGAYEYEHAQAAQPPCGVVSNVSSLVSLLSSVVSRHAEYAYHHHNNHPDHDDPAEACSCQVSQQCSCVSSVHAYEYAGRQAALVSQSVSVVVSSHSHYHHHPNCVVPSNVQLVSCVVVVPPLSLVSGPPVRSVVVVVPD/DFQQQPWDDFQPDIFRGQEEADADWPLAAALQADDPVQLCVLLLLLLLQGRAYEYHAAELDSQQALFNSGHYQVDLNNLQSCLSSCVSSVVSNHAYHYEYTGQALNHQAHDPVVQSAHDDPPDPRGDAGEACDQAHQDDRRHHGHHHDDPVNLVVVLVSLQSSLLSNVVSPHQYYEYELAQQGHNLLLQDLVRHPDDDQSDDDLNNSLPSVLSSLLSNCVRHDLSGAYEYEHAQAAQPPCGVVSNVSSLVSLLSSVVSRHAEYAYHHHNNHPDHDDPAEACSCQVSQQCSCVSSVHAYEYAGRQAALVSQSVSVVVSSHSHYHHHPNCVVPSNVQLVSCVVVVPPLSLVSGPPVRSVVVVVPD

Secondary structure (DSSP, 8-state):
--GGGS-EEETTEEESSSEEE--------BTBB--HHHHHHHHHHHHTT-SEEEEEEEESSGGG-SSTT-BB-SSHHHHHHHHHHHHHHHHTT-EEEEEEE--GGG-SB--GGGTSSBPPTTSTT----EESSS---BTTB-PPPEEPPHHHHHHHHHHHHHHHHHHHHHT-SEEEEEE-TTSHHHHHH-TTT----STTSSSHHHHHHHHHHHHHHHHTTS-TTS-EEEEEEEE--SS-HHHHHHHHHHHHHHHHHTT--EEEEEE---SS------STTTTHHHHHHHHHHHT--EEE-SS--SHHHHHHHHHTTS-SEEE--HHHHH-TTHHHHHHHHTT-TTGGGGS-HHHHHHHHH--/--GGGS-EEETTEEESSSEEE--------BTBB--HHHHHHHHHHHHTT-SEEEEEEEESSGGG-SSTT-BB-SSHHHHHHHHHHHHHHHHTT-EEEEEEE--GGG-SB--GGGTSSBPPTTSTT----EESSS---BTTB-PPPEEPPHHHHHHHHHHHHHHHHHHHHHT-SEEEEEE-TTSHHHHHH-TTT----STTSSSHHHHHHHHHHHHHHHHTTS-TTS-EEEEEEEE--SS-HHHHHHHHHHHHHHHHHTT--EEEEEE---SS------STTTTHHHHHHHHHHHT--EEE-SS--SHHHHHHHHHTTS-SEEE--HHHHH-TTHHHHHHHHTT-TTGGGGS-HHHHHHHHH--